Protein AF-0000000079761193 (afdb_homodimer)

Nearest PDB structures (foldseek):
  8r7y-assembly2_D  TM=7.673E-01  e=3.075E-26  Bacillus subtilis subsp. subtilis str. 168
  2w48-assembly1_B  TM=7.669E-01  e=7.135E-25  Klebsiella pneumoniae
  2w48-assembly1_A  TM=7.591E-01  e=4.816E-25  Klebsiella pneumoniae
  4r9n-assembly1_A  TM=9.400E-01  e=7.122E-22  Listeria monocytogenes EGD-e
  2gnp-assembly1_A  TM=9.348E-01  e=5.683E-20  Streptococcus pneumoniae TIGR4

Sequence (624 aa):
MKEDIYIKIAYWYHILGMTQDEIAKRLSFTRQKVNQIINSLADLGIVNISIQGYERDNIELECTLENKFGLRQAIVASDYGERDTVIYKVANVAAQYLNDKIQQGDIIGVSWGRTLAEVVNQMVYHKRNECRVVQLMGAQNIEQKVEKSDEIARNLANKLDCPSYMLYAPVVVEHENTKQMLMKERSIQVSFELMTKCNIAVLGVGELTEKSTMCTRGHITKEDIKILRKEGFVGDIAMNPIRKDGSWDNCPLTDRLLNASVENLRGIGNVILVACGDEKVEAIQAALRTKSIDTLITDETTARNVIFASASMKEDIYIKIAYWYHILGMTQDEIAKRLSFTRQKVNQIINSLADLGIVNISIQGYERDNIELECTLENKFGLRQAIVASDYGERDTVIYKVANVAAQYLNDKIQQGDIIGVSWGRTLAEVVNQMVYHKRNECRVVQLMGAQNIEQKVEKSDEIARNLANKLDCPSYMLYAPVVVEHENTKQMLMKERSIQVSFELMTKCNIAVLGVGELTEKSTMCTRGHITKEDIKILRKEGFVGDIAMNPIRKDGSWDNCPLTDRLLNASVENLRGIGNVILVACGDEKVEAIQAALRTKSIDTLITDETTARNVIFASAS

Secondary structure (DSSP, 8-state):
-HHHHHHHHHIIIIIS---HHHHHHHHT--HHHHHHHHHHHTTTTS-----TT--HHHHHHHHHHHHHHT-SEEEEE--TT-GGGHHHHHHHHHHHHHHHH--TT-EEEE---HHHHHHHHHPPP---TT-EEEE-B-B---SSS---HHHHHHHHHHHHT--EE---SBSB-S-HHHHHHHTTSHHHHHHHHHHHT-SEEEE-EEE-STTSHHHHTTSS-HHHHHHHHHTTEEEEETTEEEETTS--TT-TTGGGB-B--HHHHHTSSEEEEE---GGGHHHHHHHHHTT--SEEEEEHHHHHHHHHS---/-HHHHHHHHHIIIIIS---HHHHHHHHT--HHHHHHHHHHHTTTTS-----TT--HHHHHHHHHHHHHHT-SEEEEE--TT-GGGHHHHHHHHHHHHHHHH--TT-EEEE---HHHHHHHHHPPP---TT-EEEE-B-B---SSS---HHHHHHHHHHHHT--EE---SBSB-S-HHHHHHHTTSHHHHHHHHHHHT-SEEEE-EEE-STTSHHHHTTSS-HHHHHHHHHTTEEEEETTEEEETTS--TT-TTGGGB-B--HHHHHTSSEEEEE---GGGHHHHHHHHHTT--SEEEEEHHHHHHHHHS---

InterPro domains:
  IPR007324 Sugar-binding domain, putative [PF04198] (58-307)
  IPR036388 Winged helix-like DNA-binding domain superfamily [G3DSA:1.10.10.10] (1-49)
  IPR037171 NagB/RpiA transferase-like [SSF100950] (58-306)
  IPR051054 Bacterial SorC Transcriptional Regulators [PTHR34294] (2-307)

Foldseek 3Di:
DVLVLLLVLCCCCVPVVDDLVRSCVVVVHDSVVSVVSNVCCVVVVSDDPDDVVCPVLQVVLFVLLCVVLVAQTEGAFACVPPPVCFLLRLLLVLLVVCLVPDAAQAEEEEADDDSLLSNLVNHAAAARANYEYAYFAAWDDFPDPDDISVNSSVSNCRSHVYYYQYQHDHQFDPDLVVLVVLCVDPSNVVSLVSLLVGQEYEKEKWFLACPTCCNVRPVDHNVLSVVCVVVAFTMDISNQTFHLQLDRPPRPRVSGGGGHDLVSLQSHNAYEYRDEDPSCLSRVNSNSNVVSHRYYGYHSVSSVCNSPVPSD/DVLVLLLVLCCCCPPVVDDLVVSCVVVVHDSVVSVVSNVCCVVVVSDDPDDVVPPVLQVVLFVLLCVVLVAQTEGAFACVPPPVCFLLRLLLVLLVVCLVPDAAQAEEEEADDDSLLSNLVNHAAAARANYEYAYFAAWDDFPDPDDISVNSSVSNCRSHVYYYQYQHDHQFDPDLVVLVVLCVDPSNVVSLVSLLVGQEYEKEKWFLACPTCCNVRPVDHNVLSVVLVVVAFTMDISNQTFHLQLDRPPRPRVSGGGGHDLVSLQSHNAYEYRDEDPSCLSRVNSNSNVVSHRYYGYHSVSSVCNSPVPSD

Organism: Clostridium scindens (strain ATCC 35704 / DSM 5676 / VPI 13733 / 19) (NCBI:txid411468)

Structure (mmCIF, N/CA/C/O backbone):
data_AF-0000000079761193-model_v1
#
loop_
_entity.id
_entity.type
_entity.pdbx_description
1 polymer 'Deoxyribonucleoside regulator'
#
loop_
_atom_site.group_PDB
_atom_site.id
_atom_site.type_symbol
_atom_site.label_atom_id
_atom_site.label_alt_id
_atom_site.label_comp_id
_atom_site.label_asym_id
_atom_site.label_entity_id
_atom_site.label_seq_id
_atom_site.pdbx_PDB_ins_code
_atom_site.Cartn_x
_atom_site.Cartn_y
_atom_site.Cartn_z
_atom_site.occupancy
_atom_site.B_iso_or_equiv
_atom_site.auth_seq_id
_atom_site.auth_comp_id
_atom_site.auth_asym_id
_atom_site.auth_atom_id
_atom_site.pdbx_PDB_model_num
ATOM 1 N N . MET A 1 1 ? -13.969 -49.344 -50.031 1 49.94 1 MET A N 1
ATOM 2 C CA . MET A 1 1 ? -15.242 -49.719 -49.438 1 49.94 1 MET A CA 1
ATOM 3 C C . MET A 1 1 ? -15.242 -49.469 -47.938 1 49.94 1 MET A C 1
ATOM 5 O O . MET A 1 1 ? -16.203 -48.906 -47.406 1 49.94 1 MET A O 1
ATOM 9 N N . LYS A 1 2 ? -14.297 -50.031 -47.281 1 62.59 2 LYS A N 1
ATOM 10 C CA . LYS A 1 2 ? -14.156 -49.875 -45.812 1 62.59 2 LYS A CA 1
ATOM 11 C C . LYS A 1 2 ? -13.953 -48.406 -45.438 1 62.59 2 LYS A C 1
ATOM 13 O O . LYS A 1 2 ? -14.547 -47.938 -44.469 1 62.59 2 LYS A O 1
ATOM 18 N N . GLU A 1 3 ? -13.32 -47.688 -46.25 1 63.84 3 GLU A N 1
ATOM 19 C CA . GLU A 1 3 ? -13 -46.281 -46 1 63.84 3 GLU A CA 1
ATOM 20 C C . GLU A 1 3 ? -14.242 -45.406 -46.125 1 63.84 3 GLU A C 1
ATOM 22 O O . GLU A 1 3 ? -14.398 -44.438 -45.375 1 63.84 3 GLU A O 1
ATOM 27 N N . ASP A 1 4 ? -15.125 -45.938 -46.938 1 74.12 4 ASP A N 1
ATOM 28 C CA . ASP A 1 4 ? -16.344 -45.156 -47.188 1 74.12 4 ASP A CA 1
ATOM 29 C C . ASP A 1 4 ? -17.25 -45.188 -45.938 1 74.12 4 ASP A C 1
ATOM 31 O O . ASP A 1 4 ? -17.859 -44.156 -45.594 1 74.12 4 ASP A O 1
ATOM 35 N N . ILE A 1 5 ? -17.297 -46.344 -45.25 1 81.81 5 ILE A N 1
ATOM 36 C CA . ILE A 1 5 ? -18.172 -46.438 -44.094 1 81.81 5 ILE A CA 1
ATOM 37 C C . ILE A 1 5 ? -17.594 -45.625 -42.938 1 81.81 5 ILE A C 1
ATOM 39 O O . ILE A 1 5 ? -18.344 -45 -42.156 1 81.81 5 ILE A O 1
ATOM 43 N N . TYR A 1 6 ? -16.234 -45.5 -42.906 1 84.5 6 TYR A N 1
ATOM 44 C CA . TYR A 1 6 ? -15.609 -44.719 -41.875 1 84.5 6 TYR A CA 1
ATOM 45 C C . TYR A 1 6 ? -15.898 -43.219 -42.062 1 84.5 6 TYR A C 1
ATOM 47 O O . TYR A 1 6 ? -16.141 -42.5 -41.094 1 84.5 6 TYR A O 1
ATOM 55 N N . ILE A 1 7 ? -15.938 -42.844 -43.25 1 79.81 7 ILE A N 1
ATOM 56 C CA . ILE A 1 7 ? -16.266 -41.469 -43.594 1 79.81 7 ILE A CA 1
ATOM 57 C C . ILE A 1 7 ? -17.719 -41.188 -43.219 1 79.81 7 ILE A C 1
ATOM 59 O O . ILE A 1 7 ? -18.031 -40.125 -42.656 1 79.81 7 ILE A O 1
ATOM 63 N N . LYS A 1 8 ? -18.562 -42.031 -43.438 1 81.25 8 LYS A N 1
ATOM 64 C CA . LYS A 1 8 ? -19.969 -41.875 -43.094 1 81.25 8 LYS A CA 1
ATOM 65 C C . LYS A 1 8 ? -20.156 -41.844 -41.562 1 81.25 8 LYS A C 1
ATOM 67 O O . LYS A 1 8 ? -20.906 -41 -41.062 1 81.25 8 LYS A O 1
ATOM 72 N N . ILE A 1 9 ? -19.453 -42.688 -40.906 1 84.62 9 ILE A N 1
ATOM 73 C CA . ILE A 1 9 ? -19.531 -42.688 -39.438 1 84.62 9 ILE A CA 1
ATOM 74 C C . ILE A 1 9 ? -19 -41.344 -38.906 1 84.62 9 ILE A C 1
ATOM 76 O O . ILE A 1 9 ? -19.609 -40.75 -38 1 84.62 9 ILE A O 1
ATOM 80 N N . ALA A 1 10 ? -17.969 -40.844 -39.469 1 81.31 10 ALA A N 1
ATOM 81 C CA . ALA A 1 10 ? -17.422 -39.562 -39.062 1 81.31 10 ALA A CA 1
ATOM 82 C C . ALA A 1 10 ? -18.438 -38.438 -39.281 1 81.31 10 ALA A C 1
ATOM 84 O O . ALA A 1 10 ? -18.609 -37.594 -38.406 1 81.31 10 ALA A O 1
ATOM 85 N N . TYR A 1 11 ? -19.078 -38.438 -40.344 1 78.94 11 TYR A N 1
ATOM 86 C CA . TYR A 1 11 ? -20.094 -37.469 -40.656 1 78.94 11 TYR A CA 1
ATOM 87 C C . TYR A 1 11 ? -21.281 -37.531 -39.688 1 78.94 11 TYR A C 1
ATOM 89 O O . TYR A 1 11 ? -21.703 -36.531 -39.156 1 78.94 11 TYR A O 1
ATOM 97 N N . TRP A 1 12 ? -21.781 -38.719 -39.344 1 81 12 TRP A N 1
ATOM 98 C CA . TRP A 1 12 ? -22.906 -38.875 -38.469 1 81 12 TRP A CA 1
ATOM 99 C C . TRP A 1 12 ? -22.562 -38.438 -37.031 1 81 12 TRP A C 1
ATOM 101 O O . TRP A 1 12 ? -23.344 -37.75 -36.375 1 81 12 TRP A O 1
ATOM 111 N N . TYR A 1 13 ? -21.344 -38.812 -36.656 1 83.81 13 TYR A N 1
ATOM 112 C CA . TYR A 1 13 ? -20.922 -38.531 -35.281 1 83.81 13 TYR A CA 1
ATOM 113 C C . TYR A 1 13 ? -20.547 -37.062 -35.125 1 83.81 13 TYR A C 1
ATOM 115 O O . TYR A 1 13 ? -21.047 -36.375 -34.219 1 83.81 13 TYR A O 1
ATOM 123 N N . HIS A 1 14 ? -19.703 -36.625 -36.062 1 78.12 14 HIS A N 1
ATOM 124 C CA . HIS A 1 14 ? -19.078 -35.312 -35.812 1 78.12 14 HIS A CA 1
ATOM 125 C C . HIS A 1 14 ? -19.906 -34.188 -36.438 1 78.12 14 HIS A C 1
ATOM 127 O O . HIS A 1 14 ? -19.875 -33.062 -35.938 1 78.12 14 HIS A O 1
ATOM 133 N N . ILE A 1 15 ? -20.672 -34.469 -37.375 1 71.38 15 ILE A N 1
ATOM 134 C CA . ILE A 1 15 ? -21.406 -33.406 -38.062 1 71.38 15 ILE A CA 1
ATOM 135 C C . ILE A 1 15 ? -22.891 -33.5 -37.656 1 71.38 15 ILE A C 1
ATOM 137 O O . ILE A 1 15 ? -23.484 -32.5 -37.312 1 71.38 15 ILE A O 1
ATOM 141 N N . LEU A 1 16 ? -23.422 -34.656 -37.531 1 71.94 16 LEU A N 1
ATOM 142 C CA . LEU A 1 16 ? -24.859 -34.781 -37.281 1 71.94 16 LEU A CA 1
ATOM 143 C C . LEU A 1 16 ? -25.125 -34.969 -35.781 1 71.94 16 LEU A C 1
ATOM 145 O O . LEU A 1 16 ? -26.281 -34.875 -35.344 1 71.94 16 LEU A O 1
ATOM 149 N N . GLY A 1 17 ? -24.016 -35.25 -35.031 1 80.81 17 GLY A N 1
ATOM 150 C CA . GLY A 1 17 ? -24.156 -35.344 -33.594 1 80.81 17 GLY A CA 1
ATOM 151 C C . GLY A 1 17 ? -24.844 -36.625 -33.156 1 80.81 17 GLY A C 1
ATOM 152 O O . GLY A 1 17 ? -25.422 -36.656 -32.062 1 80.81 17 GLY A O 1
ATOM 153 N N . MET A 1 18 ? -24.859 -37.656 -33.938 1 78.44 18 MET A N 1
ATOM 154 C CA . MET A 1 18 ? -25.469 -38.938 -33.562 1 78.44 18 MET A CA 1
ATOM 155 C C . MET A 1 18 ? -24.688 -39.625 -32.438 1 78.44 18 MET A C 1
ATOM 157 O O . MET A 1 18 ? -23.469 -39.531 -32.375 1 78.44 18 MET A O 1
ATOM 161 N N . THR A 1 19 ? -25.422 -40.25 -31.656 1 85.69 19 THR A N 1
ATOM 162 C CA . THR A 1 19 ? -24.766 -41.031 -30.594 1 85.69 19 THR A CA 1
ATOM 163 C C . THR A 1 19 ? -24.141 -42.312 -31.156 1 85.69 19 THR A C 1
ATOM 165 O O . THR A 1 19 ? -24.516 -42.75 -32.25 1 85.69 19 THR A O 1
ATOM 168 N N . GLN A 1 20 ? -23.172 -42.781 -30.438 1 90.62 20 GLN A N 1
ATOM 169 C CA . GLN A 1 20 ? -22.547 -44.031 -30.844 1 90.62 20 GLN A CA 1
ATOM 170 C C . GLN A 1 20 ? -23.578 -45.156 -30.953 1 90.62 20 GLN A C 1
ATOM 172 O O . GLN A 1 20 ? -23.484 -46 -31.844 1 90.62 20 GLN A O 1
ATOM 177 N N . ASP A 1 21 ? -24.609 -45.125 -30.094 1 89.44 21 ASP A N 1
ATOM 178 C CA . ASP A 1 21 ? -25.672 -46.125 -30.109 1 89.44 21 ASP A CA 1
ATOM 179 C C . ASP A 1 21 ? -26.5 -46.031 -31.375 1 89.44 21 ASP A C 1
ATOM 181 O O . ASP A 1 21 ? -26.859 -47.031 -31.984 1 89.44 21 ASP A O 1
ATOM 185 N N . GLU A 1 22 ? -26.828 -44.906 -31.781 1 88.88 22 GLU A N 1
ATOM 186 C CA . GLU A 1 22 ? -27.625 -44.656 -32.969 1 88.88 22 GLU A CA 1
ATOM 187 C C . GLU A 1 22 ? -26.875 -45.125 -34.219 1 88.88 22 GLU A C 1
ATOM 189 O O . GLU A 1 22 ? -27.469 -45.75 -35.125 1 88.88 22 GLU A O 1
ATOM 194 N N . ILE A 1 23 ? -25.641 -44.844 -34.281 1 91.56 23 ILE A N 1
ATOM 195 C CA . ILE A 1 23 ? -24.797 -45.219 -35.406 1 91.56 23 ILE A CA 1
ATOM 196 C C . ILE A 1 23 ? -24.656 -46.75 -35.438 1 91.56 23 ILE A C 1
ATOM 198 O O . ILE A 1 23 ? -24.719 -47.344 -36.5 1 91.56 23 ILE A O 1
ATOM 202 N N . ALA A 1 24 ? -24.594 -47.406 -34.312 1 91.5 24 ALA A N 1
ATOM 203 C CA . ALA A 1 24 ? -24.516 -48.844 -34.188 1 91.5 24 ALA A CA 1
ATOM 204 C C . ALA A 1 24 ? -25.766 -49.5 -34.75 1 91.5 24 ALA A C 1
ATOM 206 O O . ALA A 1 24 ? -25.688 -50.469 -35.5 1 91.5 24 ALA A O 1
ATOM 207 N N . LYS A 1 25 ? -26.844 -49.031 -34.406 1 87.25 25 LYS A N 1
ATOM 208 C CA . LYS A 1 25 ? -28.125 -49.562 -34.906 1 87.25 25 LYS A CA 1
ATOM 209 C C . LYS A 1 25 ? -28.25 -49.406 -36.406 1 87.25 25 LYS A C 1
ATOM 211 O O . LYS A 1 25 ? -28.719 -50.312 -37.094 1 87.25 25 LYS A O 1
ATOM 216 N N . ARG A 1 26 ? -27.828 -48.281 -36.938 1 83.88 26 ARG A N 1
ATOM 217 C CA . ARG A 1 26 ? -27.953 -47.969 -38.344 1 83.88 26 ARG A CA 1
ATOM 218 C C . ARG A 1 26 ? -27.109 -48.906 -39.188 1 83.88 26 ARG A C 1
ATOM 220 O O . ARG A 1 26 ? -27.5 -49.25 -40.312 1 83.88 26 ARG A O 1
ATOM 227 N N . LEU A 1 27 ? -25.984 -49.281 -38.688 1 85.12 27 LEU A N 1
ATOM 228 C CA . LEU A 1 27 ? -25.016 -50.031 -39.469 1 85.12 27 LEU A CA 1
ATOM 229 C C . LEU A 1 27 ? -25.047 -51.5 -39.062 1 85.12 27 LEU A C 1
ATOM 231 O O . LEU A 1 27 ? -24.312 -52.312 -39.625 1 85.12 27 LEU A O 1
ATOM 235 N N . SER A 1 28 ? -25.906 -51.938 -37.969 1 87.25 28 SER A N 1
ATOM 236 C CA . SER A 1 28 ? -25.922 -53.25 -37.375 1 87.25 28 SER A CA 1
ATOM 237 C C . SER A 1 28 ? -24.531 -53.656 -36.875 1 87.25 2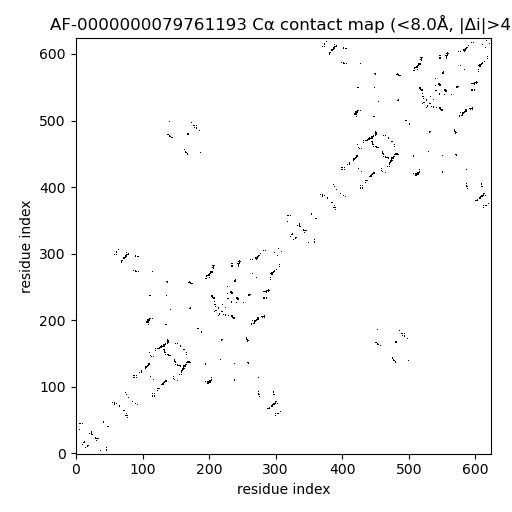8 SER A C 1
ATOM 239 O O . SER A 1 28 ? -24.062 -54.781 -37.156 1 87.25 28 SER A O 1
ATOM 241 N N . PHE A 1 29 ? -23.828 -52.625 -36.312 1 86 29 PHE A N 1
ATOM 242 C CA . PHE A 1 29 ? -22.594 -52.844 -35.562 1 86 29 PHE A CA 1
ATOM 243 C C . PHE A 1 29 ? -22.844 -52.875 -34.062 1 86 29 PHE A C 1
ATOM 245 O O . PHE A 1 29 ? -23.906 -52.5 -33.594 1 86 29 PHE A O 1
ATOM 252 N N . THR A 1 30 ? -21.984 -53.469 -33.312 1 85.25 30 THR A N 1
ATOM 253 C CA . THR A 1 30 ? -22 -53.25 -31.859 1 85.25 30 THR A CA 1
ATOM 254 C C . THR A 1 30 ? -21.531 -51.844 -31.5 1 85.25 30 THR A C 1
ATOM 256 O O . THR A 1 30 ? -20.766 -51.219 -32.25 1 85.25 30 THR A O 1
ATOM 259 N N . ARG A 1 31 ? -22.031 -51.375 -30.406 1 87.69 31 ARG A N 1
ATOM 260 C CA . ARG A 1 31 ? -21.578 -50.094 -29.891 1 87.69 31 ARG A CA 1
ATOM 261 C C . ARG A 1 31 ? -20.062 -50.062 -29.734 1 87.69 31 ARG A C 1
ATOM 263 O O . ARG A 1 31 ? -19.422 -49.031 -30.016 1 87.69 31 ARG A O 1
ATOM 270 N N . GLN A 1 32 ? -19.531 -51.125 -29.438 1 86.5 32 GLN A N 1
ATOM 271 C CA . GLN A 1 32 ? -18.078 -51.25 -29.25 1 86.5 32 GLN A CA 1
ATOM 272 C C . GLN A 1 32 ? -17.328 -51.031 -30.562 1 86.5 32 GLN A C 1
ATOM 274 O O . GLN A 1 32 ? -16.312 -50.344 -30.594 1 86.5 32 GLN A O 1
ATOM 279 N N . LYS A 1 33 ? -17.781 -51.625 -31.516 1 86.56 33 LYS A N 1
ATOM 280 C CA . LYS A 1 33 ? -17.156 -51.5 -32.844 1 86.56 33 LYS A CA 1
ATOM 281 C C . LYS A 1 33 ? -17.219 -50.062 -33.344 1 86.56 33 LYS A C 1
ATOM 283 O O . LYS A 1 33 ? -16.25 -49.531 -33.875 1 86.56 33 LYS A O 1
ATOM 288 N N . VAL A 1 34 ? -18.359 -49.438 -33.125 1 89.19 34 VAL A N 1
ATOM 289 C CA . VAL A 1 34 ? -18.531 -48.031 -33.562 1 89.19 34 VAL A CA 1
ATOM 290 C C . VAL A 1 34 ? -17.562 -47.156 -32.781 1 89.19 34 VAL A C 1
ATOM 292 O O . VAL A 1 34 ? -16.922 -46.25 -33.344 1 89.19 34 VAL A O 1
ATOM 295 N N . ASN A 1 35 ? -17.438 -47.406 -31.531 1 86.25 35 ASN A N 1
ATOM 296 C CA . ASN A 1 35 ? -16.5 -46.688 -30.688 1 86.25 35 ASN A CA 1
ATOM 297 C C . ASN A 1 35 ? -15.07 -46.844 -31.172 1 86.25 35 ASN A C 1
ATOM 299 O O . ASN A 1 35 ? -14.312 -45.875 -31.234 1 86.25 35 ASN A O 1
ATOM 303 N N . GLN A 1 36 ? -14.766 -48 -31.562 1 84.5 36 GLN A N 1
ATOM 304 C CA . GLN A 1 36 ? -13.422 -48.281 -32.062 1 84.5 36 GLN A CA 1
ATOM 305 C C . GLN A 1 36 ? -13.156 -47.531 -33.375 1 84.5 36 GLN A C 1
ATOM 307 O O . GLN A 1 36 ? -12.07 -47 -33.562 1 84.5 36 GLN A O 1
ATOM 312 N N . ILE A 1 37 ? -14.102 -47.562 -34.188 1 85.31 37 ILE A N 1
ATOM 313 C CA . ILE A 1 37 ? -13.961 -46.875 -35.5 1 85.31 37 ILE A CA 1
ATOM 314 C C . ILE A 1 37 ? -13.836 -45.375 -35.281 1 85.31 37 ILE A C 1
ATOM 316 O O . ILE A 1 37 ? -12.938 -44.75 -35.812 1 85.31 37 ILE A O 1
ATOM 320 N N . ILE A 1 38 ? -14.695 -44.812 -34.406 1 86.19 38 ILE A N 1
ATOM 321 C CA . ILE A 1 38 ? -14.664 -43.375 -34.156 1 86.19 38 ILE A CA 1
ATOM 322 C C . ILE A 1 38 ? -13.305 -42.969 -33.594 1 86.19 38 ILE A C 1
ATOM 324 O O . ILE A 1 38 ? -12.719 -41.969 -34.031 1 86.19 38 ILE A O 1
ATOM 328 N N . ASN A 1 39 ? -12.773 -43.781 -32.812 1 80.44 39 ASN A N 1
ATOM 329 C CA . ASN A 1 39 ? -11.484 -43.469 -32.188 1 80.44 39 ASN A CA 1
ATOM 330 C C . ASN A 1 39 ? -10.344 -43.594 -33.188 1 80.44 39 ASN A C 1
ATOM 332 O O . ASN A 1 39 ? -9.312 -42.938 -33.062 1 80.44 39 ASN A O 1
ATOM 336 N N . SER A 1 40 ? -10.641 -44.375 -34.219 1 80.69 40 SER A N 1
ATOM 337 C CA . SER A 1 40 ? -9.602 -44.625 -35.219 1 80.69 40 SER A CA 1
ATOM 338 C C . SER A 1 40 ? -9.656 -43.594 -36.312 1 80.69 40 SER A C 1
ATOM 340 O O . SER A 1 40 ? -8.734 -43.5 -37.125 1 80.69 40 SER A O 1
ATOM 342 N N . LEU A 1 41 ? -10.68 -42.938 -36.375 1 80.62 41 LEU A N 1
ATOM 343 C CA . LEU A 1 41 ? -10.922 -42.031 -37.531 1 80.62 41 LEU A CA 1
ATOM 344 C C . LEU A 1 41 ? -9.812 -41 -37.656 1 80.62 41 LEU A C 1
ATOM 346 O O . LEU A 1 41 ? -9.375 -40.688 -38.75 1 80.62 41 LEU A O 1
ATOM 350 N N . ALA A 1 42 ? -9.359 -40.469 -36.562 1 73.94 42 ALA A N 1
ATOM 351 C CA . ALA A 1 42 ? -8.281 -39.5 -36.562 1 73.94 42 ALA A CA 1
ATOM 352 C C . ALA A 1 42 ? -6.973 -40.094 -37.031 1 73.94 42 ALA A C 1
ATOM 354 O O . ALA A 1 42 ? -6.258 -39.531 -37.844 1 73.94 42 ALA A O 1
ATOM 355 N N . ASP A 1 43 ? -6.715 -41.25 -36.656 1 75.12 43 ASP A N 1
ATOM 356 C CA . ASP A 1 43 ? -5.492 -41.969 -37.031 1 75.12 43 ASP A CA 1
ATOM 357 C C . ASP A 1 43 ? -5.461 -42.25 -38.531 1 75.12 43 ASP A C 1
ATOM 359 O O . ASP A 1 43 ? -4.395 -42.25 -39.125 1 75.12 43 ASP A O 1
ATOM 363 N N . LEU A 1 44 ? -6.617 -42.438 -39.062 1 76.88 44 LEU A N 1
ATOM 364 C CA . LEU A 1 44 ? -6.734 -42.781 -40.469 1 76.88 44 LEU A CA 1
ATOM 365 C C . LEU A 1 44 ? -6.816 -41.562 -41.344 1 76.88 44 LEU A C 1
ATOM 367 O O . LEU A 1 44 ? -6.887 -41.656 -42.562 1 76.88 44 LEU A O 1
ATOM 371 N N . GLY A 1 45 ? -6.855 -40.344 -40.594 1 72.62 45 GLY A N 1
ATOM 372 C CA . GLY A 1 45 ? -6.891 -39.062 -41.281 1 72.62 45 GLY A CA 1
ATOM 373 C C . GLY A 1 45 ? -8.258 -38.75 -41.844 1 72.62 45 GLY A C 1
ATOM 374 O O . GLY A 1 45 ? -8.383 -37.875 -42.719 1 72.62 45 GLY A O 1
ATOM 375 N N . ILE A 1 46 ? -9.211 -39.531 -41.594 1 75.06 46 ILE A N 1
ATOM 376 C CA . ILE A 1 46 ? -10.562 -39.312 -42.094 1 75.06 46 ILE A CA 1
ATOM 377 C C . ILE A 1 46 ? -11.195 -38.125 -41.438 1 75.06 46 ILE A C 1
ATOM 379 O O . ILE A 1 46 ? -11.914 -37.344 -42.062 1 75.06 46 ILE A O 1
ATOM 383 N N . VAL A 1 47 ? -11.078 -38 -40.156 1 64.88 47 VAL A N 1
ATOM 384 C CA . VAL A 1 47 ? -11.57 -36.844 -39.438 1 64.88 47 VAL A CA 1
ATOM 385 C C . VAL A 1 47 ? -10.391 -36 -38.969 1 64.88 47 VAL A C 1
ATOM 387 O O . VAL A 1 47 ? -9.438 -36.5 -38.375 1 64.88 47 VAL A O 1
ATOM 390 N N . ASN A 1 48 ? -10.312 -34.938 -39.625 1 56.25 48 ASN A N 1
ATOM 391 C CA . ASN A 1 48 ? -9.461 -33.875 -39.094 1 56.25 48 ASN A CA 1
ATOM 392 C C . ASN A 1 48 ? -10.258 -32.875 -38.25 1 56.25 48 ASN A C 1
ATOM 394 O O . ASN A 1 48 ? -11.141 -32.188 -38.781 1 56.25 48 ASN A O 1
ATOM 398 N N . ILE A 1 49 ? -10.391 -33.219 -37.125 1 48.22 49 ILE A N 1
ATOM 399 C CA . ILE A 1 49 ? -11.109 -32.312 -36.281 1 48.22 49 ILE A CA 1
ATOM 400 C C . ILE A 1 49 ? -10.367 -30.969 -36.219 1 48.22 49 ILE A C 1
ATOM 402 O O . ILE A 1 49 ? -9.203 -30.906 -35.812 1 48.22 49 ILE A O 1
ATOM 406 N N . SER A 1 50 ? -10.75 -30.047 -37 1 46.19 50 SER A N 1
ATOM 407 C CA . SER A 1 50 ? -10.242 -28.688 -36.906 1 46.19 50 SER A CA 1
ATOM 408 C C . SER A 1 50 ? -11.086 -27.859 -35.938 1 46.19 50 SER A C 1
ATOM 410 O O . SER A 1 50 ? -12.312 -27.844 -36.031 1 46.19 50 SER A O 1
ATOM 412 N N . ILE A 1 51 ? -10.891 -27.938 -34.812 1 43.03 51 ILE A N 1
ATOM 413 C CA . ILE A 1 51 ? -11.578 -27.016 -33.906 1 43.03 51 ILE A CA 1
ATOM 414 C C . ILE A 1 51 ? -11.25 -25.578 -34.281 1 43.03 51 ILE A C 1
ATOM 416 O O . ILE A 1 51 ? -10.078 -25.172 -34.281 1 43.03 51 ILE A O 1
ATOM 420 N N . GLN A 1 52 ? -12.141 -24.859 -34.719 1 42.84 52 GLN A N 1
ATOM 421 C CA . GLN A 1 52 ? -11.945 -23.453 -35.062 1 42.84 52 GLN A CA 1
ATOM 422 C C . GLN A 1 52 ? -11.531 -22.656 -33.812 1 42.84 52 GLN A C 1
ATOM 424 O O . GLN A 1 52 ? -12.141 -22.781 -32.75 1 42.84 52 GLN A O 1
ATOM 429 N N . GLY A 1 53 ? -10.547 -21.828 -33.969 1 49.12 53 GLY A N 1
ATOM 430 C CA . GLY A 1 53 ? -9.938 -21.109 -32.844 1 49.12 53 GLY A CA 1
ATOM 431 C C . GLY A 1 53 ? -8.984 -21.969 -32.031 1 49.12 53 GLY A C 1
ATOM 432 O O . GLY A 1 53 ? -8.375 -21.469 -31.094 1 49.12 53 GLY A O 1
ATOM 433 N N . TYR A 1 54 ? -9.352 -23.297 -32.312 1 47.41 54 TYR A N 1
ATOM 434 C CA . TYR A 1 54 ? -8.461 -24.297 -31.719 1 47.41 54 TYR A CA 1
ATOM 435 C C . TYR A 1 54 ? -7.074 -24.219 -32.344 1 47.41 54 TYR A C 1
ATOM 437 O O . TYR A 1 54 ? -6.883 -24.625 -33.5 1 47.41 54 TYR A O 1
ATOM 445 N N . GLU A 1 55 ? -6.426 -23.328 -32.031 1 53.34 55 GLU A N 1
ATOM 446 C CA . GLU A 1 55 ? -5.047 -23.594 -32.438 1 53.34 55 GLU A CA 1
ATOM 447 C C . GLU A 1 55 ? -4.562 -24.938 -31.875 1 53.34 55 GLU A C 1
ATOM 449 O O . GLU A 1 55 ? -4.203 -25.031 -30.703 1 53.34 55 GLU A O 1
ATOM 454 N N . ARG A 1 56 ? -4.938 -26.062 -32.656 1 52.53 56 ARG A N 1
ATOM 455 C CA . ARG A 1 56 ? -4.672 -27.469 -32.344 1 52.53 56 ARG A CA 1
ATOM 456 C C . ARG A 1 56 ? -3.391 -27.625 -31.531 1 52.53 56 ARG A C 1
ATOM 458 O O . ARG A 1 56 ? -3.357 -28.375 -30.547 1 52.53 56 ARG A O 1
ATOM 465 N N . ASP A 1 57 ? -2.457 -26.891 -31.938 1 61.69 57 ASP A N 1
ATOM 466 C CA . ASP A 1 57 ? -1.14 -27.094 -31.344 1 61.69 57 ASP A CA 1
ATOM 467 C C . ASP A 1 57 ? -1.134 -26.656 -29.875 1 61.69 57 ASP A C 1
ATOM 469 O O . ASP A 1 57 ? -0.551 -27.344 -29.016 1 61.69 57 ASP A O 1
ATOM 473 N N . ASN A 1 58 ? -2.064 -25.875 -29.594 1 82.44 58 ASN A N 1
ATOM 474 C CA . ASN A 1 58 ? -2.055 -25.422 -28.203 1 82.44 58 ASN A CA 1
ATOM 475 C C . ASN A 1 58 ? -2.826 -26.375 -27.297 1 82.44 58 ASN A C 1
ATOM 477 O O . ASN A 1 58 ? -2.445 -26.578 -26.141 1 82.44 58 ASN A O 1
ATOM 481 N N . ILE A 1 59 ? -3.721 -27.109 -27.859 1 82.38 59 ILE A N 1
ATOM 482 C CA . ILE A 1 59 ? -4.52 -28.031 -27.062 1 82.38 59 ILE A CA 1
ATOM 483 C C . ILE A 1 59 ? -3.68 -29.25 -26.672 1 82.38 59 ILE A C 1
ATOM 485 O O . ILE A 1 59 ? -3.752 -29.734 -25.547 1 82.38 59 ILE A O 1
ATOM 489 N N . GLU A 1 60 ? -2.932 -29.75 -27.594 1 84.31 60 GLU A N 1
ATOM 490 C CA . GLU A 1 60 ? -2.051 -30.875 -27.312 1 84.31 60 GLU A CA 1
ATOM 491 C C . GLU A 1 60 ? -1.042 -30.516 -26.219 1 84.31 60 GLU A C 1
ATOM 493 O O . GLU A 1 60 ? -0.78 -31.328 -25.328 1 84.31 60 GLU A O 1
ATOM 498 N N . LEU A 1 61 ? -0.505 -29.359 -26.344 1 90.94 61 LEU A N 1
ATOM 499 C CA . LEU A 1 61 ? 0.433 -28.891 -25.328 1 90.94 61 LEU A CA 1
ATOM 500 C C . LEU A 1 61 ? -0.243 -28.797 -23.969 1 90.94 61 LEU A C 1
ATOM 502 O O . LEU A 1 61 ? 0.332 -29.219 -22.953 1 90.94 61 LEU A O 1
ATOM 506 N N . GLU A 1 62 ? -1.458 -28.297 -23.969 1 92.69 62 GLU A N 1
ATOM 507 C CA . GLU A 1 62 ? -2.211 -28.156 -22.734 1 92.69 62 GLU A CA 1
ATOM 508 C C . GLU A 1 62 ? -2.467 -29.5 -22.078 1 92.69 62 GLU A C 1
ATOM 510 O O . GLU A 1 62 ? -2.219 -29.688 -20.891 1 92.69 62 GLU A O 1
ATOM 515 N N . CYS A 1 63 ? -2.867 -30.453 -22.891 1 89.81 63 CYS A N 1
ATOM 516 C CA . CYS A 1 63 ? -3.143 -31.797 -22.391 1 89.81 63 CYS A CA 1
ATOM 517 C C . CYS A 1 63 ? -1.873 -32.438 -21.859 1 89.81 63 CYS A C 1
ATOM 519 O O . CYS A 1 63 ? -1.892 -33.094 -20.797 1 89.81 63 CYS A O 1
ATOM 521 N N . THR A 1 64 ? -0.808 -32.281 -22.562 1 91.88 64 THR A N 1
ATOM 522 C CA . THR A 1 64 ? 0.467 -32.844 -22.141 1 91.88 64 THR A CA 1
ATOM 523 C C . THR A 1 64 ? 0.924 -32.25 -20.812 1 91.88 64 THR A C 1
ATOM 525 O O . THR A 1 64 ? 1.356 -32.969 -19.922 1 91.88 64 THR A O 1
ATOM 528 N N . LEU A 1 65 ? 0.776 -30.953 -20.672 1 95.5 65 LEU A N 1
ATOM 529 C CA . LEU A 1 65 ? 1.133 -30.281 -19.422 1 95.5 65 LEU A CA 1
ATOM 530 C C . LEU A 1 65 ? 0.276 -30.781 -18.266 1 95.5 65 LEU A C 1
ATOM 532 O O . LEU A 1 65 ? 0.791 -31.047 -17.188 1 95.5 65 LEU A O 1
ATOM 536 N N . GLU A 1 66 ? -1.014 -30.891 -18.5 1 93.94 66 GLU A N 1
ATOM 537 C CA . GLU A 1 66 ? -1.948 -31.344 -17.469 1 93.94 66 GLU A CA 1
ATOM 538 C C . GLU A 1 66 ? -1.613 -32.75 -17 1 93.94 66 GLU A C 1
ATOM 540 O O . GLU A 1 66 ? -1.547 -33 -15.797 1 93.94 66 GLU A O 1
ATOM 545 N N . ASN A 1 67 ? -1.308 -33.625 -17.922 1 92.25 67 ASN A N 1
ATOM 546 C CA . ASN A 1 67 ? -1.019 -35 -17.594 1 92.25 67 ASN A CA 1
ATOM 547 C C . ASN A 1 67 ? 0.348 -35.156 -16.922 1 92.25 67 ASN A C 1
ATOM 549 O O . ASN A 1 67 ? 0.484 -35.844 -15.922 1 92.25 67 ASN A O 1
ATOM 553 N N . LYS A 1 68 ? 1.29 -34.5 -17.438 1 94.44 68 LYS A N 1
ATOM 554 C CA . LYS A 1 68 ? 2.668 -34.625 -16.984 1 94.44 68 LYS A CA 1
ATOM 555 C C . LYS A 1 68 ? 2.832 -34.062 -15.562 1 94.44 68 LYS A C 1
ATOM 557 O O . LYS A 1 68 ? 3.578 -34.625 -14.758 1 94.44 68 LYS A O 1
ATOM 562 N N . PHE A 1 69 ? 2.145 -33 -15.289 1 96.69 69 PHE A N 1
ATOM 563 C CA . PHE A 1 69 ? 2.412 -32.344 -14.031 1 96.69 69 PHE A CA 1
ATOM 564 C C . PHE A 1 69 ? 1.208 -32.406 -13.102 1 96.69 69 PHE A C 1
ATOM 566 O O . PHE A 1 69 ? 1.235 -31.875 -11.992 1 96.69 69 PHE A O 1
ATOM 573 N N . GLY A 1 70 ? 0.133 -33.062 -13.477 1 95.12 70 GLY A N 1
ATOM 574 C CA . GLY A 1 70 ? -1.043 -33.25 -12.641 1 95.12 70 GLY A CA 1
ATOM 575 C C . GLY A 1 70 ? -1.828 -31.969 -12.43 1 95.12 70 GLY A C 1
ATOM 576 O O . GLY A 1 70 ? -2.348 -31.719 -11.344 1 95.12 70 GLY A O 1
ATOM 577 N N . LEU A 1 71 ? -1.898 -31.109 -13.469 1 96.62 71 LEU A N 1
ATOM 578 C CA . LEU A 1 71 ? -2.637 -29.844 -13.406 1 96.62 71 LEU A CA 1
ATOM 579 C C . LEU A 1 71 ? -4.121 -30.078 -13.68 1 96.62 71 LEU A C 1
ATOM 581 O O . LEU A 1 71 ? -4.484 -30.938 -14.484 1 96.62 71 LEU A O 1
ATOM 585 N N . ARG A 1 72 ? -4.914 -29.328 -13.008 1 96.31 72 ARG A N 1
ATOM 586 C CA . ARG A 1 72 ? -6.332 -29.312 -13.359 1 96.31 72 ARG A CA 1
ATOM 587 C C . ARG A 1 72 ? -6.547 -28.688 -14.734 1 96.31 72 ARG A C 1
ATOM 589 O O . ARG A 1 72 ? -7.406 -29.141 -15.5 1 96.31 72 ARG A O 1
ATOM 596 N N . GLN A 1 73 ? -5.738 -27.594 -14.992 1 94.81 73 GLN A N 1
ATOM 597 C CA . GLN A 1 73 ? -5.891 -26.906 -16.266 1 94.81 73 GLN A CA 1
ATOM 598 C C . GLN A 1 73 ? -4.574 -26.281 -16.719 1 94.81 73 GLN A C 1
ATOM 600 O O . GLN A 1 73 ? -3.809 -25.781 -15.891 1 94.81 73 GLN A O 1
ATOM 605 N N . ALA A 1 74 ? -4.309 -26.406 -17.969 1 96.81 74 ALA A N 1
ATOM 606 C CA . ALA A 1 74 ? -3.252 -25.641 -18.625 1 96.81 74 ALA A CA 1
ATOM 607 C C . ALA A 1 74 ? -3.803 -24.828 -19.797 1 96.81 74 ALA A C 1
ATOM 609 O O . ALA A 1 74 ? -4.645 -25.312 -20.547 1 96.81 74 ALA A O 1
ATOM 610 N N . ILE A 1 75 ? -3.441 -23.609 -19.844 1 94.62 75 ILE A N 1
ATOM 611 C CA . ILE A 1 75 ? -3.844 -22.75 -20.953 1 94.62 75 ILE A CA 1
ATOM 612 C C . ILE A 1 75 ? -2.604 -22.188 -21.641 1 94.62 75 ILE A C 1
ATOM 614 O O . ILE A 1 75 ? -1.746 -21.578 -21 1 94.62 75 ILE A O 1
ATOM 618 N N . VAL A 1 76 ? -2.529 -22.422 -22.938 1 93.88 76 VAL A N 1
ATOM 619 C CA . VAL A 1 76 ? -1.361 -22.016 -23.703 1 93.88 76 VAL A CA 1
ATOM 620 C C . VAL A 1 76 ? -1.755 -20.922 -24.703 1 93.88 76 VAL A C 1
ATOM 622 O O . VAL A 1 76 ? -2.613 -21.141 -25.562 1 93.88 76 VAL A O 1
ATOM 625 N N . ALA A 1 77 ? -1.133 -19.75 -24.453 1 91.44 77 ALA A N 1
ATOM 626 C CA . ALA A 1 77 ? -1.35 -18.641 -25.391 1 91.44 77 ALA A CA 1
ATOM 627 C C . ALA A 1 77 ? -0.523 -18.844 -26.672 1 91.44 77 ALA A C 1
ATOM 629 O O . ALA A 1 77 ? 0.633 -19.266 -26.609 1 91.44 77 ALA A O 1
ATOM 630 N N . SER A 1 78 ? -1.138 -18.469 -27.781 1 85.56 78 SER A N 1
ATOM 631 C CA . SER A 1 78 ? -0.409 -18.516 -29.031 1 85.56 78 SER A CA 1
ATOM 632 C C . SER A 1 78 ? 0.578 -17.359 -29.156 1 85.56 78 SER A C 1
ATOM 634 O O . SER A 1 78 ? 0.258 -16.234 -28.797 1 85.56 78 SER A O 1
ATOM 636 N N . ASP A 1 79 ? 1.828 -17.562 -29.344 1 75.38 79 ASP A N 1
ATOM 637 C CA . ASP A 1 79 ? 2.814 -16.5 -29.453 1 75.38 79 ASP A CA 1
ATOM 638 C C . ASP A 1 79 ? 3.17 -16.203 -30.906 1 75.38 79 ASP A C 1
ATOM 640 O O . ASP A 1 79 ? 3.758 -15.172 -31.219 1 75.38 79 ASP A O 1
ATOM 644 N N . TYR A 1 80 ? 2.715 -16.781 -31.906 1 68.75 80 TYR A N 1
ATOM 645 C CA . TYR A 1 80 ? 2.961 -16.625 -33.344 1 68.75 80 TYR A CA 1
ATOM 646 C C . TYR A 1 80 ? 4.395 -16.188 -33.594 1 68.75 80 TYR A C 1
ATOM 648 O O . TYR A 1 80 ? 4.645 -15.328 -34.438 1 68.75 80 TYR A O 1
ATOM 656 N N . GLY A 1 81 ? 5.355 -16.547 -32.781 1 68.12 81 GLY A N 1
ATOM 657 C CA . GLY A 1 81 ? 6.773 -16.266 -32.938 1 68.12 81 GLY A CA 1
ATOM 658 C C . GLY A 1 81 ? 7.18 -14.898 -32.438 1 68.12 81 GLY A C 1
ATOM 659 O O . GLY A 1 81 ? 8.336 -14.5 -32.594 1 68.12 81 GLY A O 1
ATOM 660 N N . GLU A 1 82 ? 6.348 -14.109 -32.031 1 72.88 82 GLU A N 1
ATOM 661 C CA . GLU A 1 82 ? 6.691 -12.773 -31.547 1 72.88 82 GLU A CA 1
ATOM 662 C C . GLU A 1 82 ? 6.996 -12.789 -30.062 1 72.88 82 GLU A C 1
ATOM 664 O O . GLU A 1 82 ? 6.094 -12.594 -29.234 1 72.88 82 GLU A O 1
ATOM 669 N N . ARG A 1 83 ? 8.227 -12.844 -29.781 1 75.19 83 ARG A N 1
ATOM 670 C CA . ARG A 1 83 ? 8.672 -13.023 -28.406 1 75.19 83 ARG A CA 1
ATOM 671 C C . ARG A 1 83 ? 8.562 -11.719 -27.609 1 75.19 83 ARG A C 1
ATOM 673 O O . ARG A 1 83 ? 8.344 -11.734 -26.406 1 75.19 83 ARG A O 1
ATOM 680 N N . ASP A 1 84 ? 8.547 -10.617 -28.312 1 78.44 84 ASP A N 1
ATOM 681 C CA . ASP A 1 84 ? 8.586 -9.312 -27.656 1 78.44 84 ASP A CA 1
ATOM 682 C C . ASP A 1 84 ? 7.238 -8.992 -27 1 78.44 84 ASP A C 1
ATOM 684 O O . ASP A 1 84 ? 7.164 -8.172 -26.078 1 78.44 84 ASP A O 1
ATOM 688 N N . THR A 1 85 ? 6.238 -9.742 -27.422 1 87.56 85 THR A N 1
ATOM 689 C CA . THR A 1 85 ? 4.906 -9.422 -26.922 1 87.56 85 THR A CA 1
ATOM 690 C C . THR A 1 85 ? 4.344 -10.586 -26.109 1 87.56 85 THR A C 1
ATOM 692 O O . THR A 1 85 ? 3.139 -10.648 -25.844 1 87.56 85 THR A O 1
ATOM 695 N N . VAL A 1 86 ? 5.219 -11.5 -25.719 1 91.25 86 VAL A N 1
ATOM 696 C CA . VAL A 1 86 ? 4.762 -12.75 -25.109 1 91.25 86 VAL A CA 1
ATOM 697 C C . VAL A 1 86 ? 4.078 -12.469 -23.781 1 91.25 86 VAL A C 1
ATOM 699 O O . VAL A 1 86 ? 3.018 -13.023 -23.484 1 91.25 86 VAL A O 1
ATOM 702 N N . ILE A 1 87 ? 4.645 -11.57 -22.984 1 93.88 87 ILE A N 1
ATOM 703 C CA . ILE A 1 87 ? 4.07 -11.242 -21.688 1 93.88 87 ILE A CA 1
ATOM 704 C C . ILE A 1 87 ? 2.672 -10.664 -21.875 1 93.88 87 ILE A C 1
ATOM 706 O O . ILE A 1 87 ? 1.736 -11.023 -21.156 1 93.88 87 ILE A O 1
ATOM 710 N N . TYR A 1 88 ? 2.514 -9.805 -22.875 1 93.88 88 TYR A N 1
ATOM 711 C CA . TYR A 1 88 ? 1.224 -9.18 -23.141 1 93.88 88 TYR A CA 1
ATOM 712 C C . TYR A 1 88 ? 0.182 -10.227 -23.516 1 93.88 88 TYR A C 1
ATOM 714 O O . TYR A 1 88 ? -0.958 -10.172 -23.047 1 93.88 88 TYR A O 1
ATOM 722 N N . LYS A 1 89 ? 0.574 -11.172 -24.344 1 91.75 89 LYS A N 1
ATOM 723 C CA . LYS A 1 89 ? -0.345 -12.195 -24.828 1 91.75 89 LYS A CA 1
ATOM 724 C C . LYS A 1 89 ? -0.741 -13.148 -23.703 1 91.75 89 LYS A C 1
ATOM 726 O O . LYS A 1 89 ? -1.919 -13.477 -23.547 1 91.75 89 LYS A O 1
ATOM 731 N N . VAL A 1 90 ? 0.208 -13.602 -22.969 1 95.69 90 VAL A N 1
ATOM 732 C CA . VAL A 1 90 ? -0.059 -14.492 -21.844 1 95.69 90 VAL A CA 1
ATOM 733 C C . VAL A 1 90 ? -0.929 -13.781 -20.812 1 95.69 90 VAL A C 1
ATOM 735 O O . VAL A 1 90 ? -1.875 -14.359 -20.266 1 95.69 90 VAL A O 1
ATOM 738 N N . ALA A 1 91 ? -0.61 -12.531 -20.547 1 96.81 91 ALA A N 1
ATOM 739 C CA . ALA A 1 91 ? -1.387 -11.734 -19.609 1 96.81 91 ALA A CA 1
ATOM 740 C C . ALA A 1 91 ? -2.83 -11.578 -20.078 1 96.81 91 ALA A C 1
ATOM 742 O O . ALA A 1 91 ? -3.758 -11.586 -19.266 1 96.81 91 ALA A O 1
ATOM 743 N N . ASN A 1 92 ? -2.996 -11.406 -21.344 1 93.5 92 ASN A N 1
ATOM 744 C CA . ASN A 1 92 ? -4.34 -11.266 -21.906 1 93.5 92 ASN A CA 1
ATOM 745 C C . ASN A 1 92 ? -5.18 -12.516 -21.656 1 93.5 92 ASN A C 1
ATOM 747 O O . ASN A 1 92 ? -6.332 -12.422 -21.234 1 93.5 92 ASN A O 1
ATOM 751 N N . VAL A 1 93 ? -4.578 -13.664 -21.906 1 92.69 93 VAL A N 1
ATOM 752 C CA . VAL A 1 93 ? -5.262 -14.938 -21.688 1 92.69 93 VAL A CA 1
ATOM 753 C C . VAL A 1 93 ? -5.578 -15.102 -20.203 1 92.69 93 VAL A C 1
ATOM 755 O O . VAL A 1 93 ? -6.684 -15.508 -19.844 1 92.69 93 VAL A O 1
ATOM 758 N N . ALA A 1 94 ? -4.648 -14.75 -19.375 1 97.44 94 ALA A N 1
ATOM 759 C CA . ALA A 1 94 ? -4.836 -14.852 -17.922 1 97.44 94 ALA A CA 1
ATOM 760 C C . ALA A 1 94 ? -5.941 -13.906 -17.453 1 97.44 94 ALA A C 1
ATOM 762 O O . ALA A 1 94 ? -6.766 -14.289 -16.609 1 97.44 94 ALA A O 1
ATOM 763 N N . ALA A 1 95 ? -5.934 -12.672 -17.953 1 96.94 95 ALA A N 1
ATOM 764 C CA . ALA A 1 95 ? -6.957 -11.703 -17.594 1 96.94 95 ALA A CA 1
ATOM 765 C C . ALA A 1 95 ? -8.352 -12.211 -17.938 1 96.94 95 ALA A C 1
ATOM 767 O O . ALA A 1 95 ? -9.281 -12.102 -17.141 1 96.94 95 ALA A O 1
ATOM 768 N N . GLN A 1 96 ? -8.492 -12.805 -19.109 1 92.25 96 GLN A N 1
ATOM 769 C CA . GLN A 1 96 ? -9.766 -13.359 -19.547 1 92.25 96 GLN A CA 1
ATOM 770 C C . GLN A 1 96 ? -10.188 -14.531 -18.656 1 92.25 96 GLN A C 1
ATOM 772 O O . GLN A 1 96 ? -11.344 -14.625 -18.266 1 92.25 96 GLN A O 1
ATOM 777 N N . TYR A 1 97 ? -9.234 -15.344 -18.391 1 93.69 97 TYR A N 1
ATOM 778 C CA . TYR A 1 97 ? -9.492 -16.484 -17.5 1 93.69 97 TYR A CA 1
ATOM 779 C C . TYR A 1 97 ? -10.008 -16.016 -16.141 1 93.69 97 TYR A C 1
ATOM 781 O O . TYR A 1 97 ? -11 -16.547 -15.633 1 93.69 97 TYR A O 1
ATOM 789 N N . LEU A 1 98 ? -9.336 -15.031 -15.547 1 97.12 98 LEU A N 1
ATOM 790 C CA . LEU A 1 98 ? -9.711 -14.516 -14.234 1 97.12 98 LEU A CA 1
ATOM 791 C C . LEU A 1 98 ? -11.078 -13.852 -14.281 1 97.12 98 LEU A C 1
ATOM 793 O O . LEU A 1 98 ? -11.875 -13.992 -13.352 1 97.12 98 LEU A O 1
ATOM 797 N N . ASN A 1 99 ? -11.336 -13.102 -15.383 1 92.88 99 ASN A N 1
ATOM 798 C CA . ASN A 1 99 ? -12.648 -12.484 -15.555 1 92.88 99 ASN A CA 1
ATOM 799 C C . ASN A 1 99 ? -13.766 -13.516 -15.5 1 92.88 99 ASN A C 1
ATOM 801 O O . ASN A 1 99 ? -14.844 -13.242 -14.953 1 92.88 99 ASN A O 1
ATOM 805 N N . ASP A 1 100 ? -13.469 -14.633 -16.016 1 91.81 100 ASP A N 1
ATOM 806 C CA . ASP A 1 100 ? -14.469 -15.695 -16.078 1 91.81 100 ASP A CA 1
ATOM 807 C C . ASP A 1 100 ? -14.539 -16.469 -14.766 1 91.81 100 ASP A C 1
ATOM 809 O O . ASP A 1 100 ? -15.617 -16.891 -14.352 1 91.81 100 ASP A O 1
ATOM 813 N N . LYS A 1 101 ? -13.43 -16.656 -14.133 1 94.75 101 LYS A N 1
ATOM 814 C CA . LYS A 1 101 ? -13.312 -17.594 -13.008 1 94.75 101 LYS A CA 1
ATOM 815 C C . LYS A 1 101 ? -13.711 -16.922 -11.695 1 94.75 101 LYS A C 1
ATOM 817 O O . LYS A 1 101 ? -14.234 -17.578 -10.789 1 94.75 101 LYS A O 1
ATOM 822 N N . ILE A 1 102 ? -13.406 -15.609 -11.477 1 97.19 102 ILE A N 1
ATOM 823 C CA . ILE A 1 102 ? -13.664 -14.922 -10.211 1 97.19 102 ILE A CA 1
ATOM 824 C C . ILE A 1 102 ? -15.156 -14.641 -10.07 1 97.19 102 ILE A C 1
ATOM 826 O O . ILE A 1 102 ? -15.773 -14.062 -10.969 1 97.19 102 ILE A O 1
ATOM 830 N N . GLN A 1 103 ? -15.711 -15.047 -8.977 1 95.5 103 GLN A N 1
ATOM 831 C CA . GLN A 1 103 ? -17.109 -14.852 -8.648 1 95.5 103 GLN A CA 1
ATOM 832 C C . GLN A 1 103 ? -17.281 -14.039 -7.367 1 95.5 103 GLN A C 1
ATOM 834 O O . GLN A 1 103 ? -16.328 -13.875 -6.605 1 95.5 103 GLN A O 1
ATOM 839 N N . GLN A 1 104 ? -18.516 -13.625 -7.152 1 96.12 104 GLN A N 1
ATOM 840 C CA . GLN A 1 104 ? -18.828 -12.922 -5.91 1 96.12 104 GLN A CA 1
ATOM 841 C C . GLN A 1 104 ? -18.469 -13.766 -4.695 1 96.12 104 GLN A C 1
ATOM 843 O O . GLN A 1 104 ? -18.734 -14.977 -4.68 1 96.12 104 GLN A O 1
ATOM 848 N N . GLY A 1 105 ? -17.828 -13.172 -3.809 1 96.81 105 GLY A N 1
ATOM 849 C CA . GLY A 1 105 ? -17.531 -13.852 -2.553 1 96.81 105 GLY A CA 1
ATOM 850 C C . GLY A 1 105 ? -16.172 -14.508 -2.529 1 96.81 105 GLY A C 1
ATOM 851 O O . GLY A 1 105 ? -15.695 -14.922 -1.47 1 96.81 105 GLY A O 1
ATOM 852 N N . ASP A 1 106 ? -15.516 -14.57 -3.678 1 98 106 ASP A N 1
ATOM 853 C CA . ASP A 1 106 ? -14.188 -15.172 -3.725 1 98 106 ASP A CA 1
ATOM 854 C C . ASP A 1 106 ? -13.18 -14.352 -2.924 1 98 106 ASP A C 1
ATOM 856 O O . ASP A 1 106 ? -13.281 -13.125 -2.863 1 98 106 ASP A O 1
ATOM 860 N N . ILE A 1 107 ? -12.273 -15.016 -2.285 1 98.5 107 ILE A N 1
ATOM 861 C CA . ILE A 1 107 ? -11.102 -14.406 -1.674 1 98.5 107 ILE A CA 1
ATOM 862 C C . ILE A 1 107 ? -9.859 -14.727 -2.506 1 98.5 107 ILE A C 1
ATOM 864 O O . ILE A 1 107 ? -9.43 -15.875 -2.574 1 98.5 107 ILE A O 1
ATOM 868 N N . ILE A 1 108 ? -9.281 -13.688 -3.125 1 98.69 108 ILE A N 1
ATOM 869 C CA . ILE A 1 108 ? -8.266 -13.875 -4.148 1 98.69 108 ILE A CA 1
ATOM 870 C C . ILE A 1 108 ? -6.906 -13.422 -3.615 1 98.69 108 ILE A C 1
ATOM 872 O O . ILE A 1 108 ? -6.723 -12.25 -3.277 1 98.69 108 ILE A O 1
ATOM 876 N N . GLY A 1 109 ? -5.969 -14.391 -3.488 1 98.69 109 GLY A N 1
ATOM 877 C CA . GLY A 1 109 ? -4.586 -14.047 -3.195 1 98.69 109 GLY A CA 1
ATOM 878 C C . GLY A 1 109 ? -3.787 -13.688 -4.434 1 98.69 109 GLY A C 1
ATOM 879 O O . GLY A 1 109 ? -3.961 -14.289 -5.492 1 98.69 109 GLY A O 1
ATOM 880 N N . VAL A 1 110 ? -2.893 -12.695 -4.277 1 98.56 110 VAL A N 1
ATOM 881 C CA . VAL A 1 110 ? -2.086 -12.305 -5.43 1 98.56 110 VAL A CA 1
ATOM 882 C C . VAL A 1 110 ? -0.645 -12.055 -4.992 1 98.56 110 VAL A C 1
ATOM 884 O O . VAL A 1 110 ? -0.404 -11.492 -3.92 1 98.56 110 VAL A O 1
ATOM 887 N N . SER A 1 111 ? 0.277 -12.555 -5.812 1 97.19 111 SER A N 1
ATOM 888 C CA . SER A 1 111 ? 1.693 -12.305 -5.566 1 97.19 111 SER A CA 1
ATOM 889 C C . SER A 1 111 ? 2.197 -11.125 -6.387 1 97.19 111 SER A C 1
ATOM 891 O O . SER A 1 111 ? 1.544 -10.078 -6.441 1 97.19 111 SER A O 1
ATOM 893 N N . TRP A 1 112 ? 3.371 -11.305 -6.961 1 93.12 112 TRP A N 1
ATOM 894 C CA . TRP A 1 112 ? 4.004 -10.148 -7.586 1 93.12 112 TRP A CA 1
ATOM 895 C C . TRP A 1 112 ? 4.656 -10.531 -8.906 1 93.12 112 TRP A C 1
ATOM 897 O O . TRP A 1 112 ? 4.672 -11.711 -9.281 1 93.12 112 TRP A O 1
ATOM 907 N N . GLY A 1 113 ? 5.07 -9.453 -9.609 1 92.25 113 GLY A N 1
ATOM 908 C CA . GLY A 1 113 ? 5.824 -9.648 -10.844 1 92.25 113 GLY A CA 1
ATOM 909 C C . GLY A 1 113 ? 5.277 -8.852 -12.008 1 92.25 113 GLY A C 1
ATOM 910 O O . GLY A 1 113 ? 4.117 -8.43 -11.992 1 92.25 113 GLY A O 1
ATOM 911 N N . ARG A 1 114 ? 6.113 -8.766 -13.023 1 90.75 114 ARG A N 1
ATOM 912 C CA . ARG A 1 114 ? 5.781 -7.992 -14.219 1 90.75 114 ARG A CA 1
ATOM 913 C C . ARG A 1 114 ? 4.594 -8.602 -14.953 1 90.75 114 ARG A C 1
ATOM 915 O O . ARG A 1 114 ? 3.699 -7.879 -15.398 1 90.75 114 ARG A O 1
ATOM 922 N N . THR A 1 115 ? 4.633 -9.852 -15.039 1 94.75 115 THR A N 1
ATOM 923 C CA . THR A 1 115 ? 3.559 -10.531 -15.75 1 94.75 115 THR A CA 1
ATOM 924 C C . THR A 1 115 ? 2.221 -10.305 -15.055 1 94.75 115 THR A C 1
ATOM 926 O O . THR A 1 115 ? 1.218 -10.016 -15.711 1 94.75 115 THR A O 1
ATOM 929 N N . LEU A 1 116 ? 2.18 -10.406 -13.758 1 97.06 116 LEU A N 1
ATOM 930 C CA . LEU A 1 116 ? 0.939 -10.234 -13.016 1 97.06 116 LEU A CA 1
ATOM 931 C C . LEU A 1 116 ? 0.446 -8.797 -13.109 1 97.06 116 LEU A C 1
ATOM 933 O O . LEU A 1 116 ? -0.762 -8.547 -13.172 1 97.06 116 LEU A O 1
ATOM 937 N N . ALA A 1 117 ? 1.399 -7.891 -13.031 1 95.69 117 ALA A N 1
ATOM 938 C CA . ALA A 1 117 ? 1.015 -6.492 -13.227 1 95.69 117 ALA A CA 1
ATOM 939 C C . ALA A 1 117 ? 0.282 -6.301 -14.547 1 95.69 117 ALA A C 1
ATOM 941 O O . ALA A 1 117 ? -0.748 -5.625 -14.602 1 95.69 117 ALA A O 1
ATOM 942 N N . GLU A 1 118 ? 0.819 -6.895 -15.578 1 96.19 118 GLU A N 1
ATOM 943 C CA . GLU A 1 118 ? 0.21 -6.801 -16.906 1 96.19 118 GLU A CA 1
ATOM 944 C C . GLU A 1 118 ? -1.154 -7.484 -16.938 1 96.19 118 GLU A C 1
ATOM 946 O O . GLU A 1 118 ? -2.082 -7.004 -17.578 1 96.19 118 GLU A O 1
ATOM 951 N N . VAL A 1 119 ? -1.319 -8.617 -16.234 1 97.5 119 VAL A N 1
ATOM 952 C CA . VAL A 1 119 ? -2.596 -9.312 -16.156 1 97.5 119 VAL A CA 1
ATOM 953 C C . VAL A 1 119 ? -3.662 -8.375 -15.586 1 97.5 119 VAL A C 1
ATOM 955 O O . VAL A 1 119 ? -4.723 -8.195 -16.188 1 97.5 119 VAL A O 1
ATOM 958 N N . VAL A 1 120 ? -3.365 -7.785 -14.453 1 97.94 120 VAL A N 1
ATOM 959 C CA . VAL A 1 120 ? -4.324 -6.922 -13.766 1 97.94 120 VAL A CA 1
ATOM 960 C C . VAL A 1 120 ? -4.668 -5.727 -14.648 1 97.94 120 VAL A C 1
ATOM 962 O O . VAL A 1 120 ? -5.828 -5.324 -14.734 1 97.94 120 VAL A O 1
ATOM 965 N N . ASN A 1 121 ? -3.686 -5.223 -15.305 1 96.31 121 ASN A N 1
ATOM 966 C CA . ASN A 1 121 ? -3.893 -4.09 -16.203 1 96.31 121 ASN A CA 1
ATOM 967 C C . ASN A 1 121 ? -4.887 -4.43 -17.312 1 96.31 121 ASN A C 1
ATOM 969 O O . ASN A 1 121 ? -5.629 -3.561 -17.766 1 96.31 121 ASN A O 1
ATOM 973 N N . GLN A 1 122 ? -4.895 -5.617 -17.734 1 95.44 122 GLN A N 1
ATOM 974 C CA . GLN A 1 122 ? -5.703 -6.02 -18.891 1 95.44 122 GLN A CA 1
ATOM 975 C C . GLN A 1 122 ? -7.074 -6.52 -18.438 1 95.44 122 GLN A C 1
ATOM 977 O O . GLN A 1 122 ? -7.941 -6.789 -19.266 1 95.44 122 GLN A O 1
ATOM 982 N N . MET A 1 123 ? -7.246 -6.664 -17.172 1 96.12 123 MET A N 1
ATOM 983 C CA . MET A 1 123 ? -8.562 -7.074 -16.688 1 96.12 123 MET A CA 1
ATOM 984 C C . MET A 1 123 ? -9.586 -5.965 -16.891 1 96.12 123 MET A C 1
ATOM 986 O O . MET A 1 123 ? -9.242 -4.785 -16.875 1 96.12 123 MET A O 1
ATOM 990 N N . VAL A 1 124 ? -10.805 -6.352 -17.078 1 92.94 124 VAL A N 1
ATOM 991 C CA . VAL A 1 124 ? -11.898 -5.387 -17.188 1 92.94 124 VAL A CA 1
ATOM 992 C C . VAL A 1 124 ? -12.562 -5.195 -15.828 1 92.94 124 VAL A C 1
ATOM 994 O O . VAL A 1 124 ? -12.422 -6.039 -14.938 1 92.94 124 VAL A O 1
ATOM 997 N N . TYR A 1 125 ? -13.211 -4.113 -15.664 1 93.88 125 TYR A N 1
ATOM 998 C CA . TYR A 1 125 ? -13.891 -3.789 -14.414 1 93.88 125 TYR A CA 1
ATOM 999 C C . TYR A 1 125 ? -15.094 -4.695 -14.195 1 93.88 125 TYR A C 1
ATOM 1001 O O . TYR A 1 125 ? -15.898 -4.898 -15.102 1 93.88 125 TYR A O 1
ATOM 1009 N N . HIS A 1 126 ? -15.156 -5.289 -13.062 1 90.94 126 HIS A N 1
ATOM 1010 C CA . HIS A 1 126 ? -16.312 -6.051 -12.609 1 90.94 126 HIS A CA 1
ATOM 1011 C C . HIS A 1 126 ? -16.719 -5.633 -11.195 1 90.94 126 HIS A C 1
ATOM 1013 O O . HIS A 1 126 ? -15.875 -5.492 -10.32 1 90.94 126 HIS A O 1
ATOM 1019 N N . LYS A 1 127 ? -18.016 -5.449 -11.047 1 93.25 127 LYS A N 1
ATOM 1020 C CA . LYS A 1 127 ? -18.516 -5.164 -9.711 1 93.25 127 LYS A CA 1
ATOM 1021 C C . LYS A 1 127 ? -18.672 -6.449 -8.898 1 93.25 127 LYS A C 1
ATOM 1023 O O . LYS A 1 127 ? -19.703 -7.121 -8.977 1 93.25 127 LYS A O 1
ATOM 1028 N N . ARG A 1 128 ? -17.641 -6.793 -8.156 1 93.56 128 ARG A N 1
ATOM 1029 C CA . ARG A 1 128 ? -17.625 -7.941 -7.262 1 93.56 128 ARG A CA 1
ATOM 1030 C C . ARG A 1 128 ? -17.328 -7.516 -5.828 1 93.56 128 ARG A C 1
ATOM 1032 O O . ARG A 1 128 ? -16.328 -7.941 -5.238 1 93.56 128 ARG A O 1
ATOM 1039 N N . ASN A 1 129 ? -18.234 -6.812 -5.289 1 92.75 129 ASN A N 1
ATOM 1040 C CA . ASN A 1 129 ? -18 -6.094 -4.043 1 92.75 129 ASN A CA 1
ATOM 1041 C C . ASN A 1 129 ? -17.891 -7.047 -2.857 1 92.75 129 ASN A C 1
ATOM 1043 O O . ASN A 1 129 ? -17.422 -6.664 -1.788 1 92.75 129 ASN A O 1
ATOM 1047 N N . GLU A 1 130 ? -18.297 -8.32 -3.082 1 94.88 130 GLU A N 1
ATOM 1048 C CA . GLU A 1 130 ? -18.234 -9.281 -1.985 1 94.88 130 GLU A CA 1
ATOM 1049 C C . GLU A 1 130 ? -16.891 -10.016 -1.979 1 94.88 130 GLU A C 1
ATOM 1051 O O . GLU A 1 130 ? -16.609 -10.797 -1.065 1 94.88 130 GLU A O 1
ATOM 1056 N N . CYS A 1 131 ? -16.094 -9.789 -3.025 1 96.44 131 CYS A N 1
ATOM 1057 C CA . CYS A 1 131 ? -14.766 -10.383 -3.09 1 96.44 131 CYS A CA 1
ATOM 1058 C C . CYS A 1 131 ? -13.797 -9.672 -2.15 1 96.44 131 CYS A C 1
ATOM 1060 O O . CYS A 1 131 ? -14.117 -8.602 -1.622 1 96.44 131 CYS A O 1
ATOM 1062 N N . ARG A 1 132 ? -12.711 -10.32 -1.892 1 96.31 132 ARG A N 1
ATOM 1063 C CA . ARG A 1 132 ? -11.555 -9.758 -1.2 1 96.31 132 ARG A CA 1
ATOM 1064 C C . ARG A 1 132 ? -10.266 -10.102 -1.926 1 96.31 132 ARG A C 1
ATOM 1066 O O . ARG A 1 132 ? -10.078 -11.227 -2.383 1 96.31 132 ARG A O 1
ATOM 1073 N N . VAL A 1 133 ? -9.484 -9.109 -2.064 1 97.56 133 VAL A N 1
ATOM 1074 C CA . VAL A 1 133 ? -8.148 -9.359 -2.604 1 97.56 133 VAL A CA 1
ATOM 1075 C C . VAL A 1 133 ? -7.125 -9.336 -1.474 1 97.56 133 VAL A C 1
ATOM 1077 O O . VAL A 1 133 ? -7.094 -8.406 -0.667 1 97.56 133 VAL A O 1
ATOM 1080 N N . VAL A 1 134 ? -6.293 -10.375 -1.423 1 98.06 134 VAL A N 1
ATOM 1081 C CA . VAL A 1 134 ? -5.32 -10.531 -0.348 1 98.06 134 VAL A CA 1
ATOM 1082 C C . VAL A 1 134 ? -3.908 -10.523 -0.925 1 98.06 134 VAL A C 1
ATOM 1084 O O . VAL A 1 134 ? -3.602 -11.289 -1.846 1 98.06 134 VAL A O 1
ATOM 1087 N N . GLN A 1 135 ? -3.076 -9.602 -0.409 1 98.12 135 GLN A N 1
ATOM 1088 C CA . GLN A 1 135 ? -1.657 -9.609 -0.749 1 98.12 135 GLN A CA 1
ATOM 1089 C C . GLN A 1 135 ? -0.942 -10.797 -0.11 1 98.12 135 GLN A C 1
ATOM 1091 O O . GLN A 1 135 ? -0.958 -10.953 1.112 1 98.12 135 GLN A O 1
ATOM 1096 N N . LEU A 1 136 ? -0.24 -11.609 -0.879 1 98.31 136 LEU A N 1
ATOM 1097 C CA . LEU A 1 136 ? 0.253 -12.883 -0.374 1 98.31 136 LEU A CA 1
ATOM 1098 C C . LEU A 1 136 ? 1.686 -12.75 0.13 1 98.31 136 LEU A C 1
ATOM 1100 O O . LEU A 1 136 ? 2.285 -13.734 0.575 1 98.31 136 LEU A O 1
ATOM 1104 N N . MET A 1 137 ? 2.246 -11.602 0.042 1 96.88 137 MET A N 1
ATOM 1105 C CA . MET A 1 137 ? 3.6 -11.352 0.525 1 96.88 137 MET A CA 1
ATOM 1106 C C . MET A 1 137 ? 3.771 -9.891 0.923 1 96.88 137 MET A C 1
ATOM 1108 O O . MET A 1 137 ? 3 -9.031 0.493 1 96.88 137 MET A O 1
ATOM 1112 N N . GLY A 1 138 ? 4.754 -9.656 1.753 1 96 138 GLY A N 1
ATOM 1113 C CA . GLY A 1 138 ? 5.094 -8.281 2.082 1 96 138 GLY A CA 1
ATOM 1114 C C . GLY A 1 138 ? 5.59 -7.488 0.887 1 96 138 GLY A C 1
ATOM 1115 O O . GLY A 1 138 ? 5.473 -7.938 -0.255 1 96 138 GLY A O 1
ATOM 1116 N N . ALA A 1 139 ? 6.062 -6.289 1.19 1 92.75 139 ALA A N 1
ATOM 1117 C CA . ALA A 1 139 ? 6.488 -5.406 0.106 1 92.75 139 ALA A CA 1
ATOM 1118 C C . ALA A 1 139 ? 7.797 -4.707 0.453 1 92.75 139 ALA A C 1
ATOM 1120 O O . ALA A 1 139 ? 8.305 -4.844 1.568 1 92.75 139 ALA A O 1
ATOM 1121 N N . GLN A 1 140 ? 8.398 -4.184 -0.542 1 90.19 140 GLN A N 1
ATOM 1122 C CA . GLN A 1 140 ? 9.609 -3.387 -0.415 1 90.19 140 GLN A CA 1
ATOM 1123 C C . GLN A 1 140 ? 9.602 -2.213 -1.391 1 90.19 140 GLN A C 1
ATOM 1125 O O . GLN A 1 140 ? 9.109 -2.334 -2.514 1 90.19 140 GLN A O 1
ATOM 1130 N N . ASN A 1 141 ? 10.172 -1.113 -0.867 1 90.75 141 ASN A N 1
ATOM 1131 C CA . ASN A 1 141 ? 10.305 0.043 -1.746 1 90.75 141 ASN A CA 1
ATOM 1132 C C . ASN A 1 141 ? 11.336 -0.203 -2.844 1 90.75 141 ASN A C 1
ATOM 1134 O O . ASN A 1 141 ? 12.367 -0.831 -2.604 1 90.75 141 ASN A O 1
ATOM 1138 N N . ILE A 1 142 ? 10.93 0.25 -3.992 1 82.31 142 ILE A N 1
ATOM 1139 C CA . ILE A 1 142 ? 11.844 0.194 -5.125 1 82.31 142 ILE A CA 1
ATOM 1140 C C . ILE A 1 142 ? 11.828 1.526 -5.871 1 82.31 142 ILE A C 1
ATOM 1142 O O . ILE A 1 142 ? 10.781 2.166 -5.988 1 82.31 142 ILE A O 1
ATOM 1146 N N . GLU A 1 143 ? 12.914 1.941 -6.367 1 74.06 143 GLU A N 1
ATOM 1147 C CA . GLU A 1 143 ? 13.016 3.232 -7.043 1 74.06 143 GLU A CA 1
ATOM 1148 C C . GLU A 1 143 ? 12.469 3.156 -8.461 1 74.06 143 GLU A C 1
ATOM 1150 O O . GLU A 1 143 ? 11.93 4.141 -8.984 1 74.06 143 GLU A O 1
ATOM 1155 N N . GLN A 1 144 ? 12.586 1.984 -9.016 1 74.81 144 GLN A N 1
ATOM 1156 C CA . GLN A 1 144 ? 12.133 1.826 -10.391 1 74.81 144 GLN A CA 1
ATOM 1157 C C . GLN A 1 144 ? 10.617 1.92 -10.492 1 74.81 144 GLN A C 1
ATOM 1159 O O . GLN A 1 144 ? 9.906 1.593 -9.539 1 74.81 144 GLN A O 1
ATOM 1164 N N . LYS A 1 145 ? 10.227 2.395 -11.617 1 74 145 LYS A N 1
ATOM 1165 C CA . LYS A 1 145 ? 8.797 2.529 -11.875 1 74 145 LYS A CA 1
ATOM 1166 C C . LYS A 1 145 ? 8.172 1.184 -12.242 1 74 145 LYS A C 1
ATOM 1168 O O . LYS A 1 145 ? 7.777 0.969 -13.383 1 74 145 LYS A O 1
ATOM 1173 N N . VAL A 1 146 ? 8.242 0.289 -11.297 1 73.94 146 VAL A N 1
ATOM 1174 C CA . VAL A 1 146 ? 7.609 -1.016 -11.461 1 73.94 146 VAL A CA 1
ATOM 1175 C C . VAL A 1 146 ? 6.586 -1.236 -10.344 1 73.94 146 VAL A C 1
ATOM 1177 O O . VAL A 1 146 ? 6.754 -0.73 -9.234 1 73.94 146 VAL A O 1
ATOM 1180 N N . GLU A 1 147 ? 5.598 -1.971 -10.789 1 80.69 147 GLU A N 1
ATOM 1181 C CA . GLU A 1 147 ? 4.551 -2.191 -9.797 1 80.69 147 GLU A CA 1
ATOM 1182 C C . GLU A 1 147 ? 5.02 -3.139 -8.695 1 80.69 147 GLU A C 1
ATOM 1184 O O . GLU A 1 147 ? 5.527 -4.227 -8.984 1 80.69 147 GLU A O 1
ATOM 1189 N N . LYS A 1 148 ? 4.77 -2.711 -7.492 1 87.94 148 LYS A N 1
ATOM 1190 C CA . LYS A 1 148 ? 5.051 -3.506 -6.301 1 87.94 148 LYS A CA 1
ATOM 1191 C C . LYS A 1 148 ? 3.887 -4.441 -5.977 1 87.94 148 LYS A C 1
ATOM 1193 O O . LYS A 1 148 ? 2.832 -4.371 -6.609 1 87.94 148 LYS A O 1
ATOM 1198 N N . SER A 1 149 ? 4.238 -5.375 -5.066 1 90.88 149 SER A N 1
ATOM 1199 C CA . SER A 1 149 ? 3.23 -6.375 -4.73 1 90.88 149 SER A CA 1
ATOM 1200 C C . SER A 1 149 ? 1.949 -5.719 -4.227 1 90.88 149 SER A C 1
ATOM 1202 O O . SER A 1 149 ? 0.848 -6.152 -4.574 1 90.88 149 SER A O 1
ATOM 1204 N N . ASP A 1 150 ? 2.066 -4.695 -3.398 1 93.31 150 ASP A N 1
ATOM 1205 C CA . ASP A 1 150 ? 0.896 -4.02 -2.848 1 93.31 150 ASP A CA 1
ATOM 1206 C C . ASP A 1 150 ? 0.127 -3.277 -3.938 1 93.31 150 ASP A C 1
ATOM 1208 O O . ASP A 1 150 ? -1.104 -3.211 -3.902 1 93.31 150 ASP A O 1
ATOM 1212 N N . GLU A 1 151 ? 0.812 -2.729 -4.922 1 93.25 151 GLU A N 1
ATOM 1213 C CA . GLU A 1 151 ? 0.163 -2.037 -6.031 1 93.25 151 GLU A CA 1
ATOM 1214 C C . GLU A 1 151 ? -0.622 -3.012 -6.906 1 93.25 151 GLU A C 1
ATOM 1216 O O . GLU A 1 151 ? -1.721 -2.695 -7.367 1 93.25 151 GLU A O 1
ATOM 1221 N N . ILE A 1 152 ? -0.022 -4.176 -7.113 1 96.44 152 ILE A N 1
ATOM 1222 C CA . ILE A 1 152 ? -0.704 -5.191 -7.91 1 96.44 152 ILE A CA 1
ATOM 1223 C C . ILE A 1 152 ? -1.982 -5.629 -7.195 1 96.44 152 ILE A C 1
ATOM 1225 O O . ILE A 1 152 ? -3.047 -5.711 -7.812 1 96.44 152 ILE A O 1
ATOM 1229 N N . ALA A 1 153 ? -1.921 -5.863 -5.926 1 96.94 153 ALA A N 1
ATOM 1230 C CA . ALA A 1 153 ? -3.086 -6.25 -5.133 1 96.94 153 ALA A CA 1
ATOM 1231 C C . ALA A 1 153 ? -4.156 -5.16 -5.164 1 96.94 153 ALA A C 1
ATOM 1233 O O . ALA A 1 153 ? -5.34 -5.453 -5.352 1 96.94 153 ALA A O 1
ATOM 1234 N N . ARG A 1 154 ? -3.764 -3.959 -4.992 1 94.5 154 ARG A N 1
ATOM 1235 C CA . ARG A 1 154 ? -4.699 -2.838 -4.984 1 94.5 154 ARG A CA 1
ATOM 1236 C C . ARG A 1 154 ? -5.375 -2.682 -6.344 1 94.5 154 ARG A C 1
ATOM 1238 O O . ARG A 1 154 ? -6.582 -2.443 -6.418 1 94.5 154 ARG A O 1
ATOM 1245 N N . ASN A 1 155 ? -4.574 -2.736 -7.398 1 96.06 155 ASN A N 1
ATOM 1246 C CA . ASN A 1 155 ? -5.125 -2.607 -8.742 1 96.06 155 ASN A CA 1
ATOM 1247 C C . ASN A 1 155 ? -6.125 -3.719 -9.047 1 96.06 155 ASN A C 1
ATOM 1249 O O . ASN A 1 155 ? -7.164 -3.473 -9.664 1 96.06 155 ASN A O 1
ATOM 1253 N N . LEU A 1 156 ? -5.801 -4.902 -8.594 1 97.75 156 LEU A N 1
ATOM 1254 C CA . LEU A 1 156 ? -6.742 -6.004 -8.766 1 97.75 156 LEU A CA 1
ATOM 1255 C C . LEU A 1 156 ? -8.039 -5.734 -8.008 1 97.75 156 LEU A C 1
ATOM 1257 O O . LEU A 1 156 ? -9.133 -5.934 -8.555 1 97.75 156 LEU A O 1
ATOM 1261 N N . ALA A 1 157 ? -7.945 -5.301 -6.816 1 96.19 157 ALA A N 1
ATOM 1262 C CA . ALA A 1 157 ? -9.117 -4.973 -6.008 1 96.19 157 ALA A CA 1
ATOM 1263 C C . ALA A 1 157 ? -9.961 -3.891 -6.684 1 96.19 157 ALA A C 1
ATOM 1265 O O . ALA A 1 157 ? -11.188 -3.969 -6.691 1 96.19 157 ALA A O 1
ATOM 1266 N N . ASN A 1 158 ? -9.266 -2.914 -7.219 1 94.25 158 ASN A N 1
ATOM 1267 C CA . ASN A 1 158 ? -9.969 -1.845 -7.926 1 94.25 158 ASN A CA 1
ATOM 1268 C C . ASN A 1 158 ? -10.727 -2.379 -9.133 1 94.25 158 ASN A C 1
ATOM 1270 O O . ASN A 1 158 ? -11.859 -1.967 -9.391 1 94.25 158 ASN A O 1
ATOM 1274 N N . LYS A 1 159 ? -10.07 -3.275 -9.898 1 96.69 159 LYS A N 1
ATOM 1275 C CA . LYS A 1 159 ? -10.711 -3.889 -11.055 1 96.69 159 LYS A CA 1
ATOM 1276 C C . LYS A 1 159 ? -11.953 -4.676 -10.641 1 96.69 159 LYS A C 1
ATOM 1278 O O . LYS A 1 159 ? -12.914 -4.766 -11.406 1 96.69 159 LYS A O 1
ATOM 1283 N N . LEU A 1 160 ? -11.992 -5.133 -9.43 1 96.56 160 LEU A N 1
ATOM 1284 C CA . LEU A 1 160 ? -13.086 -5.973 -8.953 1 96.56 160 LEU A CA 1
ATOM 1285 C C . LEU A 1 160 ? -14.039 -5.176 -8.062 1 96.56 160 LEU A C 1
ATOM 1287 O O . LEU A 1 160 ? -15.031 -5.715 -7.578 1 96.56 160 LEU A O 1
ATOM 1291 N N . ASP A 1 161 ? -13.68 -3.949 -7.848 1 94.56 161 ASP A N 1
ATOM 1292 C CA . ASP A 1 161 ? -14.477 -3.084 -6.988 1 94.56 161 ASP A CA 1
ATOM 1293 C C . ASP A 1 161 ? -14.711 -3.727 -5.625 1 94.56 161 ASP A C 1
ATOM 1295 O O . ASP A 1 161 ? -15.852 -3.842 -5.172 1 94.56 161 ASP A O 1
ATOM 1299 N N . CYS A 1 162 ? -13.68 -4.172 -5.055 1 94.81 162 CYS A N 1
ATOM 1300 C CA . CYS A 1 162 ? -13.734 -4.824 -3.75 1 94.81 162 CYS A CA 1
ATOM 1301 C C . CYS A 1 162 ? -12.57 -4.391 -2.871 1 94.81 162 CYS A C 1
ATOM 1303 O O . CYS A 1 162 ? -11.641 -3.73 -3.344 1 94.81 162 CYS A O 1
ATOM 1305 N N . PRO A 1 163 ? -12.609 -4.688 -1.557 1 93.12 163 PRO A N 1
ATOM 1306 C CA . PRO A 1 163 ? -11.516 -4.289 -0.671 1 93.12 163 PRO A CA 1
ATOM 1307 C C . PRO A 1 163 ? -10.25 -5.125 -0.878 1 93.12 163 PRO A C 1
ATOM 1309 O O . PRO A 1 163 ? -10.328 -6.262 -1.354 1 93.12 163 PRO A O 1
ATOM 1312 N N . SER A 1 164 ? -9.195 -4.492 -0.592 1 94.56 164 SER A N 1
ATOM 1313 C CA . SER A 1 164 ? -7.91 -5.188 -0.556 1 94.56 164 SER A CA 1
ATOM 1314 C C . SER A 1 164 ? -7.383 -5.301 0.871 1 94.56 164 SER A C 1
ATOM 1316 O O . SER A 1 164 ? -7.605 -4.41 1.692 1 94.56 164 SER A O 1
ATOM 1318 N N . TYR A 1 165 ? -6.746 -6.359 1.14 1 95.12 165 TYR A N 1
ATOM 1319 C CA . TYR A 1 165 ? -6.09 -6.633 2.412 1 95.12 165 TYR A CA 1
ATOM 1320 C C . TYR A 1 165 ? -4.594 -6.844 2.219 1 95.12 165 TYR A C 1
ATOM 1322 O O . TYR A 1 165 ? -4.172 -7.855 1.65 1 95.12 165 TYR A O 1
ATOM 1330 N N . MET A 1 166 ? -3.885 -5.871 2.768 1 96.12 166 MET A N 1
ATOM 1331 C CA . MET A 1 166 ? -2.441 -5.832 2.553 1 96.12 166 MET A CA 1
ATOM 1332 C C . MET A 1 166 ? -1.701 -6.504 3.705 1 96.12 166 MET A C 1
ATOM 1334 O O . MET A 1 166 ? -2.258 -6.668 4.793 1 96.12 166 MET A O 1
ATOM 1338 N N . LEU A 1 167 ? -0.536 -7.008 3.357 1 97.25 167 LEU A N 1
ATOM 1339 C CA . LEU A 1 167 ? 0.41 -7.383 4.402 1 97.25 167 LEU A CA 1
ATOM 1340 C C . LEU A 1 167 ? 1.368 -6.238 4.707 1 97.25 167 LEU A C 1
ATOM 1342 O O . LEU A 1 167 ? 2.408 -6.102 4.059 1 97.25 167 LEU A O 1
ATOM 1346 N N . TYR A 1 168 ? 1.005 -5.488 5.684 1 96.12 168 TYR A N 1
ATOM 1347 C CA . TYR A 1 168 ? 1.828 -4.336 6.035 1 96.12 168 TYR A CA 1
ATOM 1348 C C . TYR A 1 168 ? 3.078 -4.77 6.793 1 96.12 168 TYR A C 1
ATOM 1350 O O . TYR A 1 168 ? 3.174 -4.578 8.008 1 96.12 168 TYR A O 1
ATOM 1358 N N . ALA A 1 169 ? 4.027 -5.277 6.059 1 97.12 169 ALA A N 1
ATOM 1359 C CA . ALA A 1 169 ? 5.316 -5.777 6.531 1 97.12 169 ALA A CA 1
ATOM 1360 C C . ALA A 1 169 ? 6.332 -5.836 5.391 1 97.12 169 ALA A C 1
ATOM 1362 O O . ALA A 1 169 ? 5.953 -5.91 4.219 1 97.12 169 ALA A O 1
ATOM 1363 N N . PRO A 1 170 ? 7.625 -5.691 5.801 1 95.44 170 PRO A N 1
ATOM 1364 C CA . PRO A 1 170 ? 8.617 -6 4.773 1 95.44 170 PRO A CA 1
ATOM 1365 C C . PRO A 1 170 ? 8.516 -7.438 4.262 1 95.44 170 PRO A C 1
ATOM 1367 O O . PRO A 1 170 ? 8.188 -8.344 5.031 1 95.44 170 PRO A O 1
ATOM 1370 N N . VAL A 1 171 ? 8.789 -7.605 3.016 1 95.38 171 VAL A N 1
ATOM 1371 C CA . VAL A 1 171 ? 8.719 -8.953 2.471 1 95.38 171 VAL A CA 1
ATOM 1372 C C . VAL A 1 171 ? 9.867 -9.797 3.023 1 95.38 171 VAL A C 1
ATOM 1374 O O . VAL A 1 171 ? 9.719 -11 3.244 1 95.38 171 VAL A O 1
ATOM 1377 N N . VAL A 1 172 ? 11.031 -9.172 3.162 1 94.62 172 VAL A N 1
ATOM 1378 C CA . VAL A 1 172 ? 12.203 -9.82 3.746 1 94.62 172 VAL A CA 1
ATOM 1379 C C . VAL A 1 172 ? 12.719 -8.984 4.918 1 94.62 172 VAL A C 1
ATOM 1381 O O . VAL A 1 172 ? 12.805 -7.762 4.824 1 94.62 172 VAL A O 1
ATOM 1384 N N . VAL A 1 173 ? 12.961 -9.625 6.023 1 95.81 173 VAL A N 1
ATOM 1385 C CA . VAL A 1 173 ? 13.617 -8.984 7.152 1 95.81 173 VAL A CA 1
ATOM 1386 C C . VAL A 1 173 ? 15.031 -9.547 7.316 1 95.81 173 VAL A C 1
ATOM 1388 O O . VAL A 1 173 ? 15.305 -10.672 6.902 1 95.81 173 VAL A O 1
ATOM 1391 N N . GLU A 1 174 ? 15.922 -8.773 7.855 1 92.62 174 GLU A N 1
ATOM 1392 C CA . GLU A 1 174 ? 17.312 -9.195 8.07 1 92.62 174 GLU A CA 1
ATOM 1393 C C . GLU A 1 174 ? 17.422 -10.156 9.25 1 92.62 174 GLU A C 1
ATOM 1395 O O . GLU A 1 174 ? 18.234 -11.07 9.234 1 92.62 174 GLU A O 1
ATOM 1400 N N . HIS A 1 175 ? 16.531 -9.93 10.258 1 94 175 HIS A N 1
ATOM 1401 C CA . HIS A 1 175 ? 16.609 -10.711 11.492 1 94 175 HIS A CA 1
ATOM 1402 C C . HIS A 1 175 ? 15.375 -11.586 11.672 1 94 175 HIS A C 1
ATOM 1404 O O . HIS A 1 175 ? 14.25 -11.086 11.648 1 94 175 HIS A O 1
ATOM 1410 N N . GLU A 1 176 ? 15.664 -12.883 11.961 1 95.88 176 GLU A N 1
ATOM 1411 C CA . GLU A 1 176 ? 14.57 -13.82 12.18 1 95.88 176 GLU A CA 1
ATOM 1412 C C . GLU A 1 176 ? 13.695 -13.391 13.352 1 95.88 176 GLU A C 1
ATOM 1414 O O . GLU A 1 176 ? 12.484 -13.602 13.344 1 95.88 176 GLU A O 1
ATOM 1419 N N . ASN A 1 177 ? 14.297 -12.766 14.297 1 96.75 177 ASN A N 1
ATOM 1420 C CA . ASN A 1 177 ? 13.57 -12.289 15.469 1 96.75 177 ASN A CA 1
ATOM 1421 C C . ASN A 1 177 ? 12.516 -11.25 15.086 1 96.75 177 ASN A C 1
ATOM 1423 O O . ASN A 1 177 ? 11.453 -11.18 15.711 1 96.75 177 ASN A O 1
ATOM 1427 N N . THR A 1 178 ?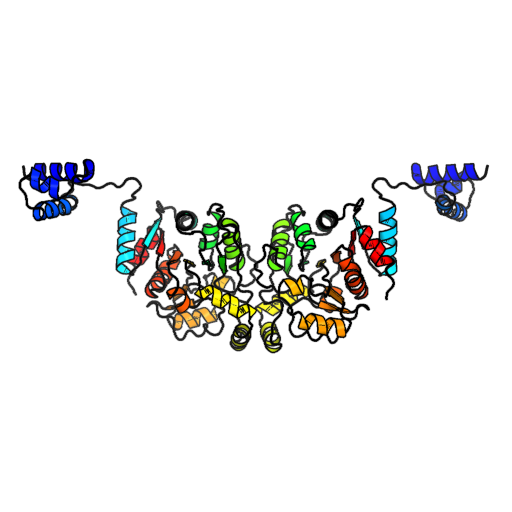 12.836 -10.477 14.094 1 97.5 178 THR A N 1
ATOM 1428 C CA . THR A 1 178 ? 11.859 -9.5 13.625 1 97.5 178 THR A CA 1
ATOM 1429 C C . THR A 1 178 ? 10.602 -10.188 13.117 1 97.5 178 THR A C 1
ATOM 1431 O O . THR A 1 178 ? 9.484 -9.805 13.469 1 97.5 178 THR A O 1
ATOM 1434 N N . LYS A 1 179 ? 10.766 -11.203 12.297 1 97.31 179 LYS A N 1
ATOM 1435 C CA . LYS A 1 179 ? 9.609 -11.953 11.812 1 97.31 179 LYS A CA 1
ATOM 1436 C C . LYS A 1 179 ? 8.828 -12.57 12.969 1 97.31 179 LYS A C 1
ATOM 1438 O O . LYS A 1 179 ? 7.598 -12.508 12.992 1 97.31 179 LYS A O 1
ATOM 1443 N N . GLN A 1 180 ? 9.539 -13.141 13.906 1 97.31 180 GLN A N 1
ATOM 1444 C CA . GLN A 1 180 ? 8.891 -13.766 15.055 1 97.31 180 GLN A CA 1
ATOM 1445 C C . GLN A 1 180 ? 8.016 -12.766 15.797 1 97.31 180 GLN A C 1
ATOM 1447 O O . GLN A 1 180 ? 6.891 -13.086 16.188 1 97.31 180 GLN A O 1
ATOM 1452 N N . MET A 1 181 ? 8.539 -11.594 15.984 1 97.25 181 MET A N 1
ATOM 1453 C CA . MET A 1 181 ? 7.781 -10.57 16.703 1 97.25 181 MET A CA 1
ATOM 1454 C C . MET A 1 181 ? 6.598 -10.086 15.867 1 97.25 181 MET A C 1
ATOM 1456 O O . MET A 1 181 ? 5.5 -9.891 16.391 1 97.25 181 MET A O 1
ATOM 1460 N N . LEU A 1 182 ? 6.816 -9.891 14.594 1 97.81 182 LEU A N 1
ATOM 1461 C CA . LEU A 1 182 ? 5.742 -9.469 13.711 1 97.81 182 LEU A CA 1
ATOM 1462 C C . LEU A 1 182 ? 4.602 -10.477 13.711 1 97.81 182 LEU A C 1
ATOM 1464 O O . LEU A 1 182 ? 3.428 -10.094 13.734 1 97.81 182 LEU A O 1
ATOM 1468 N N . MET A 1 183 ? 4.961 -1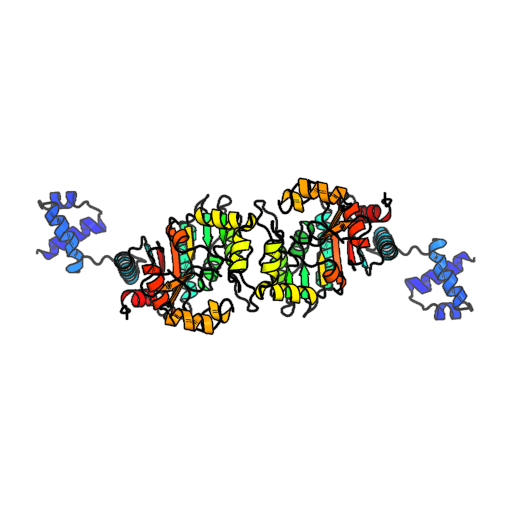1.742 13.766 1 97.06 183 MET A N 1
ATOM 1469 C CA . MET A 1 183 ? 3.965 -12.805 13.703 1 97.06 183 MET A CA 1
ATOM 1470 C C . MET A 1 183 ? 3.145 -12.859 14.992 1 97.06 183 MET A C 1
ATOM 1472 O O . MET A 1 183 ? 2.115 -13.531 15.047 1 97.06 183 MET A O 1
ATOM 1476 N N . LYS A 1 184 ? 3.557 -12.156 15.977 1 96.12 184 LYS A N 1
ATOM 1477 C CA . LYS A 1 184 ? 2.809 -12.078 17.234 1 96.12 184 LYS A CA 1
ATOM 1478 C C . LYS A 1 184 ? 1.812 -10.922 17.203 1 96.12 184 LYS A C 1
ATOM 1480 O O . LYS A 1 184 ? 0.932 -10.844 18.062 1 96.12 184 LYS A O 1
ATOM 1485 N N . GLU A 1 185 ? 1.966 -10.039 16.297 1 95.31 185 GLU A N 1
ATOM 1486 C CA . GLU A 1 185 ? 1.068 -8.898 16.188 1 95.31 185 GLU A CA 1
ATOM 1487 C C . GLU A 1 185 ? -0.264 -9.297 15.562 1 95.31 185 GLU A C 1
ATOM 1489 O O . GLU A 1 185 ? -0.292 -9.953 14.516 1 95.31 185 GLU A O 1
ATOM 1494 N N . ARG A 1 186 ? -1.363 -8.844 16.141 1 92 186 ARG A N 1
ATOM 1495 C CA . ARG A 1 186 ? -2.695 -9.211 15.68 1 92 186 ARG A CA 1
ATOM 1496 C C . ARG A 1 186 ? -2.926 -8.734 14.25 1 92 186 ARG A C 1
ATOM 1498 O O . ARG A 1 186 ? -3.512 -9.453 13.438 1 92 186 ARG A O 1
ATOM 1505 N N . SER A 1 187 ? -2.484 -7.543 13.945 1 92.38 187 SER A N 1
ATOM 1506 C CA . SER A 1 187 ? -2.684 -6.98 12.617 1 92.38 187 SER A CA 1
ATOM 1507 C C . SER A 1 187 ? -2.039 -7.855 11.547 1 92.38 187 SER A C 1
ATOM 1509 O O . SER A 1 187 ? -2.58 -8 10.445 1 92.38 187 SER A O 1
ATOM 1511 N N . ILE A 1 188 ? -0.919 -8.484 11.844 1 96.19 188 ILE A N 1
ATOM 1512 C CA . ILE A 1 188 ? -0.208 -9.367 10.922 1 96.19 188 ILE A CA 1
ATOM 1513 C C . ILE A 1 188 ? -0.895 -10.727 10.891 1 96.19 188 ILE A C 1
ATOM 1515 O O . ILE A 1 188 ? -1.111 -11.297 9.812 1 96.19 188 ILE A O 1
ATOM 1519 N N . GLN A 1 189 ? -1.312 -11.188 12.039 1 95.44 189 GLN A N 1
ATOM 1520 C CA . GLN A 1 189 ? -1.974 -12.484 12.148 1 95.44 189 GLN A CA 1
ATOM 1521 C C . GLN A 1 189 ? -3.258 -12.516 11.32 1 95.44 189 GLN A C 1
ATOM 1523 O O . GLN A 1 189 ? -3.551 -13.508 10.656 1 95.44 189 GLN A O 1
ATOM 1528 N N . VAL A 1 190 ? -3.969 -11.477 11.375 1 93 190 VAL A N 1
ATOM 1529 C CA . VAL A 1 190 ? -5.234 -11.391 10.648 1 93 190 VAL A CA 1
ATOM 1530 C C . VAL A 1 190 ? -4.984 -11.508 9.148 1 93 190 VAL A C 1
ATOM 1532 O O . VAL A 1 190 ? -5.75 -12.156 8.438 1 93 190 VAL A O 1
ATOM 1535 N N . SER A 1 191 ? -3.949 -10.875 8.68 1 94.75 191 SER A N 1
ATOM 1536 C CA . SER A 1 191 ? -3.594 -10.977 7.266 1 94.75 191 SER A CA 1
ATOM 1537 C C . SER A 1 191 ? -3.244 -12.406 6.883 1 94.75 191 SER A C 1
ATOM 1539 O O . SER A 1 191 ? -3.713 -12.914 5.859 1 94.75 191 SER A O 1
ATOM 1541 N N . PHE A 1 192 ? -2.523 -13.086 7.715 1 96.75 192 PHE A N 1
ATOM 1542 C CA . PHE A 1 192 ? -2.143 -14.469 7.438 1 96.75 192 PHE A CA 1
ATOM 1543 C C . PHE A 1 192 ? -3.35 -15.391 7.535 1 96.75 192 PHE A C 1
ATOM 1545 O O . PHE A 1 192 ? -3.459 -16.359 6.777 1 96.75 192 PHE A O 1
ATOM 1552 N N . GLU A 1 193 ? -4.211 -15.133 8.461 1 95.81 193 GLU A N 1
ATOM 1553 C CA . GLU A 1 193 ? -5.453 -15.898 8.555 1 95.81 193 GLU A CA 1
ATOM 1554 C C . GLU A 1 193 ? -6.281 -15.773 7.281 1 95.81 193 GLU A C 1
ATOM 1556 O O . GLU A 1 193 ? -6.816 -16.766 6.781 1 95.81 193 GLU A O 1
ATOM 1561 N N . LEU A 1 194 ? -6.305 -14.602 6.766 1 95.06 194 LEU A N 1
ATOM 1562 C CA . LEU A 1 194 ? -7.059 -14.375 5.539 1 95.06 194 LEU A CA 1
ATOM 1563 C C . LEU A 1 194 ? -6.426 -15.102 4.363 1 95.06 194 LEU A C 1
ATOM 1565 O O . LEU A 1 194 ? -7.129 -15.578 3.467 1 95.06 194 LEU A O 1
ATOM 1569 N N . MET A 1 195 ? -5.109 -15.164 4.352 1 97 195 MET A N 1
ATOM 1570 C CA . MET A 1 195 ? -4.41 -15.914 3.309 1 97 195 MET A CA 1
ATOM 1571 C C . MET A 1 195 ? -4.879 -17.359 3.273 1 97 195 MET A C 1
ATOM 1573 O O . MET A 1 195 ? -5.016 -17.953 2.199 1 97 195 MET A O 1
ATOM 1577 N N . THR A 1 196 ? -5.137 -17.938 4.426 1 96.69 196 THR A N 1
ATOM 1578 C CA . THR A 1 196 ? -5.539 -19.328 4.504 1 96.69 196 THR A CA 1
ATOM 1579 C C . THR A 1 196 ? -6.973 -19.516 4.016 1 96.69 196 THR A C 1
ATOM 1581 O O . THR A 1 196 ? -7.41 -20.625 3.748 1 96.69 196 THR A O 1
ATOM 1584 N N . LYS A 1 197 ? -7.699 -18.469 3.912 1 97.44 197 LYS A N 1
ATOM 1585 C CA . LYS A 1 197 ? -9.102 -18.531 3.496 1 97.44 197 LYS A CA 1
ATOM 1586 C C . LYS A 1 197 ? -9.234 -18.297 1.995 1 97.44 197 LYS A C 1
ATOM 1588 O O . LYS A 1 197 ? -10.336 -18.391 1.442 1 97.44 197 LYS A O 1
ATOM 1593 N N . CYS A 1 198 ? -8.109 -17.938 1.341 1 98.38 198 CYS A N 1
ATOM 1594 C CA . CYS A 1 198 ? -8.148 -17.734 -0.103 1 98.38 198 CYS A CA 1
ATOM 1595 C C . CYS A 1 198 ? -8.641 -18.984 -0.816 1 98.38 198 CYS A C 1
ATOM 1597 O O . CYS A 1 198 ? -8.258 -20.094 -0.452 1 98.38 198 CYS A O 1
ATOM 1599 N N . ASN A 1 199 ? -9.508 -18.75 -1.8 1 98.44 199 ASN A N 1
ATOM 1600 C CA . ASN A 1 199 ? -9.914 -19.891 -2.613 1 98.44 199 ASN A CA 1
ATOM 1601 C C . ASN A 1 199 ? -9.352 -19.797 -4.031 1 98.44 199 ASN A C 1
ATOM 1603 O O . ASN A 1 199 ? -9.383 -20.781 -4.781 1 98.44 199 ASN A O 1
ATOM 1607 N N . ILE A 1 200 ? -8.828 -18.656 -4.426 1 98.62 200 ILE A N 1
ATOM 1608 C CA . ILE A 1 200 ? -8.086 -18.453 -5.66 1 98.62 200 ILE A CA 1
ATOM 1609 C C . ILE A 1 200 ? -6.762 -17.75 -5.355 1 98.62 200 ILE A C 1
ATOM 1611 O O . ILE A 1 200 ? -6.703 -16.859 -4.5 1 98.62 200 ILE A O 1
ATOM 1615 N N . ALA A 1 201 ? -5.672 -18.141 -5.992 1 98.81 201 ALA A N 1
ATOM 1616 C CA . ALA A 1 201 ? -4.398 -17.422 -5.941 1 98.81 201 ALA A CA 1
ATOM 1617 C C . ALA A 1 201 ? -3.812 -17.234 -7.336 1 98.81 201 ALA A C 1
ATOM 1619 O O . ALA A 1 201 ? -3.865 -18.156 -8.164 1 98.81 201 ALA A O 1
ATOM 1620 N N . VAL A 1 202 ? -3.369 -16.094 -7.598 1 98.81 202 VAL A N 1
ATOM 1621 C CA . VAL A 1 202 ? -2.691 -15.797 -8.852 1 98.81 202 VAL A CA 1
ATOM 1622 C C . VAL A 1 202 ? -1.219 -15.492 -8.586 1 98.81 202 VAL A C 1
ATOM 1624 O O . VAL A 1 202 ? -0.895 -14.523 -7.891 1 98.81 202 VAL A O 1
ATOM 1627 N N . LEU A 1 203 ? -0.347 -16.281 -9.188 1 98.62 203 LEU A N 1
ATOM 1628 C CA . LEU A 1 203 ? 1.075 -16.219 -8.875 1 98.62 203 LEU A CA 1
ATOM 1629 C C . LEU A 1 203 ? 1.905 -16.047 -10.141 1 98.62 203 LEU A C 1
ATOM 1631 O O . LEU A 1 203 ? 1.511 -16.516 -11.211 1 98.62 203 LEU A O 1
ATOM 1635 N N . GLY A 1 204 ? 2.955 -15.32 -9.977 1 97.56 204 GLY A N 1
ATOM 1636 C CA . GLY A 1 204 ? 4.082 -15.469 -10.891 1 97.56 204 GLY A CA 1
ATOM 1637 C C . GLY A 1 204 ? 5.156 -16.391 -10.359 1 97.56 204 GLY A C 1
ATOM 1638 O O . GLY A 1 204 ? 5.008 -16.969 -9.281 1 97.56 204 GLY A O 1
ATOM 1639 N N . VAL A 1 205 ? 6.18 -16.578 -11.18 1 97.06 205 VAL A N 1
ATOM 1640 C CA . VAL A 1 205 ? 7.332 -17.359 -10.758 1 97.06 205 VAL A CA 1
ATOM 1641 C C . VAL A 1 205 ? 8.617 -16.594 -11.047 1 97.06 205 VAL A C 1
ATOM 1643 O O . VAL A 1 205 ? 8.727 -15.914 -12.07 1 97.06 205 VAL A O 1
ATOM 1646 N N . GLY A 1 206 ? 9.508 -16.641 -10.07 1 94.88 206 GLY A N 1
ATOM 1647 C CA . GLY A 1 206 ? 10.797 -15.992 -10.266 1 94.88 206 GLY A CA 1
ATOM 1648 C C . GLY A 1 206 ? 11.93 -16.984 -10.477 1 94.88 206 GLY A C 1
ATOM 1649 O O . GLY A 1 206 ? 11.953 -18.047 -9.852 1 94.88 206 GLY A O 1
ATOM 1650 N N . GLU A 1 207 ? 12.812 -16.625 -11.375 1 93.62 207 GLU A N 1
ATOM 1651 C CA . GLU A 1 207 ? 14.055 -17.391 -11.453 1 93.62 207 GLU A CA 1
ATOM 1652 C C . GLU A 1 207 ? 15.047 -16.938 -10.383 1 93.62 207 GLU A C 1
ATOM 1654 O O . GLU A 1 207 ? 15.016 -15.789 -9.945 1 93.62 207 GLU A O 1
ATOM 1659 N N . LEU A 1 208 ? 15.812 -17.859 -9.891 1 92.81 208 LEU A N 1
ATOM 1660 C CA . LEU A 1 208 ? 16.812 -17.516 -8.883 1 92.81 208 LEU A CA 1
ATOM 1661 C C . LEU A 1 208 ? 18.172 -17.281 -9.516 1 92.81 208 LEU A C 1
ATOM 1663 O O . LEU A 1 208 ? 19.047 -18.156 -9.484 1 92.81 208 LEU A O 1
ATOM 1667 N N . THR A 1 209 ? 18.328 -16.141 -10.086 1 90.69 209 THR A N 1
ATOM 1668 C CA . THR A 1 209 ? 19.594 -15.68 -10.648 1 90.69 209 THR A CA 1
ATOM 1669 C C . THR A 1 209 ? 19.891 -14.25 -10.203 1 90.69 209 THR A C 1
ATOM 1671 O O . THR A 1 209 ? 19.047 -13.602 -9.578 1 90.69 209 THR A O 1
ATOM 1674 N N . GLU A 1 210 ? 21 -13.805 -10.523 1 88.44 210 GLU A N 1
ATOM 1675 C CA . GLU A 1 210 ? 21.359 -12.438 -10.172 1 88.44 210 GLU A CA 1
ATOM 1676 C C . GLU A 1 210 ? 20.531 -11.422 -10.953 1 88.44 210 GLU A C 1
ATOM 1678 O O . GLU A 1 210 ? 20.453 -10.258 -10.578 1 88.44 210 GLU A O 1
ATOM 1683 N N . LYS A 1 211 ? 19.859 -11.922 -11.977 1 83.81 211 LYS A N 1
ATOM 1684 C CA . LYS A 1 211 ? 19.062 -11.047 -12.82 1 83.81 211 LYS A CA 1
ATOM 1685 C C . LYS A 1 211 ? 17.594 -11.086 -12.422 1 83.81 211 LYS A C 1
ATOM 1687 O O . LYS A 1 211 ? 16.766 -10.352 -12.977 1 83.81 211 LYS A O 1
ATOM 1692 N N . SER A 1 212 ? 17.406 -11.852 -11.453 1 81.81 212 SER A N 1
ATOM 1693 C CA . SER A 1 212 ? 16.016 -12.016 -11.039 1 81.81 212 SER A CA 1
ATOM 1694 C C . SER A 1 212 ? 15.484 -10.734 -10.406 1 81.81 212 SER A C 1
ATOM 1696 O O . SER A 1 212 ? 16.25 -9.93 -9.867 1 81.81 212 SER A O 1
ATOM 1698 N N . THR A 1 213 ? 14.188 -10.578 -10.43 1 76.25 213 THR A N 1
ATOM 1699 C CA . THR A 1 213 ? 13.516 -9.453 -9.797 1 76.25 213 THR A CA 1
ATOM 1700 C C . THR A 1 213 ? 13.789 -9.43 -8.297 1 76.25 213 THR A C 1
ATOM 1702 O O . THR A 1 213 ? 13.953 -8.367 -7.699 1 76.25 213 THR A O 1
ATOM 1705 N N . MET A 1 214 ? 13.906 -10.609 -7.703 1 80.38 214 MET A N 1
ATOM 1706 C CA . MET A 1 214 ? 14.172 -10.719 -6.27 1 80.38 214 MET A CA 1
ATOM 1707 C C . MET A 1 214 ? 15.5 -10.062 -5.906 1 80.38 214 MET A C 1
ATOM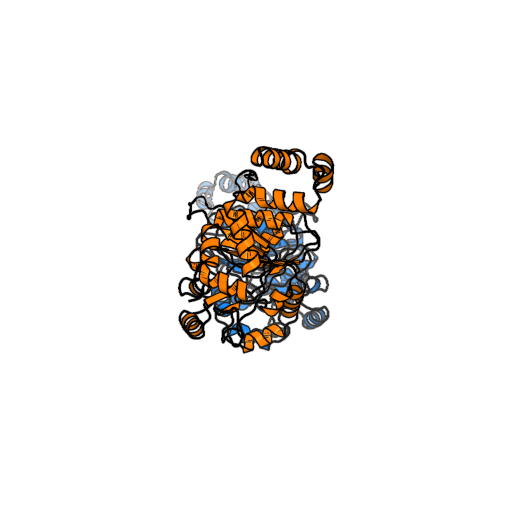 1709 O O . MET A 1 214 ? 15.609 -9.422 -4.859 1 80.38 214 MET A O 1
ATOM 1713 N N . CYS A 1 215 ? 16.391 -10.25 -6.812 1 81 215 CYS A N 1
ATOM 1714 C CA . CYS A 1 215 ? 17.734 -9.727 -6.562 1 81 215 CYS A CA 1
ATOM 1715 C C . CYS A 1 215 ? 17.844 -8.281 -7.02 1 81 215 CYS A C 1
ATOM 1717 O O . CYS A 1 215 ? 18.297 -7.418 -6.262 1 81 215 CYS A O 1
ATOM 1719 N N . THR A 1 216 ? 17.359 -8.023 -8.203 1 78.5 216 THR A N 1
ATOM 1720 C CA . THR A 1 216 ? 17.531 -6.699 -8.797 1 78.5 216 THR A CA 1
ATOM 1721 C C . THR A 1 216 ? 16.703 -5.664 -8.031 1 78.5 216 THR A C 1
ATOM 1723 O O . THR A 1 216 ? 17.062 -4.484 -8 1 78.5 216 THR A O 1
ATOM 1726 N N . ARG A 1 217 ? 15.719 -6.148 -7.324 1 74.44 217 ARG A N 1
ATOM 1727 C CA . ARG A 1 217 ? 14.875 -5.238 -6.555 1 74.44 217 ARG A CA 1
ATOM 1728 C C . ARG A 1 217 ? 15.352 -5.148 -5.105 1 74.44 217 ARG A C 1
ATOM 1730 O O . ARG A 1 217 ? 14.766 -4.426 -4.301 1 74.44 217 ARG A O 1
ATOM 1737 N N . GLY A 1 218 ? 16.359 -5.902 -4.785 1 76.31 218 GLY A N 1
ATOM 1738 C CA . GLY A 1 218 ? 17.047 -5.75 -3.506 1 76.31 218 GLY A CA 1
ATOM 1739 C C . GLY A 1 218 ? 16.391 -6.543 -2.389 1 76.31 218 GLY A C 1
ATOM 1740 O O . GLY A 1 218 ? 16.641 -6.273 -1.209 1 76.31 218 GLY A O 1
ATOM 1741 N N . HIS A 1 219 ? 15.5 -7.438 -2.752 1 77.19 219 HIS A N 1
ATOM 1742 C CA . HIS A 1 219 ? 14.891 -8.258 -1.714 1 77.19 219 HIS A CA 1
ATOM 1743 C C . HIS A 1 219 ? 15.906 -9.188 -1.067 1 77.19 219 HIS A C 1
ATOM 1745 O O . HIS A 1 219 ? 15.852 -9.438 0.138 1 77.19 219 HIS A O 1
ATOM 1751 N N . ILE A 1 220 ? 16.781 -9.742 -1.956 1 85.5 220 ILE A N 1
ATOM 1752 C CA . ILE A 1 220 ? 17.844 -10.602 -1.458 1 85.5 220 ILE A CA 1
ATOM 1753 C C . ILE A 1 220 ? 19.172 -10.227 -2.127 1 85.5 220 ILE A C 1
ATOM 1755 O O . ILE A 1 220 ? 19.188 -9.562 -3.166 1 85.5 220 ILE A O 1
ATOM 1759 N N . THR A 1 221 ? 20.234 -10.648 -1.507 1 88.12 221 THR A N 1
ATOM 1760 C CA . THR A 1 221 ? 21.547 -10.289 -2.01 1 88.12 221 THR A CA 1
ATOM 1761 C C . THR A 1 221 ? 22.062 -11.336 -3.002 1 88.12 221 THR A C 1
ATOM 1763 O O . THR A 1 221 ? 21.5 -12.438 -3.086 1 88.12 221 THR A O 1
ATOM 1766 N N . LYS A 1 222 ? 23.094 -10.898 -3.756 1 91.56 222 LYS A N 1
ATOM 1767 C CA . LYS A 1 222 ? 23.75 -11.844 -4.648 1 91.56 222 LYS A CA 1
ATOM 1768 C C . LYS A 1 222 ? 24.297 -13.039 -3.875 1 91.56 222 LYS A C 1
ATOM 1770 O O . LYS A 1 222 ? 24.297 -14.164 -4.371 1 91.56 222 LYS A O 1
ATOM 1775 N N . GLU A 1 223 ? 24.75 -12.766 -2.699 1 91 223 GLU A N 1
ATOM 1776 C CA . GLU A 1 223 ? 25.25 -13.836 -1.849 1 91 223 GLU A CA 1
ATOM 1777 C C . GLU A 1 223 ? 24.141 -14.805 -1.452 1 91 223 GLU A C 1
ATOM 1779 O O . GLU A 1 223 ? 24.344 -16.016 -1.419 1 91 223 GLU A O 1
ATOM 1784 N N . ASP A 1 224 ? 22.938 -14.305 -1.182 1 91.5 224 ASP A N 1
ATOM 1785 C CA . ASP A 1 224 ? 21.781 -15.148 -0.896 1 91.5 224 ASP A CA 1
ATOM 1786 C C . ASP A 1 224 ? 21.484 -16.078 -2.066 1 91.5 224 ASP A C 1
ATOM 1788 O O . ASP A 1 224 ? 21.234 -17.266 -1.872 1 91.5 224 ASP A O 1
ATOM 1792 N N . ILE A 1 225 ? 21.578 -15.531 -3.246 1 92.88 225 ILE A N 1
ATOM 1793 C CA . ILE A 1 225 ? 21.281 -16.297 -4.449 1 92.88 225 ILE A CA 1
ATOM 1794 C C . ILE A 1 225 ? 22.281 -17.438 -4.598 1 92.88 225 ILE A C 1
ATOM 1796 O O . ILE A 1 225 ? 21.906 -18.578 -4.879 1 92.88 225 ILE A O 1
ATOM 1800 N N . LYS A 1 226 ? 23.531 -17.109 -4.383 1 92.81 226 LYS A N 1
ATOM 1801 C CA . LYS A 1 226 ? 24.594 -18.125 -4.492 1 92.81 226 LYS A CA 1
ATOM 1802 C C . LYS A 1 226 ? 24.359 -19.266 -3.508 1 92.81 226 LYS A C 1
ATOM 1804 O O . LYS A 1 226 ? 24.484 -20.438 -3.869 1 92.81 226 LYS A O 1
ATOM 1809 N N . ILE A 1 227 ? 24 -18.938 -2.355 1 93.38 227 ILE A N 1
ATOM 1810 C CA . ILE A 1 227 ? 23.766 -19.922 -1.312 1 93.38 227 ILE A CA 1
ATOM 1811 C C . ILE A 1 227 ? 22.562 -20.781 -1.678 1 93.38 227 ILE A C 1
ATOM 1813 O O . ILE A 1 227 ? 22.625 -22.016 -1.577 1 93.38 227 ILE A O 1
ATOM 1817 N N . LEU A 1 228 ? 21.516 -20.188 -2.123 1 95.12 228 LEU A N 1
ATOM 1818 C CA . LEU A 1 228 ? 20.297 -20.906 -2.484 1 95.12 228 LEU A CA 1
ATOM 1819 C C . LEU A 1 228 ? 20.547 -21.844 -3.664 1 95.12 228 LEU A C 1
ATOM 1821 O O . LEU A 1 228 ? 20.125 -23 -3.645 1 95.12 228 LEU A O 1
ATOM 1825 N N . ARG A 1 229 ? 21.266 -21.328 -4.613 1 95.06 229 ARG A N 1
ATOM 1826 C CA . ARG A 1 229 ? 21.547 -22.141 -5.793 1 95.06 229 ARG A CA 1
ATOM 1827 C C . ARG A 1 229 ? 22.422 -23.344 -5.441 1 95.06 229 ARG A C 1
ATOM 1829 O O . ARG A 1 229 ? 22.203 -24.438 -5.961 1 95.06 229 ARG A O 1
ATOM 1836 N N . LYS A 1 230 ? 23.375 -23.094 -4.574 1 95.06 230 LYS A N 1
ATOM 1837 C CA . LYS A 1 230 ? 24.234 -24.172 -4.113 1 95.06 230 LYS A CA 1
ATOM 1838 C C . LYS A 1 230 ? 23.422 -25.281 -3.43 1 95.06 230 LYS A C 1
ATOM 1840 O O . LYS A 1 230 ? 23.766 -26.453 -3.523 1 95.06 230 LYS A O 1
ATOM 1845 N N . GLU A 1 231 ? 22.344 -24.859 -2.84 1 95.56 231 GLU A N 1
ATOM 1846 C CA . GLU A 1 231 ? 21.5 -25.812 -2.119 1 95.56 231 GLU A CA 1
ATOM 1847 C C . GLU A 1 231 ? 20.422 -26.406 -3.031 1 95.56 231 GLU A C 1
ATOM 1849 O O . GLU A 1 231 ? 19.562 -27.156 -2.578 1 95.56 231 GLU A O 1
ATOM 1854 N N . GLY A 1 232 ? 20.391 -26.016 -4.281 1 96.12 232 GLY A N 1
ATOM 1855 C CA . GLY A 1 232 ? 19.547 -26.656 -5.266 1 96.12 232 GLY A CA 1
ATOM 1856 C C . GLY A 1 232 ? 18.281 -25.875 -5.57 1 96.12 232 GLY A C 1
ATOM 1857 O O . GLY A 1 232 ? 17.438 -26.328 -6.348 1 96.12 232 GLY A O 1
ATOM 1858 N N . PHE A 1 233 ? 18.109 -24.734 -4.957 1 97.12 233 PHE A N 1
ATOM 1859 C CA . PHE A 1 233 ? 16.969 -23.891 -5.27 1 97.12 233 PHE A CA 1
ATOM 1860 C C . PHE A 1 233 ? 17.109 -23.25 -6.645 1 97.12 233 PHE A C 1
ATOM 1862 O O . PHE A 1 233 ? 18.203 -22.812 -7.016 1 97.12 233 PHE A O 1
ATOM 1869 N N . VAL A 1 234 ? 15.984 -23.156 -7.426 1 96.62 234 VAL A N 1
ATOM 1870 C CA . VAL A 1 234 ? 16.141 -22.719 -8.812 1 96.62 234 VAL A CA 1
ATOM 1871 C C . VAL A 1 234 ? 15.117 -21.625 -9.125 1 96.62 234 VAL A C 1
ATOM 1873 O O . VAL A 1 234 ? 15.227 -20.938 -10.141 1 96.62 234 VAL A O 1
ATOM 1876 N N . GLY A 1 235 ? 14.109 -21.5 -8.281 1 96.5 235 GLY A N 1
ATOM 1877 C CA . GLY A 1 235 ? 13.07 -20.5 -8.484 1 96.5 235 GLY A CA 1
ATOM 1878 C C . GLY A 1 235 ? 12.289 -20.188 -7.227 1 96.5 235 GLY A C 1
ATOM 1879 O O . GLY A 1 235 ? 12.664 -20.625 -6.133 1 96.5 235 GLY A O 1
ATOM 1880 N N . ASP A 1 236 ? 11.281 -19.328 -7.391 1 96.44 236 ASP A N 1
ATOM 1881 C CA . ASP A 1 236 ? 10.414 -19.047 -6.25 1 96.44 236 ASP A CA 1
ATOM 1882 C C . ASP A 1 236 ? 8.977 -18.797 -6.703 1 96.44 236 ASP A C 1
ATOM 1884 O O . ASP A 1 236 ? 8.742 -18.344 -7.828 1 96.44 236 ASP A O 1
ATOM 1888 N N . ILE A 1 237 ? 8.062 -19.188 -5.891 1 97.06 237 ILE A N 1
ATOM 1889 C CA . ILE A 1 237 ? 6.672 -18.781 -6.012 1 97.06 237 ILE A CA 1
ATOM 1890 C C . ILE A 1 237 ? 6.238 -18.031 -4.75 1 97.06 237 ILE A C 1
ATOM 1892 O O . ILE A 1 237 ? 6.445 -18.531 -3.635 1 97.06 237 ILE A O 1
ATOM 1896 N N . ALA A 1 238 ? 5.668 -16.844 -4.906 1 96.25 238 ALA A N 1
ATOM 1897 C CA . ALA A 1 238 ? 5.289 -16 -3.783 1 96.25 238 ALA A CA 1
ATOM 1898 C C . ALA A 1 238 ? 6.445 -15.844 -2.801 1 96.25 238 ALA A C 1
ATOM 1900 O O . ALA A 1 238 ? 6.266 -15.984 -1.59 1 96.25 238 ALA A O 1
ATOM 1901 N N . MET A 1 239 ? 7.641 -15.766 -3.332 1 94.88 239 MET A N 1
ATOM 1902 C CA . MET A 1 239 ? 8.883 -15.516 -2.609 1 94.88 239 MET A CA 1
ATOM 1903 C C . MET A 1 239 ? 9.352 -16.766 -1.883 1 94.88 239 MET A C 1
ATOM 1905 O O . MET A 1 239 ? 10.336 -16.719 -1.135 1 94.88 239 MET A O 1
ATOM 1909 N N . ASN A 1 240 ? 8.688 -17.922 -2.092 1 96.81 240 ASN A N 1
ATOM 1910 C CA . ASN A 1 240 ? 9.18 -19.188 -1.563 1 96.81 240 ASN A CA 1
ATOM 1911 C C . ASN A 1 240 ? 10.203 -19.828 -2.504 1 96.81 240 ASN A C 1
ATOM 1913 O O . ASN A 1 240 ? 9.852 -20.281 -3.596 1 96.81 240 ASN A O 1
ATOM 1917 N N . PRO A 1 241 ? 11.422 -19.922 -2.068 1 97.19 241 PRO A N 1
ATOM 1918 C CA . PRO A 1 241 ? 12.375 -20.656 -2.904 1 97.19 241 PRO A CA 1
ATOM 1919 C C . PRO A 1 241 ? 12.031 -22.141 -3.025 1 97.19 241 PRO A C 1
ATOM 1921 O O . PRO A 1 241 ? 11.594 -22.766 -2.053 1 97.19 241 PRO A O 1
ATOM 1924 N N . ILE A 1 242 ? 12.211 -22.625 -4.227 1 97.75 242 ILE A N 1
ATOM 1925 C CA . ILE A 1 242 ? 11.867 -24.016 -4.508 1 97.75 242 ILE A CA 1
ATOM 1926 C C . ILE A 1 242 ? 13.016 -24.688 -5.266 1 97.75 242 ILE A C 1
ATOM 1928 O O . ILE A 1 242 ? 13.68 -24.047 -6.086 1 97.75 242 ILE A O 1
ATOM 1932 N N . ARG A 1 243 ? 13.219 -25.969 -4.961 1 98 243 ARG A N 1
ATOM 1933 C CA . ARG A 1 243 ? 14.258 -26.75 -5.637 1 98 243 ARG A CA 1
ATOM 1934 C C . ARG A 1 243 ? 13.734 -27.328 -6.945 1 98 243 ARG A C 1
ATOM 1936 O O . ARG A 1 243 ? 12.523 -27.312 -7.203 1 98 243 ARG A O 1
ATOM 1943 N N . LYS A 1 244 ? 14.656 -27.828 -7.707 1 96.31 244 LYS A N 1
ATOM 1944 C CA . LYS A 1 244 ? 14.344 -28.406 -9.016 1 96.31 244 LYS A CA 1
ATOM 1945 C C . LYS A 1 244 ? 13.312 -29.516 -8.898 1 96.31 244 LYS A C 1
ATOM 1947 O O . LYS A 1 244 ? 12.477 -29.688 -9.789 1 96.31 244 LYS A O 1
ATOM 1952 N N . ASP A 1 245 ? 13.328 -30.188 -7.793 1 96.62 245 ASP A N 1
ATOM 1953 C CA . ASP A 1 245 ? 12.445 -31.344 -7.629 1 96.62 245 ASP A CA 1
ATOM 1954 C C . ASP A 1 245 ? 11.125 -30.922 -6.977 1 96.62 245 ASP A C 1
ATOM 1956 O O . ASP A 1 245 ? 10.297 -31.781 -6.652 1 96.62 245 ASP A O 1
ATOM 1960 N N . GLY A 1 246 ? 10.984 -29.656 -6.711 1 97.31 246 GLY A N 1
ATOM 1961 C CA . GLY A 1 246 ? 9.75 -29.156 -6.148 1 97.31 246 GLY A CA 1
ATOM 1962 C C . GLY A 1 246 ? 9.773 -29.047 -4.637 1 97.31 246 GLY A C 1
ATOM 1963 O O . GLY A 1 246 ? 8.844 -28.531 -4.023 1 97.31 246 GLY A O 1
ATOM 1964 N N . SER A 1 247 ? 10.852 -29.594 -4.004 1 97.81 247 SER A N 1
ATOM 1965 C CA . SER A 1 247 ? 10.953 -29.484 -2.551 1 97.81 247 SER A CA 1
ATOM 1966 C C . SER A 1 247 ? 11.328 -28.062 -2.129 1 97.81 247 SER A C 1
ATOM 1968 O O . SER A 1 247 ? 11.93 -27.312 -2.906 1 97.81 247 SER A O 1
ATOM 1970 N N . TRP A 1 248 ? 10.961 -27.641 -0.963 1 96.5 248 TRP A N 1
ATOM 1971 C CA . TRP A 1 248 ? 11.203 -26.281 -0.503 1 96.5 248 TRP A CA 1
ATOM 1972 C C . TRP A 1 248 ? 11.656 -26.266 0.953 1 96.5 248 TRP A C 1
ATOM 1974 O O . TRP A 1 248 ? 11.875 -25.203 1.534 1 96.5 248 TRP A O 1
ATOM 1984 N N . ASP A 1 249 ? 11.852 -27.344 1.581 1 95 249 ASP A N 1
ATOM 1985 C CA . ASP A 1 249 ? 12.141 -27.469 3.006 1 95 249 ASP A CA 1
ATOM 1986 C C . ASP A 1 249 ? 13.562 -26.984 3.314 1 95 249 ASP A C 1
ATOM 1988 O O . ASP A 1 249 ? 14.406 -26.922 2.422 1 95 249 ASP A O 1
ATOM 1992 N N . ASN A 1 250 ? 13.836 -26.594 4.523 1 94.25 250 ASN A N 1
ATOM 1993 C CA . ASN A 1 250 ? 15.141 -26.219 5.059 1 94.25 250 ASN A CA 1
ATOM 1994 C C . ASN A 1 250 ? 15.773 -25.094 4.258 1 94.25 250 ASN A C 1
ATOM 1996 O O . ASN A 1 250 ? 16.969 -25.125 3.963 1 94.25 250 ASN A O 1
ATOM 2000 N N . CYS A 1 251 ? 14.969 -24.188 3.779 1 94.38 251 CYS A N 1
ATOM 2001 C CA . CYS A 1 251 ? 15.492 -23 3.133 1 94.38 251 CYS A CA 1
ATOM 2002 C C . CYS A 1 251 ? 16.016 -22 4.164 1 94.38 251 CYS A C 1
ATOM 2004 O O . CYS A 1 251 ? 15.297 -21.641 5.105 1 94.38 251 CYS A O 1
ATOM 2006 N N . PRO A 1 252 ? 17.203 -21.531 3.982 1 90.69 252 PRO A N 1
ATOM 2007 C CA . PRO A 1 252 ? 17.797 -20.625 4.961 1 90.69 252 PRO A CA 1
ATOM 2008 C C . PRO A 1 252 ? 17.094 -19.266 5 1 90.69 252 PRO A C 1
ATOM 2010 O O . PRO A 1 252 ? 17.266 -18.5 5.953 1 90.69 252 PRO A O 1
ATOM 2013 N N . LEU A 1 253 ? 16.25 -18.969 4.055 1 92.75 253 LEU A N 1
ATOM 2014 C CA . LEU A 1 253 ? 15.602 -17.672 3.961 1 92.75 253 LEU A CA 1
ATOM 2015 C C . LEU A 1 253 ? 14.211 -17.703 4.582 1 92.75 253 LEU A C 1
ATOM 2017 O O . LEU A 1 253 ? 13.602 -16.656 4.832 1 92.75 253 LEU A O 1
ATOM 2021 N N . THR A 1 254 ? 13.719 -18.875 4.852 1 93.75 254 THR A N 1
ATOM 2022 C CA . THR A 1 254 ? 12.32 -19.078 5.215 1 93.75 254 THR A CA 1
ATOM 2023 C C . THR A 1 254 ? 11.977 -18.266 6.461 1 93.75 254 THR A C 1
ATOM 2025 O O . THR A 1 254 ? 10.914 -17.641 6.527 1 93.75 254 THR A O 1
ATOM 2028 N N . ASP A 1 255 ? 12.891 -18.203 7.391 1 94.94 255 ASP A N 1
ATOM 2029 C CA . ASP A 1 255 ? 12.617 -17.578 8.68 1 94.94 255 ASP A CA 1
ATOM 2030 C C . ASP A 1 255 ? 12.766 -16.062 8.586 1 94.94 255 ASP A C 1
ATOM 2032 O O . ASP A 1 255 ? 12.562 -15.344 9.578 1 94.94 255 ASP A O 1
ATOM 2036 N N . ARG A 1 256 ? 12.961 -15.555 7.395 1 95.38 256 ARG A N 1
ATOM 2037 C CA . ARG A 1 256 ? 13.102 -14.117 7.195 1 95.38 256 ARG A CA 1
ATOM 2038 C C . ARG A 1 256 ? 12.047 -13.594 6.23 1 95.38 256 ARG A C 1
ATOM 2040 O O . ARG A 1 256 ? 11.969 -12.383 5.98 1 95.38 256 ARG A O 1
ATOM 2047 N N . LEU A 1 257 ? 11.289 -14.469 5.715 1 96 257 LEU A N 1
ATOM 2048 C CA . LEU A 1 257 ? 10.328 -14.102 4.684 1 96 257 LEU A CA 1
ATOM 2049 C C . LEU A 1 257 ? 8.93 -13.945 5.273 1 96 257 LEU A C 1
ATOM 2051 O O . LEU A 1 257 ? 8.5 -14.773 6.09 1 96 257 LEU A O 1
ATOM 2055 N N . LEU A 1 258 ? 8.242 -12.883 4.934 1 97.56 258 LEU A N 1
ATOM 2056 C CA . LEU A 1 258 ? 6.832 -12.695 5.266 1 97.56 258 LEU A CA 1
ATOM 2057 C C . LEU A 1 258 ? 5.957 -12.859 4.027 1 97.56 258 LEU A C 1
ATOM 2059 O O . LEU A 1 258 ? 5.766 -11.914 3.266 1 97.56 258 LEU A O 1
ATOM 2063 N N . ASN A 1 259 ? 5.48 -14.047 3.867 1 97.69 259 ASN A N 1
ATOM 2064 C CA . ASN A 1 259 ? 4.703 -14.43 2.693 1 97.69 259 ASN A CA 1
ATOM 2065 C C . ASN A 1 259 ? 3.854 -15.664 2.963 1 97.69 259 ASN A C 1
ATOM 2067 O O . ASN A 1 259 ? 4.008 -16.312 4 1 97.69 259 ASN A O 1
ATOM 2071 N N . ALA A 1 260 ? 2.869 -15.922 2.109 1 97.94 260 ALA A N 1
ATOM 2072 C CA . ALA A 1 260 ? 2.139 -17.188 2.158 1 97.94 260 ALA A CA 1
ATOM 2073 C C . ALA A 1 260 ? 3.07 -18.359 1.902 1 97.94 260 ALA A C 1
ATOM 2075 O O . ALA A 1 260 ? 3.836 -18.359 0.936 1 97.94 260 ALA A O 1
ATOM 2076 N N . SER A 1 261 ? 2.992 -19.344 2.742 1 96.75 261 SER A N 1
ATOM 2077 C CA . SER A 1 261 ? 3.844 -20.516 2.594 1 96.75 261 SER A CA 1
ATOM 2078 C C . SER A 1 261 ? 3.354 -21.422 1.466 1 96.75 261 SER A C 1
ATOM 2080 O O . SER A 1 261 ? 2.219 -21.281 1.005 1 96.75 261 SER A O 1
ATOM 2082 N N . VAL A 1 262 ? 4.234 -22.328 1.037 1 97.31 262 VAL A N 1
ATOM 2083 C CA . VAL A 1 262 ? 3.84 -23.297 0.025 1 97.31 262 VAL A CA 1
ATOM 2084 C C . VAL A 1 262 ? 2.705 -24.172 0.559 1 97.31 262 VAL A C 1
ATOM 2086 O O . VAL A 1 262 ? 1.789 -24.531 -0.183 1 97.31 262 VAL A O 1
ATOM 2089 N N . GLU A 1 263 ? 2.729 -24.484 1.83 1 95.88 263 GLU A N 1
ATOM 2090 C CA . GLU A 1 263 ? 1.658 -25.25 2.459 1 95.88 263 GLU A CA 1
ATOM 2091 C C . GLU A 1 263 ? 0.326 -24.516 2.371 1 95.88 263 GLU A C 1
ATOM 2093 O O . GLU A 1 263 ? -0.706 -25.109 2.07 1 95.88 263 GLU A O 1
ATOM 2098 N N . ASN A 1 264 ? 0.418 -23.234 2.662 1 96.62 264 ASN A N 1
ATOM 2099 C CA . ASN A 1 264 ? -0.785 -22.422 2.523 1 96.62 264 ASN A CA 1
ATOM 2100 C C . ASN A 1 264 ? -1.316 -22.453 1.093 1 96.62 264 ASN A C 1
ATOM 2102 O O . ASN A 1 264 ? -2.52 -22.609 0.875 1 96.62 264 ASN A O 1
ATOM 2106 N N . LEU A 1 265 ? -0.427 -22.312 0.117 1 98 265 LEU A N 1
ATOM 2107 C CA . LEU A 1 265 ? -0.819 -22.312 -1.288 1 98 265 LEU A CA 1
ATOM 2108 C C . LEU A 1 265 ? -1.488 -23.625 -1.67 1 98 265 LEU A C 1
ATOM 2110 O O . LEU A 1 265 ? -2.484 -23.625 -2.396 1 98 265 LEU A O 1
ATOM 2114 N N . ARG A 1 266 ? -0.99 -24.688 -1.163 1 96.69 266 ARG A N 1
ATOM 2115 C CA . ARG A 1 266 ? -1.541 -26.016 -1.453 1 96.69 266 ARG A CA 1
ATOM 2116 C C . ARG A 1 266 ? -2.982 -26.125 -0.966 1 96.69 266 ARG A C 1
ATOM 2118 O O . ARG A 1 266 ? -3.766 -26.906 -1.505 1 96.69 266 ARG A O 1
ATOM 2125 N N . GLY A 1 267 ? -3.293 -25.359 0.015 1 96.38 267 GLY A N 1
ATOM 2126 C CA . GLY A 1 267 ? -4.629 -25.391 0.585 1 96.38 267 GLY A CA 1
ATOM 2127 C C . GLY A 1 267 ? -5.637 -24.562 -0.19 1 96.38 267 GLY A C 1
ATOM 2128 O O . GLY A 1 267 ? -6.84 -24.641 0.058 1 96.38 267 GLY A O 1
ATOM 2129 N N . ILE A 1 268 ? -5.199 -23.828 -1.153 1 97.62 268 ILE A N 1
ATOM 2130 C CA . ILE A 1 268 ? -6.066 -22.969 -1.936 1 97.62 268 ILE A CA 1
ATOM 2131 C C . ILE A 1 268 ? -6.703 -23.75 -3.076 1 97.62 268 ILE A C 1
ATOM 2133 O O . ILE A 1 268 ? -6.023 -24.516 -3.76 1 97.62 268 ILE A O 1
ATOM 2137 N N . GLY A 1 269 ? -7.949 -23.594 -3.357 1 96.69 269 GLY A N 1
ATOM 2138 C CA . GLY A 1 269 ? -8.734 -24.375 -4.297 1 96.69 269 GLY A CA 1
ATOM 2139 C C . GLY A 1 269 ? -8.25 -24.25 -5.73 1 96.69 269 GLY A C 1
ATOM 2140 O O . GLY A 1 269 ? -8.297 -25.219 -6.488 1 96.69 269 GLY A O 1
ATOM 2141 N N . ASN A 1 270 ? -7.84 -23.078 -6.109 1 98.38 270 ASN A N 1
ATOM 2142 C CA . ASN A 1 270 ? -7.32 -22.859 -7.457 1 98.38 270 ASN A CA 1
ATOM 2143 C C . ASN A 1 270 ? -6.121 -21.906 -7.438 1 98.38 270 ASN A C 1
ATOM 2145 O O . ASN A 1 270 ? -6.289 -20.688 -7.41 1 98.38 270 ASN A O 1
ATOM 2149 N N . VAL A 1 271 ? -4.957 -22.5 -7.492 1 98.81 271 VAL A N 1
ATOM 2150 C CA . VAL A 1 271 ? -3.723 -21.734 -7.598 1 98.81 271 VAL A CA 1
ATOM 2151 C C . VAL A 1 271 ? -3.314 -21.609 -9.062 1 98.81 271 VAL A C 1
ATOM 2153 O O . VAL A 1 271 ? -3.02 -22.609 -9.719 1 98.81 271 VAL A O 1
ATOM 2156 N N . ILE A 1 272 ? -3.285 -20.359 -9.555 1 98.81 272 ILE A N 1
ATOM 2157 C CA . ILE A 1 272 ? -3.039 -20.062 -10.969 1 98.81 272 ILE A CA 1
ATOM 2158 C C . ILE A 1 272 ? -1.634 -19.5 -11.133 1 98.81 272 ILE A C 1
ATOM 2160 O O . ILE A 1 272 ? -1.318 -18.438 -10.586 1 98.81 272 ILE A O 1
ATOM 2164 N N . LEU A 1 273 ? -0.82 -20.188 -11.852 1 98.88 273 LEU A N 1
ATOM 2165 C CA . LEU A 1 273 ? 0.512 -19.703 -12.188 1 98.88 273 LEU A CA 1
ATOM 2166 C C . LEU A 1 273 ? 0.523 -19.078 -13.586 1 98.88 273 LEU A C 1
ATOM 2168 O O . LEU A 1 273 ? 0.16 -19.75 -14.562 1 98.88 273 LEU A O 1
ATOM 2172 N N . VAL A 1 274 ? 0.896 -17.828 -13.656 1 98.62 274 VAL A N 1
ATOM 2173 C CA . VAL A 1 274 ? 1.039 -17.125 -14.93 1 98.62 274 VAL A CA 1
ATOM 2174 C C . VAL A 1 274 ? 2.51 -16.812 -15.18 1 98.62 274 VAL A C 1
ATOM 2176 O O . VAL A 1 274 ? 3.098 -15.977 -14.492 1 98.62 274 VAL A O 1
ATOM 2179 N N . ALA A 1 275 ? 3.088 -17.469 -16.156 1 97.81 275 ALA A N 1
ATOM 2180 C CA . ALA A 1 275 ? 4.52 -17.297 -16.391 1 97.81 275 ALA A CA 1
ATOM 2181 C C . ALA A 1 275 ? 4.898 -17.703 -17.797 1 97.81 275 ALA A C 1
ATOM 2183 O O . ALA A 1 275 ? 4.305 -18.625 -18.359 1 97.81 275 ALA A O 1
ATOM 2184 N N . CYS A 1 276 ? 5.883 -17 -18.328 1 96 276 CYS A N 1
ATOM 2185 C CA . CYS A 1 276 ? 6.406 -17.328 -19.656 1 96 276 CYS A CA 1
ATOM 2186 C C . CYS A 1 276 ? 7.844 -16.844 -19.797 1 96 276 CYS A C 1
ATOM 2188 O O . CYS A 1 276 ? 8.305 -16 -19.031 1 96 276 CYS A O 1
ATOM 2190 N N . GLY A 1 277 ? 8.547 -17.5 -20.734 1 93.25 277 GLY A N 1
ATOM 2191 C CA . GLY A 1 277 ? 9.914 -17.109 -21.047 1 93.25 277 GLY A CA 1
ATOM 2192 C C . GLY A 1 277 ? 10.914 -18.234 -20.875 1 93.25 277 GLY A C 1
ATOM 2193 O O . GLY A 1 277 ? 10.797 -19.047 -19.969 1 93.25 277 GLY A O 1
ATOM 2194 N N . ASP A 1 278 ? 11.914 -18.172 -21.703 1 91.44 278 ASP A N 1
ATOM 2195 C CA . ASP A 1 278 ? 12.93 -19.219 -21.703 1 91.44 278 ASP A CA 1
ATOM 2196 C C . ASP A 1 278 ? 13.703 -19.234 -20.391 1 91.44 278 ASP A C 1
ATOM 2198 O O . ASP A 1 278 ? 14.07 -20.297 -19.891 1 91.44 278 ASP A O 1
ATOM 2202 N N . GLU A 1 279 ? 13.875 -18.125 -19.875 1 91.94 279 GLU A N 1
ATOM 2203 C CA . GLU A 1 279 ? 14.664 -17.984 -18.656 1 91.94 279 GLU A CA 1
ATOM 2204 C C . GLU A 1 279 ? 13.898 -18.516 -17.453 1 91.94 279 GLU A C 1
ATOM 2206 O O . GLU A 1 279 ? 14.477 -18.75 -16.391 1 91.94 279 GLU A O 1
ATOM 2211 N N . LYS A 1 280 ? 12.547 -18.812 -17.672 1 94.44 280 LYS A N 1
ATOM 2212 C CA . LYS A 1 280 ? 11.711 -19.219 -16.547 1 94.44 280 LYS A CA 1
ATOM 2213 C C . LYS A 1 280 ? 11.406 -20.703 -16.578 1 94.44 280 LYS A C 1
ATOM 2215 O O . LYS A 1 280 ? 10.75 -21.234 -15.688 1 94.44 280 LYS A O 1
ATOM 2220 N N . VAL A 1 281 ? 11.898 -21.375 -17.531 1 96.69 281 VAL A N 1
ATOM 2221 C CA . VAL A 1 281 ? 11.508 -22.766 -17.766 1 96.69 281 VAL A CA 1
ATOM 2222 C C . VAL A 1 281 ? 11.828 -23.609 -16.531 1 96.69 281 VAL A C 1
ATOM 2224 O O . VAL A 1 281 ? 10.969 -24.328 -16.031 1 96.69 281 VAL A O 1
ATOM 2227 N N . GLU A 1 282 ? 13.047 -23.484 -16.016 1 96.44 282 GLU A N 1
ATOM 2228 C CA . GLU A 1 282 ? 13.453 -24.266 -14.859 1 96.44 282 GLU A CA 1
ATOM 2229 C C . GLU A 1 282 ? 12.602 -23.922 -13.641 1 96.44 282 GLU A C 1
ATOM 2231 O O . GLU A 1 282 ? 12.188 -24.828 -12.898 1 96.44 282 GLU A O 1
ATOM 2236 N N . ALA A 1 283 ? 12.352 -22.734 -13.477 1 97.25 283 ALA A N 1
ATOM 2237 C CA . ALA A 1 283 ? 11.547 -22.266 -12.344 1 97.25 283 ALA A CA 1
ATOM 2238 C C . ALA A 1 283 ? 10.102 -22.75 -12.461 1 97.25 283 ALA A C 1
ATOM 2240 O O . ALA A 1 283 ? 9.492 -23.156 -11.469 1 97.25 283 ALA A O 1
ATOM 2241 N N . ILE A 1 284 ? 9.57 -22.703 -13.672 1 98.44 284 ILE A N 1
ATOM 2242 C CA . ILE A 1 284 ? 8.203 -23.156 -13.898 1 98.44 284 ILE A CA 1
ATOM 2243 C C . ILE A 1 284 ? 8.102 -24.641 -13.602 1 98.44 284 ILE A C 1
ATOM 2245 O O . ILE A 1 284 ? 7.18 -25.078 -12.914 1 98.44 284 ILE A O 1
ATOM 2249 N N . GLN A 1 285 ? 9.047 -25.375 -14.055 1 98.25 285 GLN A N 1
ATOM 2250 C CA . GLN A 1 285 ? 9.047 -26.812 -13.773 1 98.25 285 GLN A CA 1
ATOM 2251 C C . GLN A 1 285 ? 9.078 -27.078 -12.273 1 98.25 285 GLN A C 1
ATOM 2253 O O . GLN A 1 285 ? 8.312 -27.906 -11.773 1 98.25 285 GLN A O 1
ATOM 2258 N N . ALA A 1 286 ? 9.945 -26.391 -11.625 1 97.88 286 ALA A N 1
ATOM 2259 C CA . ALA A 1 286 ? 10.062 -26.562 -10.18 1 97.88 286 ALA A CA 1
ATOM 2260 C C . ALA A 1 286 ? 8.742 -26.234 -9.484 1 97.88 286 ALA A C 1
ATOM 2262 O O . ALA A 1 286 ? 8.297 -26.969 -8.602 1 97.88 286 ALA A O 1
ATOM 2263 N N . ALA A 1 287 ? 8.109 -25.156 -9.906 1 98.44 287 ALA A N 1
ATOM 2264 C CA . ALA A 1 287 ? 6.836 -24.75 -9.328 1 98.44 287 ALA A CA 1
ATOM 2265 C C . ALA A 1 287 ? 5.77 -25.812 -9.523 1 98.44 287 ALA A C 1
ATOM 2267 O O . ALA A 1 287 ? 5.027 -26.141 -8.594 1 98.44 287 ALA A O 1
ATOM 2268 N N . LEU A 1 288 ? 5.746 -26.375 -10.695 1 98.31 288 LEU A N 1
ATOM 2269 C CA . LEU A 1 288 ? 4.758 -27.406 -11.016 1 98.31 288 LEU A CA 1
ATOM 2270 C C . LEU A 1 288 ? 4.992 -28.656 -10.188 1 98.31 288 LEU A C 1
ATOM 2272 O O . LEU A 1 288 ? 4.043 -29.344 -9.805 1 98.31 288 LEU A O 1
ATOM 2276 N N . ARG A 1 289 ? 6.191 -28.922 -9.812 1 97.5 289 ARG A N 1
ATOM 2277 C CA . ARG A 1 289 ? 6.547 -30.125 -9.078 1 97.5 289 ARG A CA 1
ATOM 2278 C C . ARG A 1 289 ? 6.223 -29.984 -7.598 1 97.5 289 ARG A C 1
ATOM 2280 O O . ARG A 1 289 ? 6.219 -30.969 -6.855 1 97.5 289 ARG A O 1
ATOM 2287 N N . THR A 1 290 ? 5.941 -28.734 -7.164 1 97.56 290 THR A N 1
ATOM 2288 C CA . THR A 1 290 ? 5.535 -28.531 -5.777 1 97.56 290 THR A CA 1
ATOM 2289 C C . THR A 1 290 ? 4.145 -29.125 -5.535 1 97.56 290 THR A C 1
ATOM 2291 O O . THR A 1 290 ? 3.736 -29.297 -4.387 1 97.56 290 THR A O 1
ATOM 2294 N N . LYS A 1 291 ? 3.385 -29.297 -6.621 1 96.75 291 LYS A N 1
ATOM 2295 C CA . LYS A 1 291 ? 2.002 -29.766 -6.586 1 96.75 291 LYS A CA 1
ATOM 2296 C C . LYS A 1 291 ? 1.092 -28.75 -5.91 1 96.75 291 LYS A C 1
ATOM 2298 O O . LYS A 1 291 ? 0.053 -29.109 -5.355 1 96.75 291 LYS A O 1
ATOM 2303 N N . SER A 1 292 ? 1.544 -27.516 -5.922 1 97.81 292 SER A N 1
ATOM 2304 C CA . SER A 1 292 ? 0.741 -26.438 -5.363 1 97.81 292 SER A CA 1
ATOM 2305 C C . SER A 1 292 ? -0.003 -25.672 -6.457 1 97.81 292 SER A C 1
ATOM 2307 O O . SER A 1 292 ? -0.897 -24.875 -6.172 1 97.81 292 SER A O 1
ATOM 2309 N N . ILE A 1 293 ? 0.312 -25.922 -7.695 1 98.69 293 ILE A N 1
ATOM 2310 C CA . ILE A 1 293 ? -0.27 -25.203 -8.82 1 98.69 293 ILE A CA 1
ATOM 2311 C C . ILE A 1 293 ? -1.421 -26.016 -9.414 1 98.69 293 ILE A C 1
ATOM 2313 O O . ILE A 1 293 ? -1.275 -27.203 -9.688 1 98.69 293 ILE A O 1
ATOM 2317 N N . ASP A 1 294 ? -2.557 -25.391 -9.594 1 98.44 294 ASP A N 1
ATOM 2318 C CA . ASP A 1 294 ? -3.713 -26.047 -10.188 1 98.44 294 ASP A CA 1
ATOM 2319 C C . ASP A 1 294 ? -3.852 -25.703 -11.664 1 98.44 294 ASP A C 1
ATOM 2321 O O . ASP A 1 294 ? -4.27 -26.531 -12.469 1 98.44 294 ASP A O 1
ATOM 2325 N N . THR A 1 295 ? -3.6 -24.469 -11.992 1 98.38 295 THR A N 1
ATOM 2326 C CA . THR A 1 295 ? -3.748 -23.969 -13.352 1 98.38 295 THR A CA 1
ATOM 2327 C C . THR A 1 295 ? -2.473 -23.266 -13.805 1 98.38 295 THR A C 1
ATOM 2329 O O . THR A 1 295 ? -1.923 -22.422 -13.086 1 98.38 295 THR A O 1
ATOM 2332 N N . LEU A 1 296 ? -1.956 -23.641 -14.984 1 98.69 296 LEU A N 1
ATOM 2333 C CA . LEU A 1 296 ? -0.826 -22.953 -15.609 1 98.69 296 LEU A CA 1
ATOM 2334 C C . LEU A 1 296 ? -1.267 -22.203 -16.859 1 98.69 296 LEU A C 1
ATOM 2336 O O . LEU A 1 296 ? -1.963 -22.75 -17.703 1 98.69 296 LEU A O 1
ATOM 2340 N N . ILE A 1 297 ? -0.934 -20.953 -16.875 1 97.88 297 ILE A N 1
ATOM 2341 C CA . ILE A 1 297 ? -1.121 -20.141 -18.078 1 97.88 297 ILE A CA 1
ATOM 2342 C C . ILE A 1 297 ? 0.235 -19.688 -18.609 1 97.88 297 ILE A C 1
ATOM 2344 O O . ILE A 1 297 ? 0.985 -19 -17.906 1 97.88 297 ILE A O 1
ATOM 2348 N N . THR A 1 298 ? 0.57 -20.062 -19.812 1 97.31 298 THR A N 1
ATOM 2349 C CA . THR A 1 298 ? 1.872 -19.797 -20.422 1 97.31 298 THR A CA 1
ATOM 2350 C C . THR A 1 298 ? 1.749 -19.672 -21.938 1 97.31 298 THR A C 1
ATOM 2352 O O . THR A 1 298 ? 0.644 -19.531 -22.453 1 97.31 298 THR A O 1
ATOM 2355 N N . ASP A 1 299 ? 2.904 -19.469 -22.594 1 94.12 299 ASP A N 1
ATOM 2356 C CA . ASP A 1 299 ? 2.893 -19.391 -24.062 1 94.12 299 ASP A CA 1
ATOM 2357 C C . ASP A 1 299 ? 3.383 -20.688 -24.672 1 94.12 299 ASP A C 1
ATOM 2359 O O . ASP A 1 299 ? 3.938 -21.547 -23.984 1 94.12 299 ASP A O 1
ATOM 2363 N N . GLU A 1 300 ? 3.184 -20.766 -25.953 1 91.75 300 GLU A N 1
ATOM 2364 C CA . GLU A 1 300 ? 3.473 -22 -26.688 1 91.75 300 GLU A CA 1
ATOM 2365 C C . GLU A 1 300 ? 4.938 -22.391 -26.547 1 91.75 300 GLU A C 1
ATOM 2367 O O . GLU A 1 300 ? 5.246 -23.547 -26.234 1 91.75 300 GLU A O 1
ATOM 2372 N N . THR A 1 301 ? 5.789 -21.484 -26.766 1 93.12 301 THR A N 1
ATOM 2373 C CA . THR A 1 301 ? 7.223 -21.766 -26.719 1 93.12 301 THR A CA 1
ATOM 2374 C C . THR A 1 301 ? 7.645 -22.203 -25.328 1 93.12 301 THR A C 1
ATOM 2376 O O . THR A 1 301 ? 8.352 -23.203 -25.172 1 93.12 301 THR A O 1
ATOM 2379 N N . THR A 1 302 ? 7.168 -21.578 -24.344 1 95.44 302 THR A N 1
ATOM 2380 C CA . THR A 1 302 ? 7.496 -21.922 -22.969 1 95.44 302 THR A CA 1
ATOM 2381 C C . THR A 1 302 ? 6.914 -23.297 -22.609 1 95.44 302 THR A C 1
ATOM 2383 O O . THR A 1 302 ? 7.578 -24.109 -21.953 1 95.44 302 THR A O 1
ATOM 2386 N N . ALA A 1 303 ? 5.715 -23.484 -23.062 1 95.5 303 ALA A N 1
ATOM 2387 C CA . ALA A 1 303 ? 5.066 -24.766 -22.797 1 95.5 303 ALA A CA 1
ATOM 2388 C C . ALA A 1 303 ? 5.891 -25.922 -23.344 1 95.5 303 ALA A C 1
ATOM 2390 O O . ALA A 1 303 ? 6.137 -26.906 -22.641 1 95.5 303 ALA A O 1
ATOM 2391 N N . ARG A 1 304 ? 6.344 -25.766 -24.562 1 94.06 304 ARG A N 1
ATOM 2392 C CA . ARG A 1 304 ? 7.156 -26.797 -25.188 1 94.06 304 ARG A CA 1
ATOM 2393 C C . ARG A 1 304 ? 8.438 -27.047 -24.406 1 94.06 304 ARG A C 1
ATOM 2395 O O . ARG A 1 304 ? 8.82 -28.188 -24.156 1 94.06 304 ARG A O 1
ATOM 2402 N N . ASN A 1 305 ? 9.016 -25.984 -24.031 1 95.81 305 ASN A N 1
ATOM 2403 C CA . ASN A 1 305 ? 10.273 -26.094 -23.297 1 95.81 305 ASN A CA 1
ATOM 2404 C C . ASN A 1 305 ? 10.062 -26.703 -21.922 1 95.81 305 ASN A C 1
ATOM 2406 O O . ASN A 1 305 ? 10.898 -27.469 -21.438 1 95.81 305 ASN A O 1
ATOM 2410 N N . VAL A 1 306 ? 9.016 -26.391 -21.297 1 97.25 306 VAL A N 1
ATOM 2411 C CA . VAL A 1 306 ? 8.695 -26.938 -19.984 1 97.25 306 VAL A CA 1
ATOM 2412 C C . VAL A 1 306 ? 8.453 -28.438 -20.094 1 97.25 306 VAL A C 1
ATOM 2414 O O . VAL A 1 306 ? 8.867 -29.203 -19.219 1 97.25 306 VAL A O 1
ATOM 2417 N N . ILE A 1 307 ? 7.809 -28.859 -21.156 1 95.5 307 ILE A N 1
ATOM 2418 C CA . ILE A 1 307 ? 7.445 -30.266 -21.359 1 95.5 307 ILE A CA 1
ATOM 2419 C C . ILE A 1 307 ? 8.695 -31.078 -21.688 1 95.5 307 ILE A C 1
ATOM 2421 O O . ILE A 1 307 ? 8.883 -32.188 -21.156 1 95.5 307 ILE A O 1
ATOM 2425 N N . PHE A 1 308 ? 9.617 -30.438 -22.531 1 89.75 308 PHE A N 1
ATOM 2426 C CA . PHE A 1 308 ? 10.641 -31.281 -23.141 1 89.75 308 PHE A CA 1
ATOM 2427 C C . PHE A 1 308 ? 12 -31.031 -22.5 1 89.75 308 PHE A C 1
ATOM 2429 O O . PHE A 1 308 ? 12.945 -31.781 -22.719 1 89.75 308 PHE A O 1
ATOM 2436 N N . ALA A 1 309 ? 12.102 -29.922 -21.922 1 78.75 309 ALA A N 1
ATOM 2437 C CA . ALA A 1 309 ? 13.383 -29.703 -21.25 1 78.75 309 ALA A CA 1
ATOM 2438 C C . ALA A 1 309 ? 13.648 -30.797 -20.219 1 78.75 309 ALA A C 1
ATOM 2440 O O . ALA A 1 309 ? 12.742 -31.219 -19.5 1 78.75 309 ALA A O 1
ATOM 2441 N N . SER A 1 310 ? 14.758 -31.625 -20.484 1 66.19 310 SER A N 1
ATOM 2442 C CA . SER A 1 310 ? 15.188 -32.719 -19.641 1 66.19 310 SER A CA 1
ATOM 2443 C C . SER A 1 310 ? 15.484 -32.281 -18.219 1 66.19 310 SER A C 1
ATOM 2445 O O . SER A 1 310 ? 15.891 -31.125 -18 1 66.19 310 SER A O 1
ATOM 2447 N N . ALA A 1 311 ? 14.75 -32.875 -17.156 1 54.28 311 ALA A N 1
ATOM 2448 C CA . ALA A 1 311 ? 15.211 -32.656 -15.789 1 54.28 311 ALA A CA 1
ATOM 2449 C C . ALA A 1 311 ? 16.719 -32.812 -15.688 1 54.28 311 ALA A C 1
ATOM 2451 O O . ALA A 1 311 ? 17.266 -33.906 -15.883 1 54.28 311 ALA A O 1
ATOM 2452 N N . SER A 1 312 ? 17.547 -31.891 -16.297 1 42.97 312 SER A N 1
ATOM 2453 C CA . SER A 1 312 ? 18.938 -32.219 -16.016 1 42.97 312 SER A CA 1
ATOM 2454 C C . SER A 1 312 ? 19.203 -32.219 -14.516 1 42.97 312 SER A C 1
ATOM 2456 O O . SER A 1 312 ? 18.547 -31.516 -13.75 1 42.97 312 SER A O 1
ATOM 2458 N N . MET B 1 1 ? -13.141 70.062 4.324 1 50.66 1 MET B N 1
ATOM 2459 C CA . MET B 1 1 ? -11.891 70.438 3.678 1 50.66 1 MET B CA 1
ATOM 2460 C C . MET B 1 1 ? -10.805 69.375 3.918 1 50.66 1 MET B C 1
ATOM 2462 O O . MET B 1 1 ? -10.117 68.938 2.984 1 50.66 1 MET B O 1
ATOM 2466 N N . LYS B 1 2 ? -10.555 69.062 5.168 1 62.88 2 LYS B N 1
ATOM 2467 C CA . LYS B 1 2 ? -9.562 68.062 5.566 1 62.88 2 LYS B CA 1
ATOM 2468 C C . LYS B 1 2 ? -9.898 66.688 5.004 1 62.88 2 LYS B C 1
ATOM 2470 O O . LYS B 1 2 ? -9.023 66 4.516 1 62.88 2 LYS B O 1
ATOM 2475 N N . GLU B 1 3 ? -11.117 66.375 4.898 1 63.84 3 GLU B N 1
ATOM 2476 C CA . GLU B 1 3 ? -11.602 65.125 4.43 1 63.84 3 GLU B CA 1
ATOM 2477 C C . GLU B 1 3 ? -11.391 64.938 2.928 1 63.84 3 GLU B C 1
ATOM 2479 O O . GLU B 1 3 ? -11.094 63.844 2.445 1 63.84 3 GLU B O 1
ATOM 2484 N N . ASP B 1 4 ? -11.398 66.125 2.305 1 74.06 4 ASP B N 1
ATOM 2485 C CA . ASP B 1 4 ? -11.234 66.125 0.854 1 74.06 4 ASP B CA 1
ATOM 2486 C C . ASP B 1 4 ? -9.812 65.75 0.466 1 74.06 4 ASP B C 1
ATOM 2488 O O . ASP B 1 4 ? -9.602 65 -0.489 1 74.06 4 ASP B O 1
ATOM 2492 N N . ILE B 1 5 ? -8.812 66.188 1.252 1 81.5 5 ILE B N 1
ATOM 2493 C CA . ILE B 1 5 ? -7.422 65.938 0.936 1 81.5 5 ILE B CA 1
ATOM 2494 C C . ILE B 1 5 ? -7.129 64.438 1.215 1 81.5 5 ILE B C 1
ATOM 2496 O O . ILE B 1 5 ? -6.367 63.812 0.486 1 81.5 5 ILE B O 1
ATOM 2500 N N . TYR B 1 6 ? -7.832 63.875 2.234 1 84.25 6 TYR B N 1
ATOM 2501 C CA . TYR B 1 6 ? -7.633 62.469 2.547 1 84.25 6 TYR B CA 1
ATOM 2502 C C . TYR B 1 6 ? -8.188 61.594 1.44 1 84.25 6 TYR B C 1
ATOM 2504 O O . TYR B 1 6 ? -7.582 60.562 1.084 1 84.25 6 TYR B O 1
ATOM 2512 N N . ILE B 1 7 ? -9.25 62 0.891 1 79.56 7 ILE B N 1
ATOM 2513 C CA . ILE B 1 7 ? -9.844 61.25 -0.231 1 79.56 7 ILE B CA 1
ATOM 2514 C C . ILE B 1 7 ? -8.914 61.344 -1.441 1 79.56 7 ILE B C 1
ATOM 2516 O O . ILE B 1 7 ? -8.695 60.344 -2.133 1 79.56 7 ILE B O 1
ATOM 2520 N N . LYS B 1 8 ? -8.336 62.406 -1.674 1 81 8 LYS B N 1
ATOM 2521 C CA . LYS B 1 8 ? -7.395 62.562 -2.779 1 81 8 LYS B CA 1
ATOM 2522 C C . LYS B 1 8 ? -6.141 61.719 -2.568 1 81 8 LYS B C 1
ATOM 2524 O O . LYS B 1 8 ? -5.664 61.062 -3.496 1 81 8 LYS B O 1
ATOM 2529 N N . ILE B 1 9 ? -5.652 61.719 -1.373 1 84.25 9 ILE B N 1
ATOM 2530 C CA . ILE B 1 9 ? -4.48 60.906 -1.062 1 84.25 9 ILE B CA 1
ATOM 2531 C C . ILE B 1 9 ? -4.812 59.438 -1.257 1 84.25 9 ILE B C 1
ATOM 2533 O O . ILE B 1 9 ? -4.02 58.688 -1.834 1 84.25 9 ILE B O 1
ATOM 2537 N N . ALA B 1 10 ? -5.961 59.031 -0.853 1 81 10 ALA B N 1
ATOM 2538 C CA . ALA B 1 10 ? -6.41 57.656 -1.045 1 81 10 ALA B CA 1
ATOM 2539 C C . ALA B 1 10 ? -6.453 57.281 -2.527 1 81 10 ALA B C 1
ATOM 2541 O O . ALA B 1 10 ? -5.996 56.219 -2.926 1 81 10 ALA B O 1
ATOM 2542 N N . TYR B 1 11 ? -6.945 58.125 -3.309 1 78.5 11 TYR B N 1
ATOM 2543 C CA . TYR B 1 11 ? -7.039 57.906 -4.75 1 78.5 11 TYR B CA 1
ATOM 2544 C C . TYR B 1 11 ? -5.656 57.812 -5.379 1 78.5 11 TYR B C 1
ATOM 2546 O O . TYR B 1 11 ? -5.379 56.906 -6.148 1 78.5 11 TYR B O 1
ATOM 2554 N N . TRP B 1 12 ? -4.711 58.688 -5.035 1 80.38 12 TRP B N 1
ATOM 2555 C CA . TRP B 1 12 ? -3.365 58.688 -5.602 1 80.38 12 TRP B CA 1
ATOM 2556 C C . TRP B 1 12 ? -2.598 57.438 -5.207 1 80.38 12 TRP B C 1
ATOM 2558 O O . TRP B 1 12 ? -1.941 56.812 -6.043 1 80.38 12 TRP B O 1
ATOM 2568 N N . TYR B 1 13 ? -2.773 57.062 -3.941 1 83.38 13 TYR B N 1
ATOM 2569 C CA . TYR B 1 13 ? -2.023 55.906 -3.428 1 83.38 13 TYR B CA 1
ATOM 2570 C C . TYR B 1 13 ? -2.635 54.594 -3.906 1 83.38 13 TYR B C 1
ATOM 2572 O O . TYR B 1 13 ? -1.934 53.75 -4.453 1 83.38 13 TYR B O 1
ATOM 2580 N N . HIS B 1 14 ? -3.949 54.531 -3.738 1 77.62 14 HIS B N 1
ATOM 2581 C CA . HIS B 1 14 ? -4.57 53.219 -3.916 1 77.62 14 HIS B CA 1
ATOM 2582 C C . HIS B 1 14 ? -5.02 53 -5.359 1 77.62 14 HIS B C 1
ATOM 2584 O O . HIS B 1 14 ? -5.059 51.875 -5.844 1 77.62 14 HIS B O 1
ATOM 2590 N N . ILE B 1 15 ? -5.273 54.031 -6.035 1 70.94 15 ILE B N 1
ATOM 2591 C CA . ILE B 1 15 ? -5.809 53.875 -7.387 1 70.94 15 ILE B CA 1
ATOM 2592 C C . ILE B 1 15 ? -4.73 54.219 -8.406 1 70.94 15 ILE B C 1
ATOM 2594 O O . ILE B 1 15 ? -4.5 53.469 -9.359 1 70.94 15 ILE B O 1
ATOM 2598 N N . LEU B 1 16 ? -3.92 55.188 -8.148 1 71.56 16 LEU B N 1
ATOM 2599 C CA . LEU B 1 16 ? -2.939 55.656 -9.133 1 71.56 16 LEU B CA 1
ATOM 2600 C C . LEU B 1 16 ? -1.576 55.031 -8.867 1 71.56 16 LEU B C 1
ATOM 2602 O O . LEU B 1 16 ? -0.673 55.094 -9.703 1 71.56 16 LEU B O 1
ATOM 2606 N N . GLY B 1 17 ? -1.453 54.406 -7.672 1 80.5 17 GLY B N 1
ATOM 2607 C CA . GLY B 1 17 ? -0.224 53.688 -7.344 1 80.5 17 GLY B CA 1
ATOM 2608 C C . GLY B 1 17 ? 0.94 54.625 -7.066 1 80.5 17 GLY B C 1
ATOM 2609 O O . GLY B 1 17 ? 2.102 54.25 -7.207 1 80.5 17 GLY B O 1
ATOM 2610 N N . MET B 1 18 ? 0.717 55.844 -6.668 1 78.12 18 MET B N 1
ATOM 2611 C CA . MET B 1 18 ? 1.79 56.781 -6.348 1 78.12 18 MET B CA 1
ATOM 2612 C C . MET B 1 18 ? 2.506 56.375 -5.062 1 78.12 18 MET B C 1
ATOM 2614 O O . MET B 1 18 ? 1.88 55.875 -4.137 1 78.12 18 MET B O 1
ATOM 2618 N N . THR B 1 19 ? 3.723 56.656 -5.082 1 85.94 19 THR B N 1
ATOM 2619 C CA . THR B 1 19 ? 4.492 56.375 -3.871 1 85.94 19 THR B CA 1
ATOM 2620 C C . THR B 1 19 ? 4.203 57.438 -2.809 1 85.94 19 THR B C 1
ATOM 2622 O O . THR B 1 19 ? 3.709 58.531 -3.121 1 85.94 19 THR B O 1
ATOM 2625 N N . GLN B 1 20 ? 4.418 57.031 -1.583 1 90.81 20 GLN B N 1
ATOM 2626 C CA . GLN B 1 20 ? 4.238 57.969 -0.491 1 90.81 20 GLN B CA 1
ATOM 2627 C C . GLN B 1 20 ? 5.082 59.219 -0.707 1 90.81 20 GLN B C 1
ATOM 2629 O O . GLN B 1 20 ? 4.652 60.344 -0.385 1 90.81 20 GLN B O 1
ATOM 2634 N N . ASP B 1 21 ? 6.277 59.062 -1.318 1 89.31 21 ASP B N 1
ATOM 2635 C CA . ASP B 1 21 ? 7.18 60.188 -1.594 1 89.31 21 ASP B CA 1
ATOM 2636 C C . ASP B 1 21 ? 6.582 61.125 -2.635 1 89.31 21 ASP B C 1
ATOM 2638 O O . ASP B 1 21 ? 6.664 62.344 -2.494 1 89.31 21 ASP B O 1
ATOM 2642 N N . GLU B 1 22 ? 6.027 60.656 -3.623 1 88.62 22 GLU B N 1
ATOM 2643 C CA . GLU B 1 22 ? 5.402 61.438 -4.68 1 88.62 22 GLU B CA 1
ATOM 2644 C C . GLU B 1 22 ? 4.227 62.25 -4.145 1 88.62 22 GLU B C 1
ATOM 2646 O O . GLU B 1 22 ? 4.055 63.406 -4.492 1 88.62 22 GLU B O 1
ATOM 2651 N N . ILE B 1 23 ? 3.453 61.625 -3.354 1 91.38 23 ILE B N 1
ATOM 2652 C CA . ILE B 1 23 ? 2.289 62.25 -2.754 1 91.38 23 ILE B CA 1
ATOM 2653 C C . ILE B 1 23 ? 2.742 63.375 -1.808 1 91.38 23 ILE B C 1
ATOM 2655 O O . ILE B 1 23 ? 2.16 64.438 -1.793 1 91.38 23 ILE B O 1
ATOM 2659 N N . ALA B 1 24 ? 3.811 63.188 -1.104 1 91.44 24 ALA B N 1
ATOM 2660 C CA . ALA B 1 24 ? 4.395 64.188 -0.198 1 91.44 24 ALA B CA 1
ATOM 2661 C C . ALA B 1 24 ? 4.844 65.438 -0.958 1 91.44 24 ALA B C 1
ATOM 2663 O O . ALA B 1 24 ? 4.562 66.562 -0.538 1 91.44 24 ALA B O 1
ATOM 2664 N N . LYS B 1 25 ? 5.48 65.25 -1.996 1 87.06 25 LYS B N 1
ATOM 2665 C CA . LYS B 1 25 ? 5.957 66.312 -2.826 1 87.06 25 LYS B CA 1
ATOM 2666 C C . LYS B 1 25 ? 4.789 67.125 -3.398 1 87.06 25 LYS B C 1
ATOM 2668 O O . LYS B 1 25 ? 4.828 68.375 -3.424 1 87.06 25 LYS B O 1
ATOM 2673 N N . ARG B 1 26 ? 3.762 66.438 -3.822 1 83.75 26 ARG B N 1
ATOM 2674 C CA . ARG B 1 26 ? 2.604 67.062 -4.469 1 83.75 26 ARG B CA 1
ATOM 2675 C C . ARG B 1 26 ? 1.842 68 -3.5 1 83.75 26 ARG B C 1
ATOM 2677 O O . ARG B 1 26 ? 1.299 69 -3.898 1 83.75 26 ARG B O 1
ATOM 2684 N N . LEU B 1 27 ? 1.815 67.562 -2.275 1 85.38 27 LEU B N 1
ATOM 2685 C CA . LEU B 1 27 ? 0.994 68.25 -1.285 1 85.38 27 LEU B CA 1
ATOM 2686 C C . LEU B 1 27 ? 1.854 69.125 -0.374 1 85.38 27 LEU B C 1
ATOM 2688 O O . LEU B 1 27 ? 1.335 69.812 0.518 1 85.38 27 LEU B O 1
ATOM 2692 N N . SER B 1 28 ? 3.314 69.125 -0.525 1 86.88 28 SER B N 1
ATOM 2693 C CA . SER B 1 28 ? 4.262 69.75 0.362 1 86.88 28 SER B CA 1
ATOM 2694 C C . SER B 1 28 ? 4.094 69.312 1.804 1 86.88 28 SER B C 1
ATOM 2696 O O . SER B 1 28 ? 4.043 70.125 2.727 1 86.88 28 SER B O 1
ATOM 2698 N N . PHE B 1 29 ? 3.799 67.938 1.922 1 85.94 29 PHE B N 1
ATOM 2699 C CA . PHE B 1 29 ? 3.803 67.25 3.209 1 85.94 29 PHE B CA 1
ATOM 2700 C C . PHE B 1 29 ? 5.113 66.5 3.422 1 85.94 29 PHE B C 1
ATOM 2702 O O . PHE B 1 29 ? 5.883 66.312 2.477 1 85.94 29 PHE B O 1
ATOM 2709 N N . THR B 1 30 ? 5.48 66.188 4.625 1 85.19 30 THR B N 1
ATOM 2710 C CA . THR B 1 30 ? 6.539 65.25 4.863 1 85.19 30 THR B CA 1
ATOM 2711 C C . THR B 1 30 ? 6.059 63.844 4.543 1 85.19 30 THR B C 1
ATOM 2713 O O . THR B 1 30 ? 4.859 63.531 4.613 1 85.19 30 THR B O 1
ATOM 2716 N N . ARG B 1 31 ? 6.996 63 4.148 1 88 31 ARG B N 1
ATOM 2717 C CA . ARG B 1 31 ? 6.688 61.594 3.916 1 88 31 ARG B CA 1
ATOM 2718 C C . ARG B 1 31 ? 6.02 60.969 5.137 1 88 31 ARG B C 1
ATOM 2720 O O . ARG B 1 31 ? 5.105 60.156 5.004 1 88 31 ARG B O 1
ATOM 2727 N N . GLN B 1 32 ? 6.387 61.438 6.238 1 86.44 32 GLN B N 1
ATOM 2728 C CA . GLN B 1 32 ? 5.844 60.906 7.48 1 86.44 32 GLN B CA 1
ATOM 2729 C C . GLN B 1 32 ? 4.367 61.25 7.629 1 86.44 32 GLN B C 1
ATOM 2731 O O . GLN B 1 32 ? 3.564 60.406 8.039 1 86.44 32 GLN B O 1
ATOM 2736 N N . LYS B 1 33 ? 4.043 62.375 7.363 1 86.06 33 LYS B N 1
ATOM 2737 C CA . LYS B 1 33 ? 2.652 62.844 7.457 1 86.06 33 LYS B CA 1
ATOM 2738 C C . LYS B 1 33 ? 1.77 62.094 6.465 1 86.06 33 LYS B C 1
ATOM 2740 O O . LYS B 1 33 ? 0.66 61.656 6.805 1 86.06 33 LYS B O 1
ATOM 2745 N N . VAL B 1 34 ? 2.289 61.875 5.258 1 89 34 VAL B N 1
ATOM 2746 C CA . VAL B 1 34 ? 1.54 61.156 4.246 1 89 34 VAL B CA 1
ATOM 2747 C C . VAL B 1 34 ? 1.329 59.719 4.707 1 89 34 VAL B C 1
ATOM 2749 O O . VAL B 1 34 ? 0.233 59.156 4.57 1 89 34 VAL B O 1
ATOM 2752 N N . ASN B 1 35 ? 2.344 59.156 5.262 1 86.5 35 ASN B N 1
ATOM 2753 C CA . ASN B 1 35 ? 2.25 57.812 5.805 1 86.5 35 ASN B CA 1
ATOM 2754 C C . ASN B 1 35 ? 1.193 57.719 6.902 1 86.5 35 ASN B C 1
ATOM 2756 O O . ASN B 1 35 ? 0.404 56.781 6.934 1 86.5 35 ASN B O 1
ATOM 2760 N N . GLN B 1 36 ? 1.166 58.688 7.711 1 84.12 36 GLN B N 1
ATOM 2761 C CA . GLN B 1 36 ? 0.191 58.719 8.797 1 84.12 36 GLN B CA 1
ATOM 2762 C C . GLN B 1 36 ? -1.231 58.844 8.258 1 84.12 36 GLN B C 1
ATOM 2764 O O . GLN B 1 36 ? -2.146 58.188 8.758 1 84.12 36 GLN B O 1
ATOM 2769 N N . ILE B 1 37 ? -1.389 59.656 7.312 1 85.12 37 ILE B N 1
ATOM 2770 C CA . ILE B 1 37 ? -2.709 59.844 6.723 1 85.12 37 ILE B CA 1
ATOM 2771 C C . ILE B 1 37 ? -3.154 58.562 6.027 1 85.12 37 ILE B C 1
ATOM 2773 O O . ILE B 1 37 ? -4.277 58.094 6.23 1 85.12 37 ILE B O 1
ATOM 2777 N N . ILE B 1 38 ? -2.246 57.938 5.234 1 86.06 38 ILE B N 1
ATOM 2778 C CA . ILE B 1 38 ? -2.586 56.719 4.512 1 86.06 38 ILE B CA 1
ATOM 2779 C C . ILE B 1 38 ? -3 55.625 5.5 1 86.06 38 ILE B C 1
ATOM 2781 O O . ILE B 1 38 ? -3.994 54.906 5.285 1 86.06 38 ILE B O 1
ATOM 2785 N N . ASN B 1 39 ? -2.361 55.562 6.562 1 80.38 39 ASN B N 1
ATOM 2786 C CA . ASN B 1 39 ? -2.652 54.562 7.57 1 80.38 39 ASN B CA 1
ATOM 2787 C C . ASN B 1 39 ? -3.975 54.844 8.281 1 80.38 39 ASN B C 1
ATOM 2789 O O . ASN B 1 39 ? -4.637 53.906 8.75 1 80.38 39 ASN B O 1
ATOM 2793 N N . SER B 1 40 ? -4.324 56.094 8.242 1 80.81 40 SER B N 1
ATOM 2794 C CA . SER B 1 40 ? -5.543 56.5 8.945 1 80.81 40 SER B CA 1
ATOM 2795 C C . SER B 1 40 ? -6.762 56.375 8.039 1 80.81 40 SER B C 1
ATOM 2797 O O . SER B 1 40 ? -7.902 56.438 8.508 1 80.81 40 SER B O 1
ATOM 2799 N N . LEU B 1 41 ? -6.527 56.281 6.824 1 80.38 41 LEU B N 1
ATOM 2800 C CA . LEU B 1 41 ? -7.609 56.375 5.852 1 80.38 41 LEU B CA 1
ATOM 2801 C C . LEU B 1 41 ? -8.656 55.312 6.102 1 80.38 41 LEU B C 1
ATOM 2803 O O . LEU B 1 41 ? -9.859 55.562 5.98 1 80.38 41 LEU B O 1
ATOM 2807 N N . ALA B 1 42 ? -8.227 54.125 6.445 1 74.12 42 ALA B N 1
ATOM 2808 C CA . ALA B 1 42 ? -9.148 53.031 6.727 1 74.12 42 ALA B CA 1
ATOM 2809 C C . ALA B 1 42 ? -9.961 53.312 7.988 1 74.12 42 ALA B C 1
ATOM 2811 O O . ALA B 1 42 ? -11.172 53.094 8.008 1 74.12 42 ALA B O 1
ATOM 2812 N N . ASP B 1 43 ? -9.367 53.844 8.938 1 75.06 43 ASP B N 1
ATOM 2813 C CA . ASP B 1 43 ? -10.016 54.156 10.211 1 75.06 43 ASP B CA 1
ATOM 2814 C C . ASP B 1 43 ? -11.094 55.219 10.023 1 75.06 43 ASP B C 1
ATOM 2816 O O . ASP B 1 43 ? -12.117 55.188 10.703 1 75.06 43 ASP B O 1
ATOM 2820 N N . LEU B 1 44 ? -10.852 56.031 9.086 1 77.06 44 LEU B N 1
ATOM 2821 C CA . LEU B 1 44 ? -11.758 57.156 8.852 1 77.06 44 LEU B CA 1
ATOM 2822 C C . LEU B 1 44 ? -12.852 56.781 7.867 1 77.06 44 LEU B C 1
ATOM 2824 O O . LEU B 1 44 ? -13.727 57.594 7.562 1 77.06 44 LEU B O 1
ATOM 2828 N N . GLY B 1 45 ? -12.695 55.469 7.344 1 72.44 45 GLY B N 1
ATOM 2829 C CA . GLY B 1 45 ? -13.695 54.938 6.426 1 72.44 45 GLY B CA 1
ATOM 2830 C C . GLY B 1 45 ? -13.555 55.5 5.02 1 72.44 45 GLY B C 1
ATOM 2831 O O . GLY B 1 45 ? -14.484 55.406 4.211 1 72.44 45 GLY B O 1
ATOM 2832 N N . ILE B 1 46 ? -12.578 56.281 4.781 1 75.19 46 ILE B N 1
ATOM 2833 C CA . ILE B 1 46 ? -12.367 56.875 3.475 1 75.19 46 ILE B CA 1
ATOM 2834 C C . ILE B 1 46 ? -11.945 55.812 2.467 1 75.19 46 ILE B C 1
ATOM 2836 O O . ILE B 1 46 ? -12.359 55.875 1.306 1 75.19 46 ILE B O 1
ATOM 2840 N N . VAL B 1 47 ? -11.047 54.969 2.814 1 64.69 47 VAL B N 1
ATOM 2841 C CA . VAL B 1 47 ? -10.641 53.875 1.96 1 64.69 47 VAL B CA 1
ATOM 2842 C C . VAL B 1 47 ? -11.203 52.562 2.51 1 64.69 47 VAL B C 1
ATOM 2844 O O . VAL B 1 47 ? -11.047 52.25 3.693 1 64.69 47 VAL B O 1
ATOM 2847 N N . ASN B 1 48 ? -12.133 52.125 1.824 1 55.91 48 ASN B N 1
ATOM 2848 C CA . ASN B 1 48 ? -12.539 50.75 2.021 1 55.91 48 ASN B CA 1
ATOM 2849 C C . ASN B 1 48 ? -11.836 49.812 1.046 1 55.91 48 ASN B C 1
ATOM 2851 O O . ASN B 1 48 ? -12.016 49.906 -0.168 1 55.91 48 ASN B O 1
ATOM 2855 N N . ILE B 1 49 ? -10.758 49.469 1.444 1 48.25 49 ILE B N 1
ATOM 2856 C CA . ILE B 1 49 ? -10.047 48.531 0.572 1 48.25 49 ILE B CA 1
ATOM 2857 C C . ILE B 1 49 ? -10.867 47.25 0.4 1 48.25 49 ILE B C 1
ATOM 2859 O O . ILE B 1 49 ? -11.18 46.594 1.379 1 48.25 49 ILE B O 1
ATOM 2863 N N . SER B 1 50 ? -11.602 47.188 -0.614 1 46.19 50 SER B N 1
ATOM 2864 C CA . SER B 1 50 ? -12.273 45.938 -0.969 1 46.19 50 SER B CA 1
ATOM 2865 C C . SER B 1 50 ? -11.391 45.062 -1.862 1 46.19 50 SER B C 1
ATOM 2867 O O . SER B 1 50 ? -10.82 45.562 -2.84 1 46.19 50 SER B O 1
ATOM 2869 N N . ILE B 1 51 ? -10.594 44.406 -1.377 1 42.91 51 ILE B N 1
ATOM 2870 C CA . ILE B 1 51 ? -9.867 43.469 -2.211 1 42.91 51 ILE B CA 1
ATOM 2871 C C . ILE B 1 51 ? -10.852 42.5 -2.879 1 42.91 51 ILE B C 1
ATOM 2873 O O . ILE B 1 51 ? -11.602 41.812 -2.199 1 42.91 51 ILE B O 1
ATOM 2877 N N . GLN B 1 52 ? -10.969 42.562 -4.09 1 42.81 52 GLN B N 1
ATOM 2878 C CA . GLN B 1 52 ? -11.836 41.656 -4.84 1 42.81 52 GLN B CA 1
ATOM 2879 C C . GLN B 1 52 ? -11.398 40.219 -4.66 1 42.81 52 GLN B C 1
ATOM 2881 O O . GLN B 1 52 ? -10.211 39.906 -4.777 1 42.81 52 GLN B O 1
ATOM 2886 N N . GLY B 1 53 ? -12.328 39.344 -4.438 1 49.25 53 GLY B N 1
ATOM 2887 C CA . GLY B 1 53 ? -12.062 37.969 -4.113 1 49.25 53 GLY B CA 1
ATOM 2888 C C . GLY B 1 53 ? -11.617 37.75 -2.678 1 49.25 53 GLY B C 1
ATOM 2889 O O . GLY B 1 53 ? -11.391 36.625 -2.248 1 49.25 53 GLY B O 1
ATOM 2890 N N . TYR B 1 54 ? -11.164 39 -2.254 1 47.56 54 TYR B N 1
ATOM 2891 C CA . TYR B 1 54 ? -10.805 39.062 -0.842 1 47.56 54 TYR B CA 1
ATOM 2892 C C . TYR B 1 54 ? -12.031 38.875 0.042 1 47.56 54 TYR B C 1
ATOM 2894 O O . TYR B 1 54 ? -12.883 39.75 0.138 1 47.56 54 TYR B O 1
ATOM 2902 N N . GLU B 1 55 ? -12.414 37.812 0.13 1 53.72 55 GLU B N 1
ATOM 2903 C CA . GLU B 1 55 ? -13.344 37.719 1.256 1 53.72 55 GLU B CA 1
ATOM 2904 C C . GLU B 1 55 ? -12.688 38.219 2.543 1 53.72 55 GLU B C 1
ATOM 2906 O O . GLU B 1 55 ? -11.938 37.469 3.188 1 53.72 55 GLU B O 1
ATOM 2911 N N . ARG B 1 56 ? -12.656 39.625 2.709 1 52.62 56 ARG B N 1
ATOM 2912 C CA . ARG B 1 56 ? -12.055 40.375 3.805 1 52.62 56 ARG B CA 1
ATOM 2913 C C . ARG B 1 56 ? -12.039 39.562 5.09 1 52.62 56 ARG B C 1
ATOM 2915 O O . ARG B 1 56 ? -11.031 39.5 5.793 1 52.62 56 ARG B O 1
ATOM 2922 N N . ASP B 1 57 ? -13.094 38.938 5.289 1 61.97 57 ASP B N 1
ATOM 2923 C CA . ASP B 1 57 ? -13.258 38.25 6.57 1 61.97 57 ASP B CA 1
ATOM 2924 C C . ASP B 1 57 ? -12.281 37.062 6.695 1 61.97 57 ASP B C 1
ATOM 2926 O O . ASP B 1 57 ? -11.688 36.875 7.758 1 61.97 57 ASP B O 1
ATOM 2930 N N . ASN B 1 58 ? -11.859 36.688 5.598 1 82.44 58 ASN B N 1
ATOM 2931 C CA . ASN B 1 58 ? -10.961 35.531 5.691 1 82.44 58 ASN B CA 1
ATOM 2932 C C . ASN B 1 58 ? -9.508 35.969 5.879 1 82.44 58 ASN B C 1
ATOM 2934 O O . ASN B 1 58 ? -8.742 35.312 6.586 1 82.44 58 ASN B O 1
ATOM 2938 N N . ILE B 1 59 ? -9.211 37.156 5.48 1 82.12 59 ILE B N 1
ATOM 2939 C CA . ILE B 1 59 ? -7.84 37.656 5.602 1 82.12 59 ILE B CA 1
ATOM 2940 C C . ILE B 1 59 ? -7.551 38 7.055 1 82.12 59 ILE B C 1
ATOM 2942 O O . ILE B 1 59 ? -6.465 37.719 7.566 1 82.12 59 ILE B O 1
ATOM 2946 N N . GLU B 1 60 ? -8.469 38.625 7.688 1 83.94 60 GLU B N 1
ATOM 2947 C CA . GLU B 1 60 ? -8.305 38.969 9.102 1 83.94 60 GLU B CA 1
ATOM 2948 C C . GLU B 1 60 ? -8.125 37.719 9.945 1 83.94 60 GLU B C 1
ATOM 2950 O O . GLU B 1 60 ? -7.285 37.688 10.852 1 83.94 60 GLU B O 1
ATOM 2955 N N . LEU B 1 61 ? -8.922 36.75 9.656 1 90.81 61 LEU B N 1
ATOM 2956 C CA . LEU B 1 61 ? -8.797 35.5 10.367 1 90.81 61 LEU B CA 1
ATOM 2957 C C . LEU B 1 61 ? -7.426 34.875 10.141 1 90.81 61 LEU B C 1
ATOM 2959 O O . LEU B 1 61 ? -6.801 34.375 11.086 1 90.81 61 LEU B O 1
ATOM 2963 N N . GLU B 1 62 ? -6.969 34.938 8.906 1 92.5 62 GLU B N 1
ATOM 2964 C CA . GLU B 1 62 ? -5.664 34.375 8.562 1 92.5 62 GLU B CA 1
ATOM 2965 C C . GLU B 1 62 ? -4.543 35.062 9.328 1 92.5 62 GLU B C 1
ATOM 2967 O O . GLU B 1 62 ? -3.689 34.406 9.922 1 92.5 62 GLU B O 1
ATOM 2972 N N . CYS B 1 63 ? -4.617 36.375 9.359 1 89.44 63 CYS B N 1
ATOM 2973 C CA . CYS B 1 63 ? -3.602 37.156 10.062 1 89.44 63 CYS B CA 1
ATOM 2974 C C . CYS B 1 63 ? -3.623 36.875 11.555 1 89.44 63 CYS B C 1
ATOM 2976 O O . CYS B 1 63 ? -2.57 36.719 12.18 1 89.44 63 CYS B O 1
ATOM 2978 N N . THR B 1 64 ? -4.793 36.781 12.094 1 91.62 64 THR B N 1
ATOM 2979 C CA . THR B 1 64 ? -4.938 36.469 13.516 1 91.62 64 THR B CA 1
ATOM 2980 C C . THR B 1 64 ? -4.367 35.094 13.859 1 91.62 64 THR B C 1
ATOM 2982 O O . THR B 1 64 ? -3.648 34.969 14.844 1 91.62 64 THR B O 1
ATOM 2985 N N . LEU B 1 65 ? -4.648 34.125 13.023 1 95.38 65 LEU B N 1
ATOM 2986 C CA . LEU B 1 65 ? -4.121 32.781 13.219 1 95.38 65 LEU B CA 1
ATOM 2987 C C . LEU B 1 65 ? -2.596 32.781 13.148 1 95.38 65 LEU B C 1
ATOM 2989 O O . LEU B 1 65 ? -1.933 32.156 13.984 1 95.38 65 LEU B O 1
ATOM 2993 N N . GLU B 1 66 ? -2.055 33.469 12.164 1 93.81 66 GLU B N 1
ATOM 2994 C CA . GLU B 1 66 ? -0.611 33.531 11.969 1 93.81 66 GLU B CA 1
ATOM 2995 C C . GLU B 1 66 ? 0.088 34.156 13.172 1 93.81 66 GLU B C 1
ATOM 2997 O O . GLU B 1 66 ? 1.074 33.625 13.672 1 93.81 66 GLU B O 1
ATOM 3002 N N . ASN B 1 67 ? -0.481 35.219 13.68 1 92 67 ASN B N 1
ATOM 3003 C CA . ASN B 1 67 ? 0.123 35.938 14.797 1 92 67 ASN B CA 1
ATOM 3004 C C . ASN B 1 67 ? -0.034 35.156 16.109 1 92 67 ASN B C 1
ATOM 3006 O O . ASN B 1 67 ? 0.92 35.031 16.875 1 92 67 ASN B O 1
ATOM 3010 N N . LYS B 1 68 ? -1.157 34.625 16.312 1 94.38 68 LYS B N 1
ATOM 3011 C CA . LYS B 1 68 ? -1.476 33.969 17.578 1 94.38 68 LYS B CA 1
ATOM 3012 C C . LYS B 1 68 ? -0.669 32.688 17.734 1 94.38 68 LYS B C 1
ATOM 3014 O O . LYS B 1 68 ? -0.237 32.344 18.844 1 94.38 68 LYS B O 1
ATOM 3019 N N . PHE B 1 69 ? -0.478 32 16.656 1 96.69 69 PHE B N 1
ATOM 3020 C CA . PHE B 1 69 ? 0.108 30.672 16.781 1 96.69 69 PHE B CA 1
ATOM 3021 C C . PHE B 1 69 ? 1.488 30.625 16.141 1 96.69 69 PHE B C 1
ATOM 3023 O O . PHE B 1 69 ? 2.141 29.578 16.125 1 96.69 69 PHE B O 1
ATOM 3030 N N . GLY B 1 70 ? 1.994 31.703 15.586 1 95 70 GLY B N 1
ATOM 3031 C CA . GLY B 1 70 ? 3.322 31.766 15 1 95 70 GLY B CA 1
ATOM 3032 C C . GLY B 1 70 ? 3.439 31 13.695 1 95 70 GLY B C 1
ATOM 3033 O O . GLY B 1 70 ? 4.465 30.359 13.43 1 95 70 GLY B O 1
ATOM 3034 N N . LEU B 1 71 ? 2.365 31 12.883 1 96.5 71 LEU B N 1
ATOM 3035 C CA . LEU B 1 71 ? 2.348 30.312 11.594 1 96.5 71 LEU B CA 1
ATOM 3036 C C . LEU B 1 71 ? 3.004 31.172 10.516 1 96.5 71 LEU B C 1
ATOM 3038 O O . LEU B 1 71 ? 2.891 32.406 10.539 1 96.5 71 LEU B O 1
ATOM 3042 N N . ARG B 1 72 ? 3.67 30.531 9.641 1 96.12 72 ARG B N 1
ATOM 3043 C CA . ARG B 1 72 ? 4.141 31.234 8.445 1 96.12 72 ARG B CA 1
ATOM 3044 C C . ARG B 1 72 ? 2.973 31.656 7.566 1 96.12 72 ARG B C 1
ATOM 3046 O O . ARG B 1 72 ? 3.002 32.719 6.969 1 96.12 72 ARG B O 1
ATOM 3053 N N . GLN B 1 73 ? 1.953 30.719 7.492 1 94.69 73 GLN B N 1
ATOM 3054 C CA . GLN B 1 73 ? 0.803 31.016 6.641 1 94.69 73 GLN B CA 1
ATOM 3055 C C . GLN B 1 73 ? -0.46 30.344 7.176 1 94.69 73 GLN B C 1
ATOM 3057 O O . GLN B 1 73 ? -0.408 29.219 7.691 1 94.69 73 GLN B O 1
ATOM 3062 N N . ALA B 1 74 ? -1.521 31.078 7.129 1 96.69 74 ALA B N 1
ATOM 3063 C CA . ALA B 1 74 ? -2.859 30.531 7.332 1 96.69 74 ALA B CA 1
ATOM 3064 C C . ALA B 1 74 ? -3.762 30.828 6.137 1 96.69 74 ALA B C 1
ATOM 3066 O O . ALA B 1 74 ? -3.723 31.922 5.578 1 96.69 74 ALA B O 1
ATOM 3067 N N . ILE B 1 75 ? -4.434 29.844 5.695 1 94.44 75 ILE B N 1
ATOM 3068 C CA . ILE B 1 75 ? -5.383 29.984 4.598 1 94.44 75 ILE B CA 1
ATOM 3069 C C . ILE B 1 75 ? -6.773 29.547 5.051 1 94.44 75 ILE B C 1
ATOM 3071 O O . ILE B 1 75 ? -6.949 28.422 5.52 1 94.44 75 ILE B O 1
ATOM 3075 N N . VAL B 1 76 ? -7.727 30.453 4.918 1 93.81 76 VAL B N 1
ATOM 3076 C CA . VAL B 1 76 ? -9.086 30.188 5.383 1 93.81 76 VAL B CA 1
ATOM 3077 C C . VAL B 1 76 ? -10.031 30.109 4.188 1 93.81 76 VAL B C 1
ATOM 3079 O O . VAL B 1 76 ? -10.156 31.078 3.428 1 93.81 76 VAL B O 1
ATOM 3082 N N . ALA B 1 77 ? -10.594 28.891 4.047 1 91.31 77 ALA B N 1
ATOM 3083 C CA . ALA B 1 77 ? -11.602 28.719 2.998 1 91.31 77 ALA B CA 1
ATOM 3084 C C . ALA B 1 77 ? -12.945 29.297 3.424 1 91.31 77 ALA B C 1
ATOM 3086 O O . ALA B 1 77 ? -13.352 29.156 4.578 1 91.31 77 ALA B O 1
ATOM 3087 N N . SER B 1 78 ? -13.609 29.906 2.453 1 85.44 78 SER B N 1
ATOM 3088 C CA . SER B 1 78 ? -14.953 30.406 2.725 1 85.44 78 SER B CA 1
ATOM 3089 C C . SER B 1 78 ? -15.977 29.281 2.773 1 85.44 78 SER B C 1
ATOM 3091 O O . SER B 1 78 ? -15.938 28.375 1.945 1 85.44 78 SER B O 1
ATOM 3093 N N . ASP B 1 79 ? -16.719 29.094 3.822 1 75.25 79 ASP B N 1
ATOM 3094 C CA . ASP B 1 79 ? -17.688 28.016 3.934 1 75.25 79 ASP B CA 1
ATOM 3095 C C . ASP B 1 79 ? -19.109 28.531 3.658 1 75.25 79 ASP B C 1
ATOM 3097 O O . ASP B 1 79 ? -20.016 27.75 3.424 1 75.25 79 ASP B O 1
ATOM 3101 N N . TYR B 1 80 ? -19.422 29.688 3.385 1 68.69 80 TYR B N 1
ATOM 3102 C CA . TYR B 1 80 ? -20.703 30.328 3.123 1 68.69 80 TYR B CA 1
ATOM 3103 C C . TYR B 1 80 ? -21.812 29.656 3.91 1 68.69 80 TYR B C 1
ATOM 3105 O O . TYR B 1 80 ? -22.906 29.438 3.385 1 68.69 80 TYR B O 1
ATOM 3113 N N . GLY B 1 81 ? -21.547 29.078 5.055 1 68.25 81 GLY B N 1
ATOM 3114 C CA . GLY B 1 81 ? -22.531 28.469 5.949 1 68.25 81 GLY B CA 1
ATOM 3115 C C . GLY B 1 81 ? -22.859 27.031 5.586 1 68.25 81 GLY B C 1
ATOM 3116 O O . GLY B 1 81 ? -23.734 26.422 6.203 1 68.25 81 GLY B O 1
ATOM 3117 N N . GLU B 1 82 ? -22.375 26.531 4.605 1 73 82 GLU B N 1
ATOM 3118 C CA . GLU B 1 82 ? -22.672 25.156 4.211 1 73 82 GLU B CA 1
ATOM 3119 C C . GLU B 1 82 ? -21.672 24.172 4.828 1 73 82 GLU B C 1
ATOM 3121 O O . GLU B 1 82 ? -20.641 23.875 4.23 1 73 82 GLU B O 1
ATOM 3126 N N . ARG B 1 83 ? -22.094 23.609 5.883 1 75.19 83 ARG B N 1
ATOM 3127 C CA . ARG B 1 83 ? -21.203 22.781 6.676 1 75.19 83 ARG B CA 1
ATOM 3128 C C . ARG B 1 83 ? -21 21.406 6.031 1 75.19 83 ARG B C 1
ATOM 3130 O O . ARG B 1 83 ? -19.953 20.797 6.184 1 75.19 83 ARG B O 1
ATOM 3137 N N . ASP B 1 84 ? -21.938 21.016 5.223 1 78.44 84 ASP B N 1
ATOM 3138 C CA . ASP B 1 84 ? -21.906 19.672 4.648 1 78.44 84 ASP B CA 1
ATOM 3139 C C . ASP B 1 84 ? -20.828 19.547 3.582 1 78.44 84 ASP B C 1
ATOM 3141 O O . ASP B 1 84 ? -20.375 18.453 3.281 1 78.44 84 ASP B O 1
ATOM 3145 N N . THR B 1 85 ? -20.359 20.703 3.145 1 87.62 85 THR B N 1
ATOM 3146 C CA . THR B 1 85 ? -19.375 20.656 2.059 1 87.62 85 THR B CA 1
ATOM 3147 C C . THR B 1 85 ? -18.047 21.234 2.51 1 87.62 85 THR B C 1
ATOM 3149 O O . THR B 1 85 ? -17.188 21.547 1.681 1 87.62 85 THR B O 1
ATOM 3152 N N . VAL B 1 86 ? -17.859 21.344 3.811 1 91.38 86 VAL B N 1
ATOM 3153 C CA . VAL B 1 86 ? -16.703 22.062 4.34 1 91.38 86 VAL B CA 1
ATOM 3154 C C . VAL B 1 86 ? -15.414 21.328 3.986 1 91.38 86 VAL B C 1
ATOM 3156 O O . VAL B 1 86 ? -14.43 21.938 3.572 1 91.38 86 VAL B O 1
ATOM 3159 N N . ILE B 1 87 ? -15.438 20.016 4.109 1 93.81 87 ILE B N 1
ATOM 3160 C CA . ILE B 1 87 ? -14.258 19.219 3.803 1 93.81 87 ILE B CA 1
ATOM 3161 C C . ILE B 1 87 ? -13.875 19.406 2.336 1 93.81 87 ILE B C 1
ATOM 3163 O O . ILE B 1 87 ? -12.695 19.578 2.012 1 93.81 87 ILE B O 1
ATOM 3167 N N . TYR B 1 88 ? -14.859 19.422 1.468 1 93.88 88 TYR B N 1
ATOM 3168 C CA . TYR B 1 88 ? -14.609 19.594 0.04 1 93.88 88 TYR B CA 1
ATOM 3169 C C . TYR B 1 88 ? -13.977 20.953 -0.245 1 93.88 88 TYR B C 1
ATOM 3171 O O . TYR B 1 88 ? -13.039 21.047 -1.036 1 93.88 88 TYR B O 1
ATOM 3179 N N . LYS B 1 89 ? -14.484 21.969 0.375 1 91.69 89 LYS B N 1
ATOM 3180 C CA . LYS B 1 89 ? -14.008 23.328 0.146 1 91.69 89 LYS B CA 1
ATOM 3181 C C . LYS B 1 89 ? -12.594 23.516 0.685 1 91.69 89 LYS B C 1
ATOM 3183 O O . LYS B 1 89 ? -11.734 24.094 0.008 1 91.69 89 LYS B O 1
ATOM 3188 N N . VAL B 1 90 ? -12.352 23.062 1.876 1 95.69 90 VAL B N 1
ATOM 3189 C CA . VAL B 1 90 ? -11.023 23.156 2.477 1 95.69 90 VAL B CA 1
ATOM 3190 C C . VAL B 1 90 ? -10.031 22.344 1.651 1 95.69 90 VAL B C 1
ATOM 3192 O O . VAL B 1 90 ? -8.914 22.797 1.398 1 95.69 90 VAL B O 1
ATOM 3195 N N . ALA B 1 91 ? -10.445 21.172 1.226 1 96.81 91 ALA B N 1
ATOM 3196 C CA . ALA B 1 91 ? -9.602 20.328 0.398 1 96.81 91 ALA B CA 1
ATOM 3197 C C . ALA B 1 91 ? -9.258 21 -0.923 1 96.81 91 ALA B C 1
ATOM 3199 O O . ALA B 1 91 ? -8.141 20.875 -1.425 1 96.81 91 ALA B O 1
ATOM 3200 N N . ASN B 1 92 ? -10.219 21.672 -1.48 1 93.5 92 ASN B N 1
ATOM 3201 C CA . ASN B 1 92 ? -9.984 22.375 -2.736 1 93.5 92 ASN B CA 1
ATOM 3202 C C . ASN B 1 92 ? -8.906 23.438 -2.588 1 93.5 92 ASN B C 1
ATOM 3204 O O . ASN B 1 92 ? -8.008 23.547 -3.426 1 93.5 92 ASN B O 1
ATOM 3208 N N . VAL B 1 93 ? -9 24.203 -1.522 1 92.56 93 VAL B N 1
ATOM 3209 C CA . VAL B 1 93 ? -8.016 25.25 -1.25 1 92.56 93 VAL B CA 1
ATOM 3210 C C . VAL B 1 93 ? -6.645 24.625 -1.02 1 92.56 93 VAL B C 1
ATOM 3212 O O . VAL B 1 93 ? -5.637 25.109 -1.539 1 92.56 93 VAL B O 1
ATOM 3215 N N . ALA B 1 94 ? -6.625 23.547 -0.292 1 97.44 94 ALA B N 1
ATOM 3216 C CA . ALA B 1 94 ? -5.375 22.844 -0.009 1 97.44 94 ALA B CA 1
ATOM 3217 C C . ALA B 1 94 ? -4.762 22.281 -1.287 1 97.44 94 ALA B C 1
ATOM 3219 O O . ALA B 1 94 ? -3.547 22.359 -1.49 1 97.44 94 ALA B O 1
ATOM 3220 N N . ALA B 1 95 ? -5.605 21.672 -2.135 1 96.94 95 ALA B N 1
ATOM 3221 C CA . ALA B 1 95 ? -5.129 21.125 -3.4 1 96.94 95 ALA B CA 1
ATOM 3222 C C . ALA B 1 95 ? -4.484 22.203 -4.266 1 96.94 95 ALA B C 1
ATOM 3224 O O . ALA B 1 95 ? -3.416 21.984 -4.844 1 96.94 95 ALA B O 1
ATOM 3225 N N . GLN B 1 96 ? -5.098 23.359 -4.328 1 92.19 96 GLN B N 1
ATOM 3226 C CA . GLN B 1 96 ? -4.562 24.469 -5.094 1 92.19 96 GLN B CA 1
ATOM 3227 C C . GLN B 1 96 ? -3.24 24.969 -4.508 1 92.19 96 GLN B C 1
ATOM 3229 O O . GLN B 1 96 ? -2.285 25.219 -5.242 1 92.19 96 GLN B O 1
ATOM 3234 N N . TYR B 1 97 ? -3.223 25.062 -3.225 1 93.56 97 TYR B N 1
ATOM 3235 C CA . TYR B 1 97 ? -2.002 25.469 -2.535 1 93.56 97 TYR B CA 1
ATOM 3236 C C . TYR B 1 97 ? -0.852 24.516 -2.863 1 93.56 97 TYR B C 1
ATOM 3238 O O . TYR B 1 97 ? 0.253 24.969 -3.184 1 93.56 97 TYR B O 1
ATOM 3246 N N . LEU B 1 98 ? -1.112 23.203 -2.773 1 97.19 98 LEU B N 1
ATOM 3247 C CA . LEU B 1 98 ? -0.09 22.203 -3.031 1 97.19 98 LEU B CA 1
ATOM 3248 C C . LEU B 1 98 ? 0.358 22.234 -4.488 1 97.19 98 LEU B C 1
ATOM 3250 O O . LEU B 1 98 ? 1.546 22.078 -4.781 1 97.19 98 LEU B O 1
ATOM 3254 N N . ASN B 1 99 ? -0.613 22.422 -5.391 1 93.06 99 ASN B N 1
ATOM 3255 C CA . ASN B 1 99 ? -0.279 22.531 -6.805 1 93.06 99 ASN B CA 1
ATOM 3256 C C . ASN B 1 99 ? 0.724 23.656 -7.055 1 93.06 99 ASN B C 1
ATOM 3258 O O . ASN B 1 99 ? 1.614 23.531 -7.895 1 93.06 99 ASN B O 1
ATOM 3262 N N . ASP B 1 100 ? 0.576 24.672 -6.309 1 91.81 100 ASP B N 1
ATOM 3263 C CA . ASP B 1 100 ? 1.426 25.844 -6.48 1 91.81 100 ASP B CA 1
ATOM 3264 C C . ASP B 1 100 ? 2.754 25.672 -5.746 1 91.81 100 ASP B C 1
ATOM 3266 O O . ASP B 1 100 ? 3.795 26.125 -6.223 1 91.81 100 ASP B O 1
ATOM 3270 N N . LYS B 1 101 ? 2.723 25.031 -4.629 1 94.75 101 LYS B N 1
ATOM 3271 C CA . LYS B 1 101 ? 3.861 25.016 -3.713 1 94.75 101 LYS B CA 1
ATOM 3272 C C . LYS B 1 101 ? 4.844 23.906 -4.078 1 94.75 101 LYS B C 1
ATOM 3274 O O . LYS B 1 101 ? 6.047 24.047 -3.863 1 94.75 101 LYS B O 1
ATOM 3279 N N . ILE B 1 102 ? 4.383 22.719 -4.543 1 97.25 102 ILE B N 1
ATOM 3280 C CA . ILE B 1 102 ? 5.242 21.578 -4.82 1 97.25 102 ILE B CA 1
ATOM 3281 C C . ILE B 1 102 ? 6.035 21.812 -6.102 1 97.25 102 ILE B C 1
ATOM 3283 O O . ILE B 1 102 ? 5.457 22.156 -7.141 1 97.25 102 ILE B O 1
ATOM 3287 N N . GLN B 1 103 ? 7.324 21.672 -6.012 1 95.62 103 GLN B N 1
ATOM 3288 C CA . GLN B 1 103 ? 8.25 21.844 -7.125 1 95.62 103 GLN B CA 1
ATOM 3289 C C . GLN B 1 103 ? 9.031 20.562 -7.402 1 95.62 103 GLN B C 1
ATOM 3291 O O . GLN B 1 103 ? 9.055 19.656 -6.566 1 95.62 103 GLN B O 1
ATOM 3296 N N . GLN B 1 104 ? 9.695 20.578 -8.539 1 96.19 104 GLN B N 1
ATOM 3297 C CA . GLN B 1 104 ? 10.555 19.453 -8.875 1 96.19 104 GLN B CA 1
ATOM 3298 C C . GLN B 1 104 ? 11.617 19.234 -7.797 1 96.19 104 GLN B C 1
ATOM 3300 O O . GLN B 1 104 ? 12.195 20.188 -7.281 1 96.19 104 GLN B O 1
ATOM 3305 N N . GLY B 1 105 ? 11.742 18.047 -7.422 1 96.88 105 GLY B N 1
ATOM 3306 C CA . GLY B 1 105 ? 12.797 17.703 -6.488 1 96.88 105 GLY B CA 1
ATOM 3307 C C . GLY B 1 105 ? 12.336 17.672 -5.043 1 96.88 105 GLY B C 1
ATOM 3308 O O . GLY B 1 105 ? 13.047 17.188 -4.164 1 96.88 105 GLY B O 1
ATOM 3309 N N . ASP B 1 106 ? 11.125 18.156 -4.793 1 98 106 ASP B N 1
ATOM 3310 C CA . ASP B 1 106 ? 10.602 18.156 -3.432 1 98 106 ASP B CA 1
ATOM 3311 C C . ASP B 1 106 ? 10.391 16.719 -2.936 1 98 106 ASP B C 1
ATOM 3313 O O . ASP B 1 106 ? 10.055 15.828 -3.719 1 98 106 ASP B O 1
ATOM 3317 N N . ILE B 1 107 ? 10.648 16.516 -1.679 1 98.5 107 ILE B N 1
ATOM 3318 C CA . ILE B 1 107 ? 10.289 15.289 -0.975 1 98.5 107 ILE B CA 1
ATOM 3319 C C . ILE B 1 107 ? 9.109 15.555 -0.045 1 98.5 107 ILE B C 1
ATOM 3321 O O . ILE B 1 107 ? 9.242 16.281 0.941 1 98.5 107 ILE B O 1
ATOM 3325 N N . ILE B 1 108 ? 7.957 14.953 -0.359 1 98.69 108 ILE B N 1
ATOM 3326 C CA . ILE B 1 108 ? 6.695 15.32 0.276 1 98.69 108 ILE B CA 1
ATOM 3327 C C . ILE B 1 108 ? 6.23 14.188 1.193 1 98.69 108 ILE B C 1
ATOM 3329 O O . ILE B 1 108 ? 5.973 13.078 0.733 1 98.69 108 ILE B O 1
ATOM 3333 N N . GLY B 1 109 ? 6.188 14.492 2.506 1 98.69 109 GLY B N 1
ATOM 3334 C CA . GLY B 1 109 ? 5.562 13.57 3.447 1 98.69 109 GLY B CA 1
ATOM 3335 C C . GLY B 1 109 ? 4.059 13.742 3.537 1 98.69 109 GLY B C 1
ATOM 3336 O O . GLY B 1 109 ? 3.553 14.867 3.488 1 98.69 109 GLY B O 1
ATOM 3337 N N . VAL B 1 110 ? 3.357 12.594 3.682 1 98.56 110 VAL B N 1
ATOM 3338 C CA . VAL B 1 110 ? 1.905 12.695 3.785 1 98.56 110 VAL B CA 1
ATOM 3339 C C . VAL B 1 110 ? 1.396 11.742 4.859 1 98.56 110 VAL B C 1
ATOM 3341 O O . VAL B 1 110 ? 1.896 10.617 4.988 1 98.56 110 VAL B O 1
ATOM 3344 N N . SER B 1 111 ? 0.458 12.258 5.66 1 97.25 111 SER B N 1
ATOM 3345 C CA . SER B 1 111 ? -0.182 11.422 6.672 1 97.25 111 SER B CA 1
ATOM 3346 C C . SER B 1 111 ? -1.499 10.844 6.156 1 97.25 111 SER B C 1
ATOM 3348 O O . SER B 1 111 ? -1.563 10.328 5.043 1 97.25 111 SER B O 1
ATOM 3350 N N . TRP B 1 112 ? -2.508 10.906 7.02 1 93.25 112 TRP B N 1
ATOM 3351 C CA . TRP B 1 112 ? -3.738 10.203 6.672 1 93.25 112 TRP B CA 1
ATOM 3352 C C . TRP B 1 112 ? -4.965 11.023 7.066 1 93.25 112 TRP B C 1
ATOM 3354 O O . TRP B 1 112 ? -4.84 12.094 7.668 1 93.25 112 TRP B O 1
ATOM 3364 N N . GLY B 1 113 ? -6.117 10.492 6.574 1 92.38 113 GLY B N 1
ATOM 3365 C CA . GLY B 1 113 ? -7.391 11.086 6.957 1 92.38 113 GLY B CA 1
ATOM 3366 C C . GLY B 1 113 ? -8.289 11.383 5.773 1 92.38 113 GLY B C 1
ATOM 3367 O O . GLY B 1 113 ? -7.816 11.492 4.641 1 92.38 113 GLY B O 1
ATOM 3368 N N . ARG B 1 114 ? -9.539 11.617 6.121 1 90.81 114 ARG B N 1
ATOM 3369 C CA . ARG B 1 114 ? -10.562 11.875 5.113 1 90.81 114 ARG B CA 1
ATOM 3370 C C . ARG B 1 114 ? -10.281 13.172 4.363 1 90.81 114 ARG B C 1
ATOM 3372 O O . ARG B 1 114 ? -10.414 13.227 3.139 1 90.81 114 ARG B O 1
ATOM 3379 N N . THR B 1 115 ? -9.922 14.117 5.102 1 94.81 115 THR B N 1
ATOM 3380 C CA . THR B 1 115 ? -9.656 15.414 4.492 1 94.81 115 THR B CA 1
ATOM 3381 C C . THR B 1 115 ? -8.5 15.328 3.504 1 94.81 115 THR B C 1
ATOM 3383 O O . THR B 1 115 ? -8.578 15.859 2.393 1 94.81 115 THR B O 1
ATOM 3386 N N . LEU B 1 116 ? -7.445 14.656 3.857 1 97.12 116 LEU B N 1
ATOM 3387 C CA . LEU B 1 116 ? -6.277 14.539 2.988 1 97.12 116 LEU B CA 1
ATOM 3388 C C . LEU B 1 116 ? -6.609 13.727 1.74 1 97.12 116 LEU B C 1
ATOM 3390 O O . LEU B 1 116 ? -6.109 14.023 0.652 1 97.12 116 LEU B O 1
ATOM 3394 N N . ALA B 1 117 ? -7.379 12.688 1.965 1 95.75 117 ALA B N 1
ATOM 3395 C CA . ALA B 1 117 ? -7.82 11.922 0.802 1 95.75 117 ALA B CA 1
ATOM 3396 C C . ALA B 1 117 ? -8.523 12.82 -0.21 1 95.75 117 ALA B C 1
ATOM 3398 O O . ALA B 1 117 ? -8.266 12.734 -1.413 1 95.75 117 ALA B O 1
ATOM 3399 N N . GLU B 1 118 ? -9.383 13.656 0.292 1 96.12 118 GLU B N 1
ATOM 3400 C CA . GLU B 1 118 ? -10.117 14.586 -0.567 1 96.12 118 GLU B CA 1
ATOM 3401 C C . GLU B 1 118 ? -9.18 15.586 -1.226 1 96.12 118 GLU B C 1
ATOM 3403 O O . GLU B 1 118 ? -9.367 15.953 -2.389 1 96.12 118 GLU B O 1
ATOM 3408 N N . VAL B 1 119 ? -8.156 16.062 -0.52 1 97.5 119 VAL B N 1
ATOM 3409 C CA . VAL B 1 119 ? -7.164 16.984 -1.072 1 97.5 119 VAL B CA 1
ATOM 3410 C C . VAL B 1 119 ? -6.508 16.344 -2.299 1 97.5 119 VAL B C 1
ATOM 3412 O O . VAL B 1 119 ? -6.48 16.953 -3.375 1 97.5 119 VAL B O 1
ATOM 3415 N N . VAL B 1 120 ? -6 15.148 -2.133 1 98 120 VAL B N 1
ATOM 3416 C CA . VAL B 1 120 ? -5.277 14.461 -3.201 1 98 120 VAL B CA 1
ATOM 3417 C C . VAL B 1 120 ? -6.207 14.234 -4.391 1 98 120 VAL B C 1
ATOM 3419 O O . VAL B 1 120 ? -5.809 14.406 -5.543 1 98 120 VAL B O 1
ATOM 3422 N N . ASN B 1 121 ? -7.418 13.891 -4.09 1 96.31 121 ASN B N 1
ATOM 3423 C CA . ASN B 1 121 ? -8.406 13.672 -5.141 1 96.31 121 ASN B CA 1
ATOM 3424 C C . ASN B 1 121 ? -8.617 14.922 -5.988 1 96.31 121 ASN B C 1
ATOM 3426 O O . ASN B 1 121 ? -8.891 14.828 -7.184 1 96.31 121 ASN B O 1
ATOM 3430 N N . GLN B 1 122 ? -8.516 16.047 -5.414 1 95.5 122 GLN B N 1
ATOM 3431 C CA . GLN B 1 122 ? -8.828 17.297 -6.09 1 95.5 122 GLN B CA 1
ATOM 3432 C C . GLN B 1 122 ? -7.582 17.891 -6.742 1 95.5 122 GLN B C 1
ATOM 3434 O O . GLN B 1 122 ? -7.668 18.891 -7.465 1 95.5 122 GLN B O 1
ATOM 3439 N N . MET B 1 123 ? -6.465 17.312 -6.469 1 96.19 123 MET B N 1
ATOM 3440 C CA . MET B 1 123 ? -5.25 17.797 -7.117 1 96.19 123 MET B CA 1
ATOM 3441 C C . MET B 1 123 ? -5.262 17.469 -8.609 1 96.19 123 MET B C 1
ATOM 3443 O O . MET B 1 123 ? -5.859 16.484 -9.031 1 96.19 123 MET B O 1
ATOM 3447 N N . VAL B 1 124 ? -4.633 18.312 -9.367 1 93.25 124 VAL B N 1
ATOM 3448 C CA . VAL B 1 124 ? -4.496 18.078 -10.805 1 93.25 124 VAL B CA 1
ATOM 3449 C C . VAL B 1 124 ? -3.164 17.375 -11.086 1 93.25 124 VAL B C 1
ATOM 3451 O O . VAL B 1 124 ? -2.246 17.438 -10.266 1 93.25 124 VAL B O 1
ATOM 3454 N N . TYR B 1 125 ? -3.08 16.719 -12.172 1 94.12 125 TYR B N 1
ATOM 3455 C CA . TYR B 1 125 ? -1.876 16 -12.57 1 94.12 125 TYR B CA 1
ATOM 3456 C C . TYR B 1 125 ? -0.75 16.969 -12.922 1 94.12 125 TYR B C 1
ATOM 3458 O O . TYR B 1 125 ? -0.96 17.938 -13.656 1 94.12 125 TYR B O 1
ATOM 3466 N N . HIS B 1 126 ? 0.358 16.781 -12.344 1 91.19 126 HIS B N 1
ATOM 3467 C CA . HIS B 1 126 ? 1.593 17.484 -12.672 1 91.19 126 HIS B CA 1
ATOM 3468 C C . HIS B 1 126 ? 2.746 16.5 -12.867 1 91.19 126 HIS B C 1
ATOM 3470 O O . HIS B 1 126 ? 2.93 15.586 -12.062 1 91.19 126 HIS B O 1
ATOM 3476 N N . LYS B 1 127 ? 3.475 16.734 -13.938 1 93.56 127 LYS B N 1
ATOM 3477 C CA . LYS B 1 127 ? 4.672 15.922 -14.141 1 93.56 127 LYS B CA 1
ATOM 3478 C C . LYS B 1 127 ? 5.836 16.438 -13.305 1 93.56 127 LYS B C 1
ATOM 3480 O O . LYS B 1 127 ? 6.555 17.344 -13.727 1 93.56 127 LYS B O 1
ATOM 3485 N N . ARG B 1 128 ? 5.988 15.898 -12.125 1 93.75 128 ARG B N 1
ATOM 3486 C CA . ARG B 1 128 ? 7.086 16.203 -11.211 1 93.75 128 ARG B CA 1
ATOM 3487 C C . ARG B 1 128 ? 7.887 14.945 -10.867 1 93.75 128 ARG B C 1
ATOM 3489 O O . ARG B 1 128 ? 7.965 14.555 -9.703 1 93.75 128 ARG B O 1
ATOM 3496 N N . ASN B 1 129 ? 8.523 14.445 -11.844 1 92.88 129 ASN B N 1
ATOM 3497 C CA . ASN B 1 129 ? 9.102 13.109 -11.773 1 92.88 129 ASN B CA 1
ATOM 3498 C C . ASN B 1 129 ? 10.305 13.07 -10.828 1 92.88 129 ASN B C 1
ATOM 3500 O O . ASN B 1 129 ? 10.742 11.992 -10.422 1 92.88 129 ASN B O 1
ATOM 3504 N N . GLU B 1 130 ? 10.805 14.266 -10.453 1 94.94 130 GLU B N 1
ATOM 3505 C CA . GLU B 1 130 ? 11.961 14.297 -9.555 1 94.94 130 GLU B CA 1
ATOM 3506 C C . GLU B 1 130 ? 11.523 14.352 -8.094 1 94.94 130 GLU B C 1
ATOM 3508 O O . GLU B 1 130 ? 12.359 14.281 -7.191 1 94.94 130 GLU B O 1
ATOM 3513 N N . CYS B 1 131 ? 10.219 14.5 -7.879 1 96.5 131 CYS B N 1
ATOM 3514 C CA . CYS B 1 131 ? 9.68 14.5 -6.52 1 96.5 131 CYS B CA 1
ATOM 3515 C C . CYS B 1 131 ? 9.641 13.086 -5.957 1 96.5 131 CYS B C 1
ATOM 3517 O O . CYS B 1 131 ? 9.82 12.109 -6.691 1 96.5 131 CYS B O 1
ATOM 3519 N N . ARG B 1 132 ? 9.508 13.016 -4.668 1 96.31 132 ARG B N 1
ATOM 3520 C CA . ARG B 1 132 ? 9.234 11.789 -3.936 1 96.31 132 ARG B CA 1
ATOM 3521 C C . ARG B 1 132 ? 8.109 11.992 -2.92 1 96.31 132 ARG B C 1
ATOM 3523 O O . ARG B 1 132 ? 8.07 13.023 -2.236 1 96.31 132 ARG B O 1
ATOM 3530 N N . VAL B 1 133 ? 7.242 11.062 -2.934 1 97.56 133 VAL B N 1
ATOM 3531 C CA . VAL B 1 133 ? 6.215 11.078 -1.898 1 97.56 133 VAL B CA 1
ATOM 3532 C C . VAL B 1 133 ? 6.539 10.039 -0.831 1 97.56 133 VAL B C 1
ATOM 3534 O O . VAL B 1 133 ? 6.824 8.883 -1.149 1 97.56 133 VAL B O 1
ATOM 3537 N N . VAL B 1 134 ? 6.516 10.469 0.425 1 98.06 134 VAL B N 1
ATOM 3538 C CA . VAL B 1 134 ? 6.887 9.602 1.542 1 98.06 134 VAL B CA 1
ATOM 3539 C C . VAL B 1 134 ? 5.695 9.43 2.479 1 98.06 134 VAL B C 1
ATOM 3541 O O . VAL B 1 134 ? 5.098 10.406 2.924 1 98.06 134 VAL B O 1
ATOM 3544 N N . GLN B 1 135 ? 5.316 8.156 2.709 1 98.12 135 GLN B N 1
ATOM 3545 C CA . GLN B 1 135 ? 4.309 7.848 3.719 1 98.12 135 GLN B CA 1
ATOM 3546 C C . GLN B 1 135 ? 4.852 8.078 5.125 1 98.12 135 GLN B C 1
ATOM 3548 O O . GLN B 1 135 ? 5.855 7.484 5.516 1 98.12 135 GLN B O 1
ATOM 3553 N N . LEU B 1 136 ? 4.18 8.875 5.945 1 98.38 136 LEU B N 1
ATOM 3554 C CA . LEU B 1 136 ? 4.77 9.336 7.199 1 98.38 136 LEU B CA 1
ATOM 3555 C C . LEU B 1 136 ? 4.355 8.43 8.352 1 98.38 136 LEU B C 1
ATOM 3557 O O . LEU B 1 136 ? 4.738 8.664 9.5 1 98.38 136 LEU B O 1
ATOM 3561 N N . MET B 1 137 ? 3.576 7.441 8.094 1 96.81 137 MET B N 1
ATOM 3562 C CA . MET B 1 137 ? 3.141 6.492 9.109 1 96.81 137 MET B CA 1
ATOM 3563 C C . MET B 1 137 ? 2.834 5.133 8.492 1 96.81 137 MET B C 1
ATOM 3565 O O . MET B 1 137 ? 2.602 5.031 7.289 1 96.81 137 MET B O 1
ATOM 3569 N N . GLY B 1 138 ? 2.873 4.125 9.336 1 96 138 GLY B N 1
ATOM 3570 C CA . GLY B 1 138 ? 2.455 2.807 8.883 1 96 138 GLY B CA 1
ATOM 3571 C C . GLY B 1 138 ? 0.991 2.748 8.492 1 96 138 GLY B C 1
ATOM 3572 O O . GLY B 1 138 ? 0.332 3.783 8.375 1 96 138 GLY B O 1
ATOM 3573 N N . ALA B 1 139 ? 0.547 1.524 8.227 1 92.69 139 ALA B N 1
ATOM 3574 C CA . ALA B 1 139 ? -0.829 1.359 7.762 1 92.69 139 ALA B CA 1
ATOM 3575 C C . ALA B 1 139 ? -1.499 0.172 8.445 1 92.69 139 ALA B C 1
ATOM 3577 O O . ALA B 1 139 ? -0.857 -0.56 9.203 1 92.69 139 ALA B O 1
ATOM 3578 N N . GLN B 1 140 ? -2.764 0.161 8.359 1 90.19 140 GLN B N 1
ATOM 3579 C CA . GLN B 1 140 ? -3.588 -0.933 8.859 1 90.19 140 GLN B CA 1
ATOM 3580 C C . GLN B 1 140 ? -4.762 -1.209 7.922 1 90.19 140 GLN B C 1
ATOM 3582 O O . GLN B 1 140 ? -5.324 -0.284 7.332 1 90.19 140 GLN B O 1
ATOM 3587 N N . ASN B 1 141 ? -5.047 -2.523 7.832 1 90.88 141 ASN B N 1
ATOM 3588 C CA . ASN B 1 141 ? -6.219 -2.893 7.043 1 90.88 141 ASN B CA 1
ATOM 3589 C C . ASN B 1 141 ? -7.512 -2.438 7.715 1 90.88 141 ASN B C 1
ATOM 3591 O O . ASN B 1 141 ? -7.633 -2.49 8.938 1 90.88 141 ASN B O 1
ATOM 3595 N N . ILE B 1 142 ? -8.352 -1.942 6.844 1 82.62 142 ILE B N 1
ATOM 3596 C CA . ILE B 1 142 ? -9.68 -1.562 7.312 1 82.62 142 ILE B CA 1
ATOM 3597 C C . ILE B 1 142 ? -10.742 -2.094 6.348 1 82.62 142 ILE B C 1
ATOM 3599 O O . ILE B 1 142 ? -10.523 -2.129 5.137 1 82.62 142 ILE B O 1
ATOM 3603 N N . GLU B 1 143 ? -11.844 -2.488 6.832 1 74.12 143 GLU B N 1
ATOM 3604 C CA . GLU B 1 143 ? -12.898 -3.074 6.008 1 74.12 143 GLU B CA 1
ATOM 3605 C C . GLU B 1 143 ? -13.68 -1.997 5.262 1 74.12 143 GLU B C 1
ATOM 3607 O O . GLU B 1 143 ? -14.156 -2.227 4.148 1 74.12 143 GLU B O 1
ATOM 3612 N N . GLN B 1 144 ? -13.734 -0.849 5.887 1 74.94 144 GLN B N 1
ATOM 3613 C CA . GLN B 1 144 ? -14.508 0.23 5.281 1 74.94 144 GLN B CA 1
ATOM 3614 C C . GLN B 1 144 ? -13.82 0.757 4.023 1 74.94 144 GLN B C 1
ATOM 3616 O O . GLN B 1 144 ? -12.594 0.676 3.898 1 74.94 144 GLN B O 1
ATOM 3621 N N . LYS B 1 145 ? -14.656 1.224 3.168 1 74.44 145 LYS B N 1
ATOM 3622 C CA . LYS B 1 145 ? -14.156 1.784 1.919 1 74.44 145 LYS B CA 1
ATOM 3623 C C . LYS B 1 145 ? -13.609 3.195 2.129 1 74.44 145 LYS B C 1
ATOM 3625 O O . LYS B 1 145 ? -14.211 4.172 1.675 1 74.44 145 LYS B O 1
ATOM 3630 N N . VAL B 1 146 ? -12.578 3.262 2.934 1 74.62 146 VAL B N 1
ATOM 3631 C CA . VAL B 1 146 ? -11.898 4.527 3.16 1 74.62 146 VAL B CA 1
ATOM 3632 C C . VAL B 1 146 ? -10.43 4.402 2.762 1 74.62 146 VAL B C 1
ATOM 3634 O O . VAL B 1 146 ? -9.844 3.318 2.861 1 74.62 146 VAL B O 1
ATOM 3637 N N . GLU B 1 147 ? -9.992 5.551 2.32 1 81.19 147 GLU B N 1
ATOM 3638 C CA . GLU B 1 147 ? -8.602 5.504 1.885 1 81.19 147 GLU B CA 1
ATOM 3639 C C . GLU B 1 147 ? -7.652 5.387 3.076 1 81.19 147 GLU B C 1
ATOM 3641 O O . GLU B 1 147 ? -7.746 6.164 4.027 1 81.19 147 GLU B O 1
ATOM 3646 N N . LYS B 1 148 ? -6.73 4.465 2.93 1 88.19 148 LYS B N 1
ATOM 3647 C CA . LYS B 1 148 ? -5.672 4.25 3.912 1 88.19 148 LYS B CA 1
ATOM 3648 C C . LYS B 1 148 ? -4.477 5.156 3.641 1 88.19 148 LYS B C 1
ATOM 3650 O O . LYS B 1 148 ? -4.434 5.848 2.621 1 88.19 148 LYS B O 1
ATOM 3655 N N . SER B 1 149 ? -3.633 5.172 4.695 1 91 149 SER B N 1
ATOM 3656 C CA . SER B 1 149 ? -2.484 6.066 4.586 1 91 149 SER B CA 1
ATOM 3657 C C . SER B 1 149 ? -1.654 5.754 3.346 1 91 149 SER B C 1
ATOM 3659 O O . SER B 1 149 ? -1.188 6.668 2.658 1 91 149 SER B O 1
ATOM 3661 N N . ASP B 1 150 ? -1.446 4.484 3.045 1 93.38 150 ASP B N 1
ATOM 3662 C CA . ASP B 1 150 ? -0.648 4.09 1.888 1 93.38 150 ASP B CA 1
ATOM 3663 C C . ASP B 1 150 ? -1.353 4.457 0.584 1 93.38 150 ASP B C 1
ATOM 3665 O O . ASP B 1 150 ? -0.702 4.828 -0.396 1 93.38 150 ASP B O 1
ATOM 3669 N N . GLU B 1 151 ? -2.672 4.398 0.542 1 93.38 151 GLU B N 1
ATOM 3670 C CA . GLU B 1 151 ? -3.438 4.777 -0.642 1 93.38 151 GLU B CA 1
ATOM 3671 C C . GLU B 1 151 ? -3.348 6.281 -0.9 1 93.38 151 GLU B C 1
ATOM 3673 O O . GLU B 1 151 ? -3.238 6.711 -2.049 1 93.38 151 GLU B O 1
ATOM 3678 N N . ILE B 1 152 ? -3.408 7.027 0.187 1 96.44 152 ILE B N 1
ATOM 3679 C CA . ILE B 1 152 ? -3.297 8.477 0.056 1 96.44 152 ILE B CA 1
ATOM 3680 C C . ILE B 1 152 ? -1.92 8.844 -0.492 1 96.44 152 ILE B C 1
ATOM 3682 O O . ILE B 1 152 ? -1.808 9.641 -1.422 1 96.44 152 ILE B O 1
ATOM 3686 N N . ALA B 1 153 ? -0.888 8.242 0.017 1 96.94 153 ALA B N 1
ATOM 3687 C CA . ALA B 1 153 ? 0.474 8.484 -0.453 1 96.94 153 ALA B CA 1
ATOM 3688 C C . ALA B 1 153 ? 0.624 8.102 -1.921 1 96.94 153 ALA B C 1
ATOM 3690 O O . ALA B 1 153 ? 1.204 8.852 -2.711 1 96.94 153 ALA B O 1
ATOM 3691 N N . ARG B 1 154 ? 0.117 6.988 -2.277 1 94.44 154 ARG B N 1
ATOM 3692 C CA . ARG B 1 154 ? 0.211 6.504 -3.65 1 94.44 154 ARG B CA 1
ATOM 3693 C C . ARG B 1 154 ? -0.538 7.426 -4.609 1 94.44 154 ARG B C 1
ATOM 3695 O O . ARG B 1 154 ? -0.046 7.73 -5.695 1 94.44 154 ARG B O 1
ATOM 3702 N N . ASN B 1 155 ? -1.75 7.793 -4.23 1 96.06 155 ASN B N 1
ATOM 3703 C CA . ASN B 1 155 ? -2.545 8.68 -5.074 1 96.06 155 ASN B CA 1
ATOM 3704 C C . ASN B 1 155 ? -1.854 10.031 -5.273 1 96.06 155 ASN B C 1
ATOM 3706 O O . ASN B 1 155 ? -1.876 10.586 -6.375 1 96.06 155 ASN B O 1
ATOM 3710 N N . LEU B 1 156 ? -1.245 10.5 -4.219 1 97.75 156 LEU B N 1
ATOM 3711 C CA . LEU B 1 156 ? -0.489 11.742 -4.344 1 97.75 156 LEU B CA 1
ATOM 3712 C C . LEU B 1 156 ? 0.677 11.57 -5.312 1 97.75 156 LEU B C 1
ATOM 3714 O O . LEU B 1 156 ? 0.904 12.422 -6.172 1 97.75 156 LEU B O 1
ATOM 3718 N N . ALA B 1 157 ? 1.388 10.523 -5.184 1 96.19 157 ALA B N 1
ATOM 3719 C CA . ALA B 1 157 ? 2.508 10.234 -6.074 1 96.19 157 ALA B CA 1
ATOM 3720 C C . ALA B 1 157 ? 2.043 10.141 -7.527 1 96.19 157 ALA B C 1
ATOM 3722 O O . ALA B 1 157 ? 2.713 10.641 -8.43 1 96.19 157 ALA B O 1
ATOM 3723 N N . ASN B 1 158 ? 0.919 9.5 -7.703 1 94.25 158 ASN B N 1
ATOM 3724 C CA . ASN B 1 158 ? 0.359 9.391 -9.047 1 94.25 158 ASN B CA 1
ATOM 3725 C C . ASN B 1 158 ? 0.019 10.758 -9.625 1 94.25 158 ASN B C 1
ATOM 3727 O O . ASN B 1 158 ? 0.266 11.016 -10.805 1 94.25 158 ASN B O 1
ATOM 3731 N N . LYS B 1 159 ? -0.591 11.617 -8.789 1 96.69 159 LYS B N 1
ATOM 3732 C CA . LYS B 1 159 ? -0.925 12.977 -9.219 1 96.69 159 LYS B CA 1
ATOM 3733 C C . LYS B 1 159 ? 0.329 13.75 -9.609 1 96.69 159 LYS B C 1
ATOM 3735 O O . LYS B 1 159 ? 0.283 14.609 -10.492 1 96.69 159 LYS B O 1
ATOM 3740 N N . LEU B 1 160 ? 1.445 13.391 -9.062 1 96.56 160 LEU B N 1
ATOM 3741 C CA . LEU B 1 160 ? 2.689 14.117 -9.289 1 96.56 160 LEU B CA 1
ATOM 3742 C C . LEU B 1 160 ? 3.59 13.359 -10.266 1 96.56 160 LEU B C 1
ATOM 3744 O O . LEU B 1 160 ? 4.684 13.82 -10.594 1 96.56 160 LEU B O 1
ATOM 3748 N N . ASP B 1 161 ? 3.127 12.211 -10.648 1 94.56 161 ASP B N 1
ATOM 3749 C CA . ASP B 1 161 ? 3.9 11.367 -11.562 1 94.56 161 ASP B CA 1
ATOM 3750 C C . ASP B 1 161 ? 5.309 11.125 -11.016 1 94.56 161 ASP B C 1
ATOM 3752 O O . ASP B 1 161 ? 6.297 11.359 -11.711 1 94.56 161 ASP B O 1
ATOM 3756 N N . CYS B 1 162 ? 5.371 10.742 -9.82 1 94.81 162 CYS B N 1
ATOM 3757 C CA . CYS B 1 162 ? 6.641 10.469 -9.148 1 94.81 162 CYS B CA 1
ATOM 3758 C C . CYS B 1 162 ? 6.547 9.227 -8.281 1 94.81 162 CYS B C 1
ATOM 3760 O O . CYS B 1 162 ? 5.457 8.68 -8.078 1 94.81 162 CYS B O 1
ATOM 3762 N N . PRO B 1 163 ? 7.691 8.688 -7.805 1 93.06 163 PRO B N 1
ATOM 3763 C CA . PRO B 1 163 ? 7.652 7.488 -6.969 1 93.06 163 PRO B CA 1
ATOM 3764 C C . PRO B 1 163 ? 7.129 7.766 -5.559 1 93.06 163 PRO B C 1
ATOM 3766 O O . PRO B 1 163 ? 7.207 8.898 -5.082 1 93.06 163 PRO B O 1
ATOM 3769 N N . SER B 1 164 ? 6.562 6.746 -5.035 1 94.5 164 SER B N 1
ATOM 3770 C CA . SER B 1 164 ? 6.168 6.773 -3.631 1 94.5 164 SER B CA 1
ATOM 3771 C C . SER B 1 164 ? 7.02 5.824 -2.797 1 94.5 164 SER B C 1
ATOM 3773 O O . SER B 1 164 ? 7.434 4.766 -3.279 1 94.5 164 SER B O 1
ATOM 3775 N N . TYR B 1 165 ? 7.289 6.215 -1.62 1 95 165 TYR B N 1
ATOM 3776 C CA . TYR B 1 165 ? 8.016 5.43 -0.631 1 95 165 TYR B CA 1
ATOM 3777 C C . TYR B 1 165 ? 7.152 5.16 0.595 1 95 165 TYR B C 1
ATOM 3779 O O . TYR B 1 165 ? 6.852 6.078 1.364 1 95 165 TYR B O 1
ATOM 3787 N N . MET B 1 166 ? 6.852 3.869 0.717 1 96.06 166 MET B N 1
ATOM 3788 C CA . MET B 1 166 ? 5.91 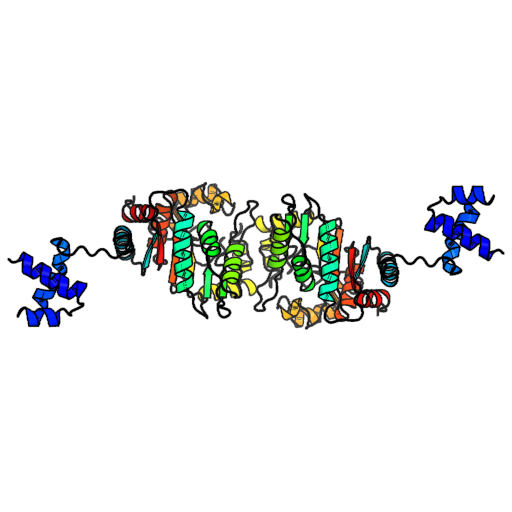3.449 1.752 1 96.06 166 MET B CA 1
ATOM 3789 C C . MET B 1 166 ? 6.648 2.998 3.008 1 96.06 166 MET B C 1
ATOM 3791 O O . MET B 1 166 ? 7.836 2.68 2.953 1 96.06 166 MET B O 1
ATOM 3795 N N . LEU B 1 167 ? 5.949 3.156 4.109 1 97.19 167 LEU B N 1
ATOM 3796 C CA . LEU B 1 167 ? 6.391 2.479 5.324 1 97.19 167 LEU B CA 1
ATOM 3797 C C . LEU B 1 167 ? 5.707 1.122 5.469 1 97.19 167 LEU B C 1
ATOM 3799 O O . LEU B 1 167 ? 4.609 1.031 6.023 1 97.19 167 LEU B O 1
ATOM 3803 N N . TYR B 1 168 ? 6.383 0.133 4.996 1 96.06 168 TYR B N 1
ATOM 3804 C CA . TYR B 1 168 ? 5.809 -1.206 5.051 1 96.06 168 TYR B CA 1
ATOM 3805 C C . TYR B 1 168 ? 5.891 -1.779 6.461 1 96.06 168 TYR B C 1
ATOM 3807 O O . TYR B 1 168 ? 6.703 -2.664 6.73 1 96.06 168 TYR B O 1
ATOM 3815 N N . ALA B 1 169 ? 5.012 -1.319 7.301 1 97.12 169 ALA B N 1
ATOM 3816 C CA . ALA B 1 169 ? 4.875 -1.692 8.703 1 97.12 169 ALA B CA 1
ATOM 3817 C C . ALA B 1 169 ? 3.482 -1.352 9.227 1 97.12 169 ALA B C 1
ATOM 3819 O O . ALA B 1 169 ? 2.807 -0.47 8.695 1 97.12 169 ALA B O 1
ATOM 3820 N N . PRO B 1 170 ? 3.062 -2.166 10.242 1 95.5 170 PRO B N 1
ATOM 3821 C CA . PRO B 1 170 ? 1.858 -1.698 10.938 1 95.5 170 PRO B CA 1
ATOM 3822 C C . PRO B 1 170 ? 2.039 -0.319 11.562 1 95.5 170 PRO B C 1
ATOM 3824 O O . PRO B 1 170 ? 3.129 0.009 12.039 1 95.5 170 PRO B O 1
ATOM 3827 N N . VAL B 1 171 ? 0.994 0.43 11.562 1 95.44 171 VAL B N 1
ATOM 3828 C CA . VAL B 1 171 ? 1.099 1.757 12.156 1 95.44 171 VAL B CA 1
ATOM 3829 C C . VAL B 1 171 ? 1.225 1.632 13.68 1 95.44 171 VAL B C 1
ATOM 3831 O O . VAL B 1 171 ? 1.91 2.432 14.32 1 95.44 171 VAL B O 1
ATOM 3834 N N . VAL B 1 172 ? 0.501 0.688 14.25 1 94.81 172 VAL B N 1
ATOM 3835 C CA . VAL B 1 172 ? 0.568 0.393 15.68 1 94.81 172 VAL B CA 1
ATOM 3836 C C . VAL B 1 172 ? 0.899 -1.083 15.891 1 94.81 172 VAL B C 1
ATOM 3838 O O . VAL B 1 172 ? 0.333 -1.953 15.227 1 94.81 172 VAL B O 1
ATOM 3841 N N . VAL B 1 173 ? 1.853 -1.349 16.719 1 95.94 173 VAL B N 1
ATOM 3842 C CA . VAL B 1 173 ? 2.143 -2.717 17.141 1 95.94 173 VAL B CA 1
ATOM 3843 C C . VAL B 1 173 ? 1.729 -2.91 18.594 1 95.94 173 VAL B C 1
ATOM 3845 O O . VAL B 1 173 ? 1.664 -1.947 19.359 1 95.94 173 VAL B O 1
ATOM 3848 N N . GLU B 1 174 ? 1.409 -4.109 18.969 1 92.69 174 GLU B N 1
ATOM 3849 C CA . GLU B 1 174 ? 0.994 -4.43 20.328 1 92.69 174 GLU B CA 1
ATOM 3850 C C . GLU B 1 174 ? 2.189 -4.461 21.281 1 92.69 174 GLU B C 1
ATOM 3852 O O . GLU B 1 174 ? 2.068 -4.09 22.453 1 92.69 174 GLU B O 1
ATOM 3857 N N . HIS B 1 175 ? 3.357 -4.883 20.734 1 94.06 175 HIS B N 1
ATOM 3858 C CA . HIS B 1 175 ? 4.543 -5.062 21.562 1 94.06 175 HIS B CA 1
ATOM 3859 C C . HIS B 1 175 ? 5.645 -4.09 21.156 1 94.06 175 HIS B C 1
ATOM 3861 O O . HIS B 1 175 ? 6.051 -4.043 20 1 94.06 175 HIS B O 1
ATOM 3867 N N . GLU B 1 176 ? 6.176 -3.42 22.219 1 95.88 176 GLU B N 1
ATOM 3868 C CA . GLU B 1 176 ? 7.254 -2.471 21.984 1 95.88 176 GLU B CA 1
ATOM 3869 C C . GLU B 1 176 ? 8.461 -3.16 21.344 1 95.88 176 GLU B C 1
ATOM 3871 O O . GLU B 1 176 ? 9.172 -2.562 20.531 1 95.88 176 GLU B O 1
ATOM 3876 N N . ASN B 1 177 ? 8.648 -4.383 21.688 1 96.81 177 ASN B N 1
ATOM 3877 C CA . ASN B 1 177 ? 9.766 -5.152 21.141 1 96.81 177 ASN B CA 1
ATOM 3878 C C . ASN B 1 177 ? 9.648 -5.309 19.625 1 96.81 177 ASN B C 1
ATOM 3880 O O . ASN B 1 177 ? 10.664 -5.348 18.922 1 96.81 177 ASN B O 1
ATOM 3884 N N . THR B 1 178 ? 8.438 -5.406 19.172 1 97.5 178 THR B N 1
ATOM 3885 C CA . THR B 1 178 ? 8.234 -5.496 17.734 1 97.5 178 THR B CA 1
ATOM 3886 C C . THR B 1 178 ? 8.75 -4.242 17.031 1 97.5 178 THR B C 1
ATOM 3888 O O . THR B 1 178 ? 9.469 -4.328 16.031 1 97.5 178 THR B O 1
ATOM 3891 N N . LYS B 1 179 ? 8.406 -3.084 17.531 1 97.31 179 LYS B N 1
ATOM 3892 C CA . LYS B 1 179 ? 8.906 -1.84 16.969 1 97.31 179 LYS B CA 1
ATOM 3893 C C . LYS B 1 179 ? 10.43 -1.786 17.016 1 97.31 179 LYS B C 1
ATOM 3895 O O . LYS B 1 179 ? 11.078 -1.4 16.031 1 97.31 179 LYS B O 1
ATOM 3900 N N . GLN B 1 180 ? 10.984 -2.178 18.125 1 97.31 180 GLN B N 1
ATOM 3901 C CA . GLN B 1 180 ? 12.438 -2.164 18.281 1 97.31 180 GLN B CA 1
ATOM 3902 C C . GLN B 1 180 ? 13.109 -3.014 17.219 1 97.31 180 GLN B C 1
ATOM 3904 O O . GLN B 1 180 ? 14.117 -2.602 16.625 1 97.31 180 GLN B O 1
ATOM 3909 N N . MET B 1 181 ? 12.555 -4.164 16.984 1 97.31 181 MET B N 1
ATOM 3910 C CA . MET B 1 181 ? 13.141 -5.055 15.977 1 97.31 181 MET B CA 1
ATOM 3911 C C . MET B 1 181 ? 12.945 -4.496 14.578 1 97.31 181 MET B C 1
ATOM 3913 O O . MET B 1 181 ? 13.859 -4.551 13.75 1 97.31 181 MET B O 1
ATOM 3917 N N . LEU B 1 182 ? 11.773 -3.973 14.305 1 97.81 182 LEU B N 1
ATOM 3918 C CA . LEU B 1 182 ? 11.5 -3.373 13.008 1 97.81 182 LEU B CA 1
ATOM 3919 C C . LEU B 1 182 ? 12.461 -2.23 12.719 1 97.81 182 LEU B C 1
ATOM 3921 O O . LEU B 1 182 ? 12.961 -2.1 11.602 1 97.81 182 LEU B O 1
ATOM 3925 N N . MET B 1 183 ? 12.773 -1.467 13.75 1 97.06 183 MET B N 1
ATOM 3926 C CA . MET B 1 183 ? 13.633 -0.298 13.586 1 97.06 183 MET B CA 1
ATOM 3927 C C . MET B 1 183 ? 15.07 -0.716 13.312 1 97.06 183 MET B C 1
ATOM 3929 O O . MET B 1 183 ? 15.898 0.111 12.922 1 97.06 183 MET B O 1
ATOM 3933 N N . LYS B 1 184 ? 15.367 -1.958 13.461 1 96.12 184 LYS B N 1
ATOM 3934 C CA . LYS B 1 184 ? 16.703 -2.475 13.156 1 96.12 184 LYS B CA 1
ATOM 3935 C C . LYS B 1 184 ? 16.797 -2.941 11.711 1 96.12 184 LYS B C 1
ATOM 3937 O O . LYS B 1 184 ? 17.891 -3.188 11.195 1 96.12 184 LYS B O 1
ATOM 3942 N N . GLU B 1 185 ? 15.695 -3.105 11.086 1 95.31 185 GLU B N 1
ATOM 3943 C CA . GLU B 1 185 ? 15.664 -3.551 9.695 1 95.31 185 GLU B CA 1
ATOM 3944 C C . GLU B 1 185 ? 16.031 -2.412 8.75 1 95.31 185 GLU B C 1
ATOM 3946 O O . GLU B 1 185 ? 15.477 -1.313 8.852 1 95.31 185 GLU B O 1
ATOM 3951 N N . ARG B 1 186 ? 16.891 -2.682 7.781 1 91.88 186 ARG B N 1
ATOM 3952 C CA . ARG B 1 186 ? 17.359 -1.663 6.848 1 91.88 186 ARG B CA 1
ATOM 3953 C C . ARG B 1 186 ? 16.219 -1.095 6.031 1 91.88 186 ARG B C 1
ATOM 3955 O O . ARG B 1 186 ? 16.156 0.113 5.789 1 91.88 186 ARG B O 1
ATOM 3962 N N . SER B 1 187 ? 15.328 -1.953 5.602 1 92.19 187 SER B N 1
ATOM 3963 C CA . SER B 1 187 ? 14.203 -1.516 4.785 1 92.19 187 SER B CA 1
ATOM 3964 C C . SER B 1 187 ? 13.352 -0.485 5.52 1 92.19 187 SER B C 1
ATOM 3966 O O . SER B 1 187 ? 12.836 0.454 4.91 1 92.19 187 SER B O 1
ATOM 3968 N N . ILE B 1 188 ? 13.211 -0.605 6.824 1 96.12 188 ILE B N 1
ATOM 3969 C CA . ILE B 1 188 ? 12.445 0.319 7.656 1 96.12 188 ILE B CA 1
ATOM 3970 C C . ILE B 1 188 ? 13.266 1.581 7.91 1 96.12 188 ILE B C 1
ATOM 3972 O O . ILE B 1 188 ? 12.75 2.697 7.801 1 96.12 188 ILE B O 1
ATOM 3976 N N . GLN B 1 189 ? 14.539 1.4 8.148 1 95.31 189 GLN B N 1
ATOM 3977 C CA . GLN B 1 189 ? 15.438 2.52 8.422 1 95.31 189 GLN B CA 1
ATOM 3978 C C . GLN B 1 189 ? 15.484 3.484 7.246 1 95.31 189 GLN B C 1
ATOM 3980 O O . GLN B 1 189 ? 15.484 4.703 7.43 1 95.31 189 GLN B O 1
ATOM 3985 N N . VAL B 1 190 ? 15.523 2.957 6.098 1 92.81 190 VAL B N 1
ATOM 3986 C CA . VAL B 1 190 ? 15.609 3.775 4.891 1 92.81 190 VAL B CA 1
ATOM 3987 C C . VAL B 1 190 ? 14.359 4.648 4.773 1 92.81 190 VAL B C 1
ATOM 3989 O O . VAL B 1 190 ? 14.445 5.812 4.379 1 92.81 190 VAL B O 1
ATOM 3992 N N . SER B 1 191 ? 13.227 4.086 5.082 1 94.69 191 SER B N 1
ATOM 3993 C CA . SER B 1 191 ? 11.984 4.855 5.055 1 94.69 191 SER B CA 1
ATOM 3994 C C . SER B 1 191 ? 12.023 5.996 6.066 1 94.69 191 SER B C 1
ATOM 3996 O O . SER B 1 191 ? 11.664 7.133 5.742 1 94.69 191 SER B O 1
ATOM 3998 N N . PHE B 1 192 ? 12.539 5.75 7.23 1 96.62 192 PHE B N 1
ATOM 3999 C CA . PHE B 1 192 ? 12.625 6.777 8.266 1 96.62 192 PHE B CA 1
ATOM 4000 C C . PHE B 1 192 ? 13.672 7.824 7.898 1 96.62 192 PHE B C 1
ATOM 4002 O O . PHE B 1 192 ? 13.5 9.008 8.188 1 96.62 192 PHE B O 1
ATOM 4009 N N . GLU B 1 193 ? 14.734 7.41 7.316 1 95.75 193 GLU B N 1
ATOM 4010 C CA . GLU B 1 193 ? 15.734 8.352 6.828 1 95.75 193 GLU B CA 1
ATOM 4011 C C . GLU B 1 193 ? 15.141 9.305 5.797 1 95.75 193 GLU B C 1
ATOM 4013 O O . GLU B 1 193 ? 15.398 10.508 5.832 1 95.75 193 GLU B O 1
ATOM 4018 N N . LEU B 1 194 ? 14.336 8.766 4.965 1 95.06 194 LEU B N 1
ATOM 4019 C CA . LEU B 1 194 ? 13.703 9.586 3.938 1 95.06 194 LEU B CA 1
ATOM 4020 C C . LEU B 1 194 ? 12.727 10.578 4.562 1 95.06 194 LEU B C 1
ATOM 4022 O O . LEU B 1 194 ? 12.578 11.695 4.066 1 95.06 194 LEU B O 1
ATOM 4026 N N . MET B 1 195 ? 12.055 10.156 5.617 1 97 195 MET B N 1
ATOM 4027 C CA . MET B 1 195 ? 11.156 11.055 6.328 1 97 195 MET B CA 1
ATOM 4028 C C . MET B 1 195 ? 11.898 12.297 6.809 1 97 195 MET B C 1
ATOM 4030 O O . MET B 1 195 ? 11.352 13.406 6.773 1 97 195 MET B O 1
ATOM 4034 N N . THR B 1 196 ? 13.125 12.133 7.219 1 96.75 196 THR B N 1
ATOM 4035 C CA . THR B 1 196 ? 13.906 13.25 7.742 1 96.75 196 THR B CA 1
ATOM 4036 C C . THR B 1 196 ? 14.344 14.18 6.613 1 96.75 196 THR B C 1
ATOM 4038 O O . THR B 1 196 ? 14.773 15.312 6.863 1 96.75 196 THR B O 1
ATOM 4041 N N . LYS B 1 197 ? 14.266 13.742 5.422 1 97.5 197 LYS B N 1
ATOM 4042 C CA . LYS B 1 197 ? 14.703 14.531 4.27 1 97.5 197 LYS B CA 1
ATOM 4043 C C . LYS B 1 197 ? 13.531 15.281 3.648 1 97.5 197 LYS B C 1
ATOM 4045 O O . LYS B 1 197 ? 13.719 16.078 2.721 1 97.5 197 LYS B O 1
ATOM 4050 N N . CYS B 1 198 ? 12.305 15 4.145 1 98.38 198 CYS B N 1
ATOM 4051 C CA . CYS B 1 198 ? 11.141 15.719 3.631 1 98.38 198 CYS B CA 1
ATOM 4052 C C . CYS B 1 198 ? 11.297 17.219 3.812 1 98.38 198 CYS B C 1
ATOM 4054 O O . CYS B 1 198 ? 11.773 17.672 4.852 1 98.38 198 CYS B O 1
ATOM 4056 N N . ASN B 1 199 ? 10.922 17.938 2.756 1 98.44 199 ASN B N 1
ATOM 4057 C CA . ASN B 1 199 ? 10.922 19.391 2.904 1 98.44 199 ASN B CA 1
ATOM 4058 C C . ASN B 1 199 ? 9.5 19.953 2.92 1 98.44 199 ASN B C 1
ATOM 4060 O O . ASN B 1 199 ? 9.289 21.109 3.287 1 98.44 199 ASN B O 1
ATOM 4064 N N . ILE B 1 200 ? 8.508 19.156 2.557 1 98.62 200 ILE B N 1
ATOM 4065 C CA . ILE B 1 200 ? 7.086 19.469 2.705 1 98.62 200 ILE B CA 1
ATOM 4066 C C . ILE B 1 200 ? 6.379 18.297 3.393 1 98.62 200 ILE B C 1
ATOM 4068 O O . ILE B 1 200 ? 6.688 17.141 3.135 1 98.62 200 ILE B O 1
ATOM 4072 N N . ALA B 1 201 ? 5.441 18.562 4.293 1 98.81 201 ALA B N 1
ATOM 4073 C CA . ALA B 1 201 ? 4.559 17.562 4.875 1 98.81 201 ALA B CA 1
ATOM 4074 C C . ALA B 1 201 ? 3.107 18.031 4.863 1 98.81 201 ALA B C 1
ATOM 4076 O O . ALA B 1 201 ? 2.826 19.203 5.148 1 98.81 201 ALA B O 1
ATOM 4077 N N . VAL B 1 202 ? 2.271 17.188 4.465 1 98.81 202 VAL B N 1
ATOM 4078 C CA . VAL B 1 202 ? 0.837 17.453 4.496 1 98.81 202 VAL B CA 1
ATOM 4079 C C . VAL B 1 202 ? 0.16 16.547 5.52 1 98.81 202 VAL B C 1
ATOM 4081 O O . VAL B 1 202 ? 0.178 15.328 5.383 1 98.81 202 VAL B O 1
ATOM 4084 N N . LEU B 1 203 ? -0.477 17.172 6.504 1 98.69 203 LEU B N 1
ATOM 4085 C CA . LEU B 1 203 ? -1.007 16.422 7.641 1 98.69 203 LEU B CA 1
ATOM 4086 C C . LEU B 1 203 ? -2.48 16.75 7.859 1 98.69 203 LEU B C 1
ATOM 4088 O O . LEU B 1 203 ? -2.932 17.859 7.559 1 98.69 203 LEU B O 1
ATOM 4092 N N . GLY B 1 204 ? -3.168 15.742 8.289 1 97.56 204 GLY B N 1
ATOM 4093 C CA . GLY B 1 204 ? -4.406 15.977 9.008 1 97.56 204 GLY B CA 1
ATOM 4094 C C . GLY B 1 204 ? -4.23 15.953 10.516 1 97.56 204 GLY B C 1
ATOM 4095 O O . GLY B 1 204 ? -3.115 15.797 11.016 1 97.56 204 GLY B O 1
ATOM 4096 N N . VAL B 1 205 ? -5.34 16.203 11.195 1 97.06 205 VAL B N 1
ATOM 4097 C CA . VAL B 1 205 ? -5.332 16.109 12.648 1 97.06 205 VAL B CA 1
ATOM 4098 C C . VAL B 1 205 ? -6.516 15.266 13.125 1 97.06 205 VAL B C 1
ATOM 4100 O O . VAL B 1 205 ? -7.602 15.336 12.547 1 97.06 205 VAL B O 1
ATOM 4103 N N . GLY B 1 206 ? -6.207 14.398 14.07 1 94.94 206 GLY B N 1
ATOM 4104 C CA . GLY B 1 206 ? -7.273 13.586 14.641 1 94.94 206 GLY B CA 1
ATOM 4105 C C . GLY B 1 206 ? -7.672 14.023 16.047 1 94.94 206 GLY B C 1
ATOM 4106 O O . GLY B 1 206 ? -6.82 14.422 16.844 1 94.94 206 GLY B O 1
ATOM 4107 N N . GLU B 1 207 ? -8.953 13.969 16.281 1 93.75 207 GLU B N 1
ATOM 4108 C CA . GLU B 1 207 ? -9.398 14.117 17.672 1 93.75 207 GLU B CA 1
ATOM 4109 C C . GLU B 1 207 ? -9.25 12.812 18.453 1 93.75 207 GLU B C 1
ATOM 4111 O O . GLU B 1 207 ? -9.289 11.734 17.859 1 93.75 207 GLU B O 1
ATOM 4116 N N . LEU B 1 208 ? -8.969 12.922 19.703 1 92.94 208 LEU B N 1
ATOM 4117 C CA . LEU B 1 208 ? -8.828 11.727 20.531 1 92.94 208 LEU B CA 1
ATOM 4118 C C . LEU B 1 208 ? -10.125 11.438 21.281 1 92.94 208 LEU B C 1
ATOM 4120 O O . LEU B 1 208 ? -10.242 11.727 22.469 1 92.94 208 LEU B O 1
ATOM 4124 N N . THR B 1 209 ? -11.047 10.898 20.594 1 90.75 209 THR B N 1
ATOM 4125 C 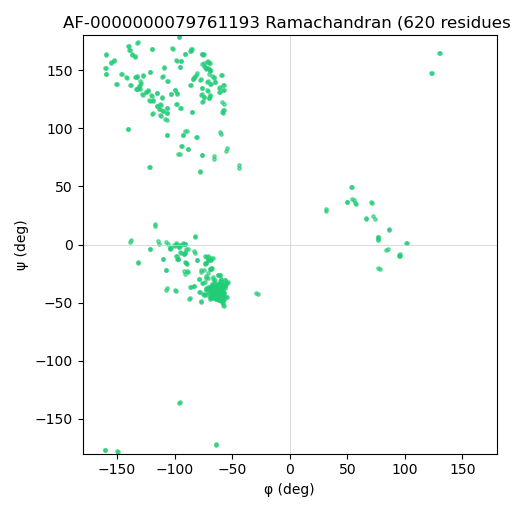CA . THR B 1 209 ? -12.312 10.43 21.141 1 90.75 209 THR B CA 1
ATOM 4126 C C . THR B 1 209 ? -12.641 9.023 20.656 1 90.75 209 THR B C 1
ATOM 4128 O O . THR B 1 209 ? -11.938 8.492 19.781 1 90.75 209 THR B O 1
ATOM 4131 N N . GLU B 1 210 ? -13.648 8.484 21.156 1 88.38 210 GLU B N 1
ATOM 4132 C CA . GLU B 1 210 ? -14.062 7.156 20.734 1 88.38 210 GLU B CA 1
ATOM 4133 C C . GLU B 1 210 ? -14.586 7.176 19.297 1 88.38 210 GLU B C 1
ATOM 4135 O O . GLU B 1 210 ? -14.68 6.133 18.656 1 88.38 210 GLU B O 1
ATOM 4140 N N . LYS B 1 211 ? -14.828 8.391 18.828 1 83.81 211 LYS B N 1
ATOM 4141 C CA . LYS B 1 211 ? -15.375 8.531 17.484 1 83.81 211 LYS B CA 1
ATOM 4142 C C . LYS B 1 211 ? -14.281 8.859 16.469 1 83.81 211 LYS B C 1
ATOM 4144 O O . LYS B 1 211 ? -14.531 8.938 15.266 1 83.81 211 LYS B O 1
ATOM 4149 N N . SER B 1 212 ? -13.164 8.906 17.031 1 82.06 212 SER B N 1
ATOM 4150 C CA . SER B 1 212 ? -12.055 9.273 16.156 1 82.06 212 SER B CA 1
ATOM 4151 C C . SER B 1 212 ? -11.742 8.172 15.164 1 82.06 212 SER B C 1
ATOM 4153 O O . SER B 1 212 ? -12.023 6.996 15.422 1 82.06 212 SER B O 1
ATOM 4155 N N . THR B 1 213 ? -11.141 8.531 14.07 1 76.75 213 THR B N 1
ATOM 4156 C CA . THR B 1 213 ? -10.703 7.582 13.055 1 76.75 213 THR B CA 1
ATOM 4157 C C . THR B 1 213 ? -9.703 6.59 13.641 1 76.75 213 THR B C 1
ATOM 4159 O O . THR B 1 213 ? -9.719 5.406 13.297 1 76.75 213 THR B O 1
ATOM 4162 N N . MET B 1 214 ? -8.883 7.059 14.562 1 80.38 214 MET B N 1
ATOM 4163 C CA . MET B 1 214 ? -7.875 6.207 15.188 1 80.38 214 MET B CA 1
ATOM 4164 C C . MET B 1 214 ? -8.531 5.039 15.922 1 80.38 214 MET B C 1
ATOM 4166 O O . MET B 1 214 ? -8.016 3.92 15.898 1 80.38 214 MET B O 1
ATOM 4170 N N . CYS B 1 215 ? -9.633 5.391 16.5 1 81.19 215 CYS B N 1
ATOM 4171 C CA . CYS B 1 215 ? -10.336 4.383 17.281 1 81.19 215 CYS B CA 1
ATOM 4172 C C . CYS B 1 215 ? -11.266 3.557 16.406 1 81.19 215 CYS B C 1
ATOM 4174 O O . CYS B 1 215 ? -11.227 2.326 16.438 1 81.19 215 CYS B O 1
ATOM 4176 N N . THR B 1 216 ? -12.016 4.234 15.578 1 78.75 216 THR B N 1
ATOM 4177 C CA . THR B 1 216 ? -13.023 3.555 14.781 1 78.75 216 THR B CA 1
ATOM 4178 C C . THR B 1 216 ? -12.375 2.654 13.734 1 78.75 216 THR B C 1
ATOM 4180 O O . THR B 1 216 ? -12.961 1.65 13.32 1 78.75 216 THR B O 1
ATOM 4183 N N . ARG B 1 217 ? -11.148 2.943 13.438 1 74.94 217 ARG B N 1
ATOM 4184 C CA . ARG B 1 217 ? -10.438 2.133 12.453 1 74.94 217 ARG B CA 1
ATOM 4185 C C . ARG B 1 217 ? -9.602 1.053 13.133 1 74.94 217 ARG B C 1
ATOM 4187 O O . ARG B 1 217 ? -8.914 0.274 12.461 1 74.94 217 ARG B O 1
ATOM 4194 N N . GLY B 1 218 ? -9.617 1.049 14.438 1 76.69 218 GLY B N 1
ATOM 4195 C CA . GLY B 1 218 ? -9.047 -0.054 15.195 1 76.69 218 GLY B CA 1
ATOM 4196 C C . GLY B 1 218 ? -7.559 0.101 15.445 1 76.69 218 GLY B C 1
ATOM 4197 O O . GLY B 1 218 ? -6.875 -0.872 15.758 1 76.69 218 GLY B O 1
ATOM 4198 N N . HIS B 1 219 ? -7.051 1.278 15.188 1 77.81 219 HIS B N 1
ATOM 4199 C CA . HIS B 1 219 ? -5.629 1.486 15.453 1 77.81 219 HIS B CA 1
ATOM 4200 C C . HIS B 1 219 ? -5.34 1.42 16.953 1 77.81 219 HIS B C 1
ATOM 4202 O O . HIS B 1 219 ? -4.289 0.919 17.359 1 77.81 219 HIS B O 1
ATOM 4208 N N . ILE B 1 220 ? -6.281 2.025 17.719 1 85.81 220 ILE B N 1
ATOM 4209 C CA . ILE B 1 220 ? -6.152 1.976 19.172 1 85.81 220 ILE B CA 1
ATOM 4210 C C .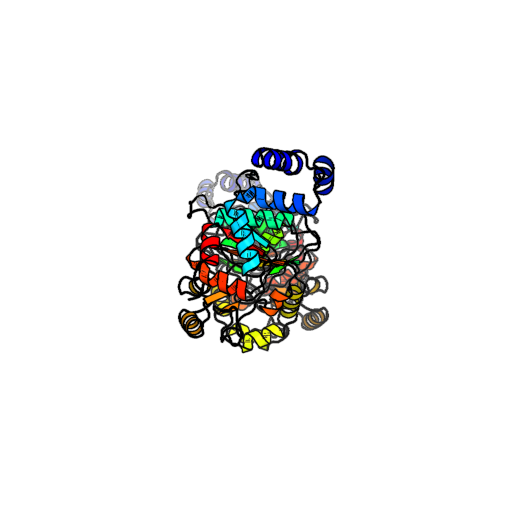 ILE B 1 220 ? -7.496 1.619 19.797 1 85.81 220 ILE B C 1
ATOM 4212 O O . ILE B 1 220 ? -8.539 1.743 19.156 1 85.81 220 ILE B O 1
ATOM 4216 N N . THR B 1 221 ? -7.422 1.188 21.031 1 88.25 221 THR B N 1
ATOM 4217 C CA . THR B 1 221 ? -8.633 0.747 21.703 1 88.25 221 THR B CA 1
ATOM 4218 C C . THR B 1 221 ? -9.289 1.905 22.453 1 88.25 221 THR B C 1
ATOM 4220 O O . THR B 1 221 ? -8.664 2.951 22.656 1 88.25 221 THR B O 1
ATOM 4223 N N . LYS B 1 222 ? -10.57 1.657 22.797 1 91.56 222 LYS B N 1
ATOM 4224 C CA . LYS B 1 222 ? -11.266 2.625 23.641 1 91.56 222 LYS B CA 1
ATOM 4225 C C . LYS B 1 222 ? -10.531 2.84 24.969 1 91.56 222 LYS B C 1
ATOM 4227 O O . LYS B 1 222 ? -10.5 3.953 25.484 1 91.56 222 LYS B O 1
ATOM 4232 N N . GLU B 1 223 ? -9.961 1.794 25.438 1 91.06 223 GLU B N 1
ATOM 4233 C CA . GLU B 1 223 ? -9.188 1.891 26.672 1 91.06 2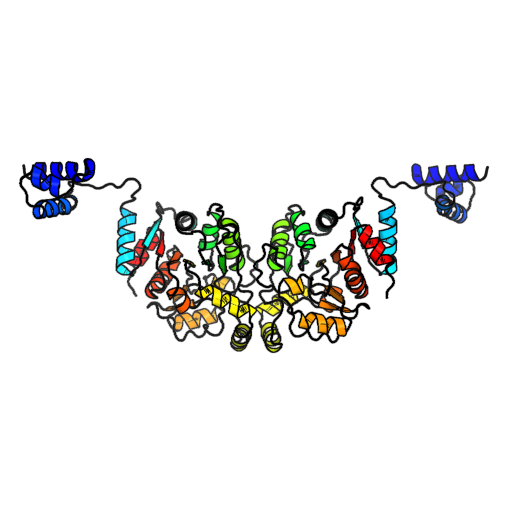23 GLU B CA 1
ATOM 4234 C C . GLU B 1 223 ? -7.945 2.76 26.484 1 91.06 223 GLU B C 1
ATOM 4236 O O . GLU B 1 223 ? -7.59 3.547 27.359 1 91.06 223 GLU B O 1
ATOM 4241 N N . ASP B 1 224 ? -7.281 2.666 25.328 1 91.62 224 ASP B N 1
ATOM 4242 C CA . ASP B 1 224 ? -6.145 3.527 25.016 1 91.62 224 ASP B CA 1
ATOM 4243 C C . ASP B 1 224 ? -6.551 5 25.031 1 91.62 224 ASP B C 1
ATOM 4245 O O . ASP B 1 224 ? -5.836 5.84 25.562 1 91.62 224 ASP B O 1
ATOM 4249 N N . ILE B 1 225 ? -7.719 5.262 24.484 1 92.94 225 ILE B N 1
ATOM 4250 C CA . ILE B 1 225 ? -8.211 6.633 24.391 1 92.94 225 ILE B CA 1
ATOM 4251 C C . ILE B 1 225 ? -8.438 7.188 25.797 1 92.94 225 ILE B C 1
ATOM 4253 O O . ILE B 1 225 ? -8.047 8.312 26.094 1 92.94 225 ILE B O 1
ATOM 4257 N N . LYS B 1 226 ? -9.047 6.375 26.625 1 92.88 226 LYS B N 1
ATOM 4258 C CA . LYS B 1 226 ? -9.312 6.797 27.984 1 92.88 226 LYS B CA 1
ATOM 4259 C C . LYS B 1 226 ? -8.023 7.125 28.734 1 92.88 226 LYS B C 1
ATOM 4261 O O . LYS B 1 226 ? -7.938 8.148 29.422 1 92.88 226 LYS B O 1
ATOM 4266 N N . ILE B 1 227 ? -7.074 6.332 28.547 1 93.44 227 ILE B N 1
ATOM 4267 C CA . ILE B 1 227 ? -5.789 6.523 29.219 1 93.44 227 ILE B CA 1
ATOM 4268 C C . ILE B 1 227 ? -5.125 7.801 28.703 1 93.44 227 ILE B C 1
ATOM 4270 O O . ILE B 1 227 ? -4.629 8.609 29.484 1 93.44 227 ILE B O 1
ATOM 4274 N N . LEU B 1 228 ? -5.133 8 27.422 1 95.19 228 LEU B N 1
ATOM 4275 C CA . LEU B 1 228 ? -4.512 9.172 26.812 1 95.19 228 LEU B CA 1
ATOM 4276 C C . LEU B 1 228 ? -5.215 10.453 27.25 1 95.19 228 LEU B C 1
ATOM 4278 O O . LEU B 1 228 ? -4.559 11.438 27.609 1 95.19 228 LEU B O 1
ATOM 4282 N N . ARG B 1 229 ? -6.496 10.398 27.266 1 95.12 229 ARG B N 1
ATOM 4283 C CA . ARG B 1 229 ? -7.27 11.57 27.656 1 95.12 229 ARG B CA 1
ATOM 4284 C C . ARG B 1 229 ? -7.02 11.922 29.125 1 95.12 229 ARG B C 1
ATOM 4286 O O . ARG B 1 229 ? -6.914 13.102 29.469 1 95.12 229 ARG B O 1
ATOM 4293 N N . LYS B 1 230 ? -6.941 10.898 29.938 1 95.12 230 LYS B N 1
ATOM 4294 C CA . LYS B 1 230 ? -6.648 11.102 31.359 1 95.12 230 LYS B CA 1
ATOM 4295 C C . LYS B 1 230 ? -5.301 11.789 31.547 1 95.12 230 LYS B C 1
ATOM 4297 O O . LYS B 1 230 ? -5.125 12.578 32.469 1 95.12 230 LYS B O 1
ATOM 4302 N N . GLU B 1 231 ? -4.43 11.531 30.609 1 95.62 231 GLU B N 1
ATOM 4303 C CA . GLU B 1 231 ? -3.088 12.102 30.688 1 95.62 231 GLU B CA 1
ATOM 4304 C C . GLU B 1 231 ? -3.012 13.445 29.984 1 95.62 231 GLU B C 1
ATOM 4306 O O . GLU B 1 231 ? -1.938 14.039 29.875 1 95.62 231 GLU B O 1
ATOM 4311 N N . GLY B 1 232 ? -4.094 13.914 29.422 1 96.19 232 GLY B N 1
ATOM 4312 C CA . GLY B 1 232 ? -4.172 15.266 28.891 1 96.19 232 GLY B CA 1
ATOM 4313 C C . GLY B 1 232 ? -4.027 15.328 27.391 1 96.19 232 GLY B C 1
ATOM 4314 O O . GLY B 1 232 ? -4.027 16.406 26.797 1 96.19 232 GLY B O 1
ATOM 4315 N N . PHE B 1 233 ? -3.877 14.195 26.734 1 97.19 233 PHE B N 1
ATOM 4316 C CA . PHE B 1 233 ? -3.814 14.18 25.281 1 97.19 233 PHE B CA 1
ATOM 4317 C C . PHE B 1 233 ? -5.188 14.461 24.672 1 97.19 233 PHE B C 1
ATOM 4319 O O . PHE B 1 233 ? -6.203 13.977 25.172 1 97.19 233 PHE B O 1
ATOM 4326 N N . VAL B 1 234 ? -5.23 15.266 23.562 1 96.69 234 VAL B N 1
ATOM 4327 C CA . VAL B 1 234 ? -6.535 15.703 23.078 1 96.69 234 VAL B CA 1
ATOM 4328 C C . VAL B 1 234 ? -6.633 15.469 21.562 1 96.69 234 VAL B C 1
ATOM 4330 O O . VAL B 1 234 ? -7.723 15.531 20.984 1 96.69 234 VAL B O 1
ATOM 4333 N N . GLY B 1 235 ? -5.504 15.242 20.922 1 96.56 235 GLY B N 1
ATOM 4334 C CA . GLY B 1 235 ? -5.477 15.016 19.484 1 96.56 235 GLY B CA 1
ATOM 4335 C C . GLY B 1 235 ? -4.207 14.328 19.016 1 96.56 235 GLY B C 1
ATOM 4336 O O . GLY B 1 235 ? -3.396 13.883 19.828 1 96.56 235 GLY B O 1
ATOM 4337 N N . ASP B 1 236 ? -4.105 14.164 17.703 1 96.56 236 ASP B N 1
ATOM 4338 C CA . ASP B 1 236 ? -2.875 13.594 17.156 1 96.56 236 ASP B CA 1
ATOM 4339 C C . ASP B 1 236 ? -2.555 14.195 15.797 1 96.56 236 ASP B C 1
ATOM 4341 O O . ASP B 1 236 ? -3.459 14.609 15.062 1 96.56 236 ASP B O 1
ATOM 4345 N N . ILE B 1 237 ? -1.32 14.32 15.523 1 97.12 237 ILE B N 1
ATOM 4346 C CA . ILE B 1 237 ? -0.825 14.594 14.172 1 97.12 237 ILE B CA 1
ATOM 4347 C C . ILE B 1 237 ? 0.112 13.469 13.734 1 97.12 237 ILE B C 1
ATOM 4349 O O . ILE B 1 237 ? 1.032 13.094 14.461 1 97.12 237 ILE B O 1
ATOM 4353 N N . ALA B 1 238 ? -0.141 12.914 12.555 1 96.38 238 ALA B N 1
ATOM 4354 C CA . ALA B 1 238 ? 0.62 11.773 12.055 1 96.38 238 ALA B CA 1
ATOM 4355 C C . ALA B 1 238 ? 0.711 10.664 13.102 1 96.38 238 ALA B C 1
ATOM 4357 O O . ALA B 1 238 ? 1.792 10.133 13.359 1 96.38 238 ALA B O 1
ATOM 4358 N N . MET B 1 239 ? -0.352 10.492 13.836 1 95 239 MET B N 1
ATOM 4359 C CA . MET B 1 239 ? -0.541 9.438 14.836 1 95 239 MET B CA 1
ATOM 4360 C C . MET B 1 239 ? 0.223 9.758 16.109 1 95 239 MET B C 1
ATOM 4362 O O . MET B 1 239 ? 0.267 8.938 17.031 1 95 239 MET B O 1
ATOM 4366 N N . ASN B 1 240 ? 0.833 10.961 16.219 1 96.94 240 ASN B N 1
ATOM 4367 C CA . ASN B 1 240 ? 1.433 11.398 17.469 1 96.94 240 ASN B CA 1
ATOM 4368 C C . ASN B 1 240 ? 0.401 12.039 18.391 1 96.94 240 ASN B C 1
ATOM 4370 O O . ASN B 1 240 ? -0.094 13.133 18.109 1 96.94 240 ASN B O 1
ATOM 4374 N N . PRO B 1 241 ? 0.126 11.422 19.516 1 97.25 241 PRO B N 1
ATOM 4375 C CA . PRO B 1 241 ? -0.752 12.109 20.469 1 97.25 241 PRO B CA 1
ATOM 4376 C C . PRO B 1 241 ? -0.13 13.383 21.031 1 97.25 241 PRO B C 1
ATOM 4378 O O . PRO B 1 241 ? 1.073 13.414 21.297 1 97.25 241 PRO B O 1
ATOM 4381 N N . ILE B 1 242 ? -0.973 14.367 21.141 1 97.81 242 ILE B N 1
ATOM 4382 C CA . ILE B 1 242 ? -0.509 15.664 21.625 1 97.81 242 ILE B CA 1
ATOM 4383 C C . ILE B 1 242 ? -1.456 16.188 22.703 1 97.81 242 ILE B C 1
ATOM 4385 O O . ILE B 1 242 ? -2.668 15.961 22.641 1 97.81 242 ILE B O 1
ATOM 4389 N N . ARG B 1 243 ? -0.873 16.875 23.688 1 98.06 243 ARG B N 1
ATOM 4390 C CA . ARG B 1 243 ? -1.657 17.469 24.766 1 98.06 243 ARG B CA 1
ATOM 4391 C C . ARG B 1 243 ? -2.178 18.844 24.375 1 98.06 243 ARG B C 1
ATOM 4393 O O . ARG B 1 243 ? -1.754 19.406 23.375 1 98.06 243 ARG B O 1
ATOM 4400 N N . LYS B 1 244 ? -3.078 19.312 25.188 1 96.38 244 LYS B N 1
ATOM 4401 C CA . LYS B 1 244 ? -3.717 20.594 24.953 1 96.38 244 LYS B CA 1
ATOM 4402 C C . LYS B 1 244 ? -2.68 21.719 24.844 1 96.38 244 LYS B C 1
ATOM 4404 O O . LYS B 1 244 ? -2.863 22.656 24.078 1 96.38 244 LYS B O 1
ATOM 4409 N N . ASP B 1 245 ? -1.593 21.562 25.531 1 96.62 245 ASP B N 1
ATOM 4410 C CA . ASP B 1 245 ? -0.585 22.609 25.562 1 96.62 245 ASP B CA 1
ATOM 4411 C C . ASP B 1 245 ? 0.462 22.406 24.469 1 96.62 245 ASP B C 1
ATOM 4413 O O . ASP B 1 245 ? 1.454 23.141 24.406 1 96.62 245 ASP B O 1
ATOM 4417 N N . GLY B 1 246 ? 0.289 21.375 23.703 1 97.31 246 GLY B N 1
ATOM 4418 C CA . GLY B 1 246 ? 1.193 21.125 22.578 1 97.31 246 GLY B CA 1
ATOM 4419 C C . GLY B 1 246 ? 2.307 20.156 22.938 1 97.31 246 GLY B C 1
ATOM 4420 O O . GLY B 1 246 ? 3.076 19.75 22.062 1 97.31 246 GLY B O 1
ATOM 4421 N N . SER B 1 247 ? 2.424 19.797 24.219 1 97.88 247 SER B N 1
ATOM 4422 C CA . SER B 1 247 ? 3.453 18.828 24.594 1 97.88 247 SER B CA 1
ATOM 4423 C C . SER B 1 247 ? 3.066 17.422 24.172 1 97.88 247 SER B C 1
ATOM 4425 O O . SER B 1 247 ? 1.884 17.109 24.016 1 97.88 247 SER B O 1
ATOM 4427 N N . TRP B 1 248 ? 4 16.547 23.938 1 96.56 248 TRP B N 1
ATOM 4428 C CA . TRP B 1 248 ? 3.736 15.211 23.438 1 96.56 248 TRP B CA 1
ATOM 4429 C C . TRP B 1 248 ? 4.613 14.18 24.156 1 96.56 248 TRP B C 1
ATOM 4431 O O . TRP B 1 248 ? 4.566 12.992 23.844 1 96.56 248 TRP B O 1
ATOM 4441 N N . ASP B 1 249 ? 5.391 14.539 25.078 1 95.12 249 ASP B N 1
ATOM 4442 C CA . ASP B 1 249 ? 6.379 13.68 25.734 1 95.12 249 ASP B CA 1
ATOM 4443 C C . ASP B 1 249 ? 5.699 12.641 26.625 1 95.12 249 ASP B C 1
ATOM 4445 O O . ASP B 1 249 ? 4.539 12.805 27.016 1 95.12 249 ASP B O 1
ATOM 4449 N N . ASN B 1 250 ? 6.348 11.555 26.922 1 94.44 250 ASN B N 1
ATOM 4450 C CA . ASN B 1 250 ? 5.941 10.508 27.859 1 94.44 250 ASN B CA 1
ATOM 4451 C C . ASN B 1 250 ? 4.586 9.922 27.469 1 94.44 250 ASN B C 1
ATOM 4453 O O . ASN B 1 250 ? 3.742 9.688 28.344 1 94.44 250 ASN B O 1
ATOM 4457 N N . CYS B 1 251 ? 4.309 9.828 26.203 1 94.5 251 CYS B N 1
ATOM 4458 C CA . CYS B 1 251 ? 3.1 9.148 25.75 1 94.5 251 CYS B CA 1
ATOM 4459 C C . CYS B 1 251 ? 3.266 7.637 25.828 1 94.5 251 CYS B C 1
ATOM 4461 O O . CYS B 1 251 ? 4.242 7.09 25.312 1 94.5 251 CYS B O 1
ATOM 4463 N N . PRO B 1 252 ? 2.342 6.977 26.438 1 90.88 252 PRO B N 1
ATOM 4464 C CA . PRO B 1 252 ? 2.453 5.527 26.594 1 90.88 252 PRO B CA 1
ATOM 4465 C C . PRO B 1 252 ? 2.361 4.77 25.281 1 90.88 252 PRO B C 1
ATOM 4467 O O . PRO B 1 252 ? 2.725 3.594 25.203 1 90.88 252 PRO B O 1
ATOM 4470 N N . LEU B 1 253 ? 1.964 5.418 24.219 1 92.81 253 LEU B N 1
ATOM 4471 C CA . LEU B 1 253 ? 1.763 4.758 22.938 1 92.81 253 LEU B CA 1
ATOM 4472 C C . LEU B 1 253 ? 2.986 4.93 22.047 1 92.81 253 LEU B C 1
ATOM 4474 O O . LEU B 1 253 ? 3.119 4.242 21.031 1 92.81 253 LEU B O 1
ATOM 4478 N N . THR B 1 254 ? 3.865 5.797 22.422 1 93.88 254 THR B N 1
ATOM 4479 C CA . THR B 1 254 ? 4.949 6.227 21.547 1 93.88 254 THR B CA 1
ATOM 4480 C C . THR B 1 254 ? 5.809 5.039 21.125 1 93.88 254 THR B C 1
ATOM 4482 O O . THR B 1 254 ? 6.184 4.922 19.953 1 93.88 254 THR B O 1
ATOM 4485 N N . ASP B 1 255 ? 6.027 4.121 22.016 1 95 255 ASP B N 1
ATOM 4486 C CA . ASP B 1 255 ? 6.938 3.008 21.766 1 95 255 ASP B CA 1
ATOM 4487 C C . ASP B 1 255 ? 6.246 1.904 20.969 1 95 255 ASP B C 1
ATOM 4489 O O . ASP B 1 255 ? 6.859 0.885 20.641 1 95 255 ASP B O 1
ATOM 4493 N N . ARG B 1 256 ? 5.047 2.158 20.531 1 95.38 256 ARG B N 1
ATOM 4494 C CA . ARG B 1 256 ? 4.301 1.177 19.75 1 95.38 256 ARG B CA 1
ATOM 4495 C C . ARG B 1 256 ? 3.924 1.738 18.391 1 95.38 256 ARG B C 1
ATOM 4497 O O . ARG B 1 256 ? 3.338 1.034 17.562 1 95.38 256 ARG B O 1
ATOM 4504 N N . LEU B 1 257 ? 4.234 2.959 18.188 1 96.06 257 LEU B N 1
ATOM 4505 C CA . LEU B 1 257 ? 3.812 3.639 16.969 1 96.06 257 LEU B CA 1
ATOM 4506 C C . LEU B 1 257 ? 4.945 3.689 15.945 1 96.06 257 LEU B C 1
ATOM 4508 O O . LEU B 1 257 ? 6.094 3.967 16.297 1 96.06 257 LEU B O 1
ATOM 4512 N N . LEU B 1 258 ? 4.656 3.354 14.711 1 97.62 258 LEU B N 1
ATOM 4513 C CA . LEU B 1 258 ? 5.586 3.531 13.602 1 97.62 258 LEU B CA 1
ATOM 4514 C C . LEU B 1 258 ? 5.152 4.688 12.711 1 97.62 258 LEU B C 1
ATOM 4516 O O . LEU B 1 258 ? 4.324 4.512 11.812 1 97.62 258 LEU B O 1
ATOM 4520 N N . ASN B 1 259 ? 5.699 5.809 12.992 1 97.69 259 ASN B N 1
ATOM 4521 C CA . ASN B 1 259 ? 5.344 7.055 12.32 1 97.69 259 ASN B CA 1
ATOM 4522 C C . ASN B 1 259 ? 6.441 8.102 12.461 1 97.69 259 ASN B C 1
ATOM 4524 O O . ASN B 1 259 ? 7.395 7.914 13.219 1 97.69 259 ASN B O 1
ATOM 4528 N N . ALA B 1 260 ? 6.395 9.141 11.625 1 97.94 260 ALA B N 1
ATOM 4529 C CA . ALA B 1 260 ? 7.27 10.297 11.812 1 97.94 260 ALA B CA 1
ATOM 4530 C C . ALA B 1 260 ? 7.012 10.969 13.156 1 97.94 260 ALA B C 1
ATOM 4532 O O . ALA B 1 260 ? 5.863 11.258 13.5 1 97.94 260 ALA B O 1
ATOM 4533 N N . SER B 1 261 ? 8.055 11.219 13.883 1 96.81 261 SER B N 1
ATOM 4534 C CA . SER B 1 261 ? 7.914 11.852 15.188 1 96.81 261 SER B CA 1
ATOM 4535 C C . SER B 1 261 ? 7.629 13.344 15.055 1 96.81 261 SER B C 1
ATOM 4537 O O . SER B 1 261 ? 7.816 13.922 13.984 1 96.81 261 SER B O 1
ATOM 4539 N N . VAL B 1 262 ? 7.164 13.938 16.156 1 97.31 262 VAL B N 1
ATOM 4540 C CA . VAL B 1 262 ? 6.945 15.383 16.172 1 97.31 262 VAL B CA 1
ATOM 4541 C C . VAL B 1 262 ? 8.266 16.109 15.945 1 97.31 262 VAL B C 1
ATOM 4543 O O . VAL B 1 262 ? 8.312 17.141 15.266 1 97.31 262 VAL B O 1
ATOM 4546 N N . GLU B 1 263 ? 9.344 15.57 16.453 1 95.88 263 GLU B N 1
ATOM 4547 C CA . GLU B 1 263 ? 10.664 16.141 16.234 1 95.88 263 GLU B CA 1
ATOM 4548 C C . GLU B 1 263 ? 11.031 16.141 14.758 1 95.88 263 GLU B C 1
ATOM 4550 O O . GLU B 1 263 ? 11.562 17.125 14.242 1 95.88 263 GLU B O 1
ATOM 4555 N N . ASN B 1 264 ? 10.75 15.016 14.156 1 96.62 264 ASN B N 1
ATOM 4556 C CA . ASN B 1 264 ? 10.984 14.938 12.719 1 96.62 264 ASN B CA 1
ATOM 4557 C C . ASN B 1 264 ? 10.172 15.984 11.961 1 96.62 264 ASN B C 1
ATOM 4559 O O . ASN B 1 264 ? 10.695 16.656 11.07 1 96.62 264 ASN B O 1
ATOM 4563 N N . LEU B 1 265 ? 8.898 16.125 12.32 1 98 265 LEU B N 1
ATOM 4564 C CA . LEU B 1 265 ? 8.023 17.094 11.656 1 98 265 LEU B CA 1
ATOM 4565 C C . LEU B 1 265 ? 8.555 18.516 11.812 1 98 265 LEU B C 1
ATOM 4567 O O . LEU B 1 265 ? 8.516 19.297 10.867 1 98 265 LEU B O 1
ATOM 4571 N N . ARG B 1 266 ? 9.07 18.812 12.953 1 96.69 266 ARG B N 1
ATOM 4572 C CA . ARG B 1 266 ? 9.609 20.141 13.227 1 96.69 266 ARG B CA 1
ATOM 4573 C C . ARG B 1 266 ? 10.789 20.453 12.305 1 96.69 266 ARG B C 1
ATOM 4575 O O . ARG B 1 266 ? 11.07 21.625 12.023 1 96.69 266 ARG B O 1
ATOM 4582 N N . GLY B 1 267 ? 11.43 19.438 11.859 1 96.38 267 GLY B N 1
ATOM 4583 C CA . GLY B 1 267 ? 12.586 19.609 11 1 96.38 267 GLY B CA 1
ATOM 4584 C C . GLY B 1 267 ? 12.219 19.812 9.539 1 96.38 267 GLY B C 1
ATOM 4585 O O . GLY B 1 267 ? 13.07 20.172 8.719 1 96.38 267 GLY B O 1
ATOM 4586 N N . ILE B 1 268 ? 10.977 19.703 9.203 1 97.62 268 ILE B N 1
ATOM 4587 C CA . ILE B 1 268 ? 10.516 19.828 7.828 1 97.62 268 ILE B CA 1
ATOM 4588 C C . ILE B 1 268 ? 10.25 21.297 7.508 1 97.62 268 ILE B C 1
ATOM 4590 O O . ILE B 1 268 ? 9.641 22.016 8.305 1 97.62 268 ILE B O 1
ATOM 4594 N N . GLY B 1 269 ? 10.633 21.797 6.383 1 96.69 269 GLY B N 1
ATOM 4595 C CA . GLY B 1 269 ? 10.609 23.203 6 1 96.69 269 GLY B CA 1
ATOM 4596 C C . GLY B 1 269 ? 9.211 23.781 5.941 1 96.69 269 GLY B C 1
ATOM 4597 O O . GLY B 1 269 ? 9 24.953 6.273 1 96.69 269 GLY B O 1
ATOM 4598 N N . ASN B 1 270 ? 8.273 23 5.48 1 98.31 270 ASN B N 1
ATOM 4599 C CA . ASN B 1 270 ? 6.879 23.422 5.406 1 98.31 270 ASN B CA 1
ATOM 4600 C C . ASN B 1 270 ? 5.922 22.297 5.781 1 98.31 270 ASN B C 1
ATOM 4602 O O . ASN B 1 270 ? 5.598 21.453 4.945 1 98.31 270 ASN B O 1
ATOM 4606 N N . VAL B 1 271 ? 5.48 22.359 7.016 1 98.81 271 VAL B N 1
ATOM 4607 C CA . VAL B 1 271 ? 4.473 21.406 7.488 1 98.81 271 VAL B CA 1
ATOM 4608 C C . VAL B 1 271 ? 3.084 22.031 7.355 1 98.81 271 VAL B C 1
ATOM 4610 O O . VAL B 1 271 ? 2.781 23.031 8 1 98.81 271 VAL B O 1
ATOM 4613 N N . ILE B 1 272 ? 2.244 21.406 6.527 1 98.81 272 ILE B N 1
ATOM 4614 C CA . ILE B 1 272 ? 0.923 21.922 6.188 1 98.81 272 ILE B CA 1
ATOM 4615 C C . ILE B 1 272 ? -0.151 21.094 6.895 1 98.81 272 ILE B C 1
ATOM 4617 O O . ILE B 1 272 ? -0.269 19.891 6.66 1 98.81 272 ILE B O 1
ATOM 4621 N N . LEU B 1 273 ? -0.884 21.719 7.738 1 98.88 273 LEU B N 1
ATOM 4622 C CA . LEU B 1 273 ? -2.023 21.094 8.391 1 98.88 273 LEU B CA 1
ATOM 4623 C C . LEU B 1 273 ? -3.326 21.469 7.691 1 98.88 273 LEU B C 1
ATOM 4625 O O . LEU B 1 273 ? -3.646 22.641 7.551 1 98.88 273 LEU B O 1
ATOM 4629 N N . VAL B 1 274 ? -4.023 20.453 7.23 1 98.62 274 VAL B N 1
ATOM 4630 C CA . VAL B 1 274 ? -5.332 20.641 6.613 1 98.62 274 VAL B CA 1
ATOM 4631 C C . VAL B 1 274 ? -6.414 20.031 7.496 1 98.62 274 VAL B C 1
ATOM 4633 O O . VAL B 1 274 ? -6.488 18.812 7.641 1 98.62 274 VAL B O 1
ATOM 4636 N N . ALA B 1 275 ? -7.23 20.859 8.078 1 97.81 275 ALA B N 1
ATOM 4637 C CA . ALA B 1 275 ? -8.227 20.359 9.016 1 97.81 275 ALA B CA 1
ATOM 4638 C C . ALA B 1 275 ? -9.375 21.359 9.188 1 97.81 275 ALA B C 1
ATOM 4640 O O . ALA B 1 275 ? -9.164 22.562 9.125 1 97.81 275 ALA B O 1
ATOM 4641 N N . CYS B 1 276 ? -10.547 20.797 9.406 1 96 276 CYS B N 1
ATOM 4642 C CA . CYS B 1 276 ? -11.727 21.609 9.664 1 96 276 CYS B CA 1
ATOM 4643 C C . CYS B 1 276 ? -12.766 20.828 10.453 1 96 276 CYS B C 1
ATOM 4645 O O . CYS B 1 276 ? -12.719 19.594 10.516 1 96 276 CYS B O 1
ATOM 4647 N N . GLY B 1 277 ? -13.625 21.594 11.148 1 93.25 277 GLY B N 1
ATOM 4648 C CA . GLY B 1 277 ? -14.719 20.984 11.891 1 93.25 277 GLY B CA 1
ATOM 4649 C C . GLY B 1 277 ? -14.711 21.359 13.359 1 93.25 277 GLY B C 1
ATOM 4650 O O . GLY B 1 277 ? -13.648 21.469 13.977 1 93.25 277 GLY B O 1
ATOM 4651 N N . ASP B 1 278 ? -15.898 21.438 13.891 1 91.5 278 ASP B N 1
ATOM 4652 C CA . ASP B 1 278 ? -16.062 21.828 15.289 1 91.5 278 ASP B CA 1
ATOM 4653 C C . ASP B 1 278 ? -15.438 20.797 16.234 1 91.5 278 ASP B C 1
ATOM 4655 O O . ASP B 1 278 ? -14.867 21.156 17.266 1 91.5 278 ASP B O 1
ATOM 4659 N N . GLU B 1 279 ? -15.539 19.641 15.844 1 91.88 279 GLU B N 1
ATOM 4660 C CA . GLU B 1 279 ? -15.055 18.547 16.688 1 91.88 279 GLU B CA 1
ATOM 4661 C C . GLU B 1 279 ? -13.531 18.5 16.703 1 91.88 279 GLU B C 1
ATOM 4663 O O . GLU B 1 279 ? -12.938 17.844 17.562 1 91.88 279 GLU B O 1
ATOM 4668 N N . LYS B 1 280 ? -12.883 19.328 15.781 1 94.44 280 LYS B N 1
ATOM 4669 C CA . LYS B 1 280 ? -11.43 19.25 15.648 1 94.44 280 LYS B CA 1
ATOM 4670 C C . LYS B 1 280 ? -10.766 20.484 16.266 1 94.44 280 LYS B C 1
ATOM 4672 O O . LYS B 1 280 ? -9.539 20.578 16.312 1 94.44 280 LYS B O 1
ATOM 4677 N N . VAL B 1 281 ? -11.508 21.344 16.812 1 96.69 281 VAL B N 1
ATOM 4678 C CA . VAL B 1 281 ? -10.984 22.625 17.25 1 96.69 281 VAL B CA 1
ATOM 4679 C C . VAL B 1 281 ? -9.906 22.406 18.312 1 96.69 281 VAL B C 1
ATOM 4681 O O . VAL B 1 281 ? -8.797 22.953 18.188 1 96.69 281 VAL B O 1
ATOM 4684 N N . GLU B 1 282 ? -10.188 21.578 19.297 1 96.44 282 GLU B N 1
ATOM 4685 C CA . GLU B 1 282 ? -9.227 21.328 20.359 1 96.44 282 GLU B CA 1
ATOM 4686 C C . GLU B 1 282 ? -7.957 20.672 19.828 1 96.44 282 GLU B C 1
ATOM 4688 O O . GLU B 1 282 ? -6.848 21.047 20.219 1 96.44 282 GLU B O 1
ATOM 4693 N N . ALA B 1 283 ? -8.133 19.797 18.984 1 97.25 283 ALA B N 1
ATOM 4694 C CA . ALA B 1 283 ? -7.008 19.094 18.375 1 97.25 283 ALA B CA 1
ATOM 4695 C C . ALA B 1 283 ? -6.168 20.031 17.516 1 97.25 283 ALA B C 1
ATOM 4697 O O . ALA B 1 283 ? -4.938 19.953 17.531 1 97.25 283 ALA B O 1
ATOM 4698 N N . ILE B 1 284 ? -6.844 20.875 16.766 1 98.44 284 ILE B N 1
ATOM 4699 C CA . ILE B 1 284 ? -6.137 21.844 15.914 1 98.44 284 ILE B CA 1
ATOM 4700 C C . ILE B 1 284 ? -5.316 22.797 16.781 1 98.44 284 ILE B C 1
ATOM 4702 O O . ILE B 1 284 ? -4.141 23.031 16.5 1 98.44 284 ILE B O 1
ATOM 4706 N N . GLN B 1 285 ? -5.891 23.25 17.828 1 98.25 285 GLN B N 1
ATOM 4707 C CA . GLN B 1 285 ? -5.16 24.125 18.734 1 98.25 285 GLN B CA 1
ATOM 4708 C C . GLN B 1 285 ? -3.92 23.438 19.297 1 98.25 285 GLN B C 1
ATOM 4710 O O . GLN B 1 285 ? -2.836 24.031 19.328 1 98.25 285 GLN B O 1
ATOM 4715 N N . ALA B 1 286 ? -4.125 22.25 19.734 1 97.88 286 ALA B N 1
ATOM 4716 C CA . ALA B 1 286 ? -3.012 21.484 20.281 1 97.88 286 ALA B CA 1
ATOM 4717 C C . ALA B 1 286 ? -1.899 21.312 19.25 1 97.88 286 ALA B C 1
ATOM 4719 O O . ALA B 1 286 ? -0.72 21.5 19.562 1 97.88 286 ALA B O 1
ATOM 4720 N N . ALA B 1 287 ? -2.279 21 18.031 1 98.44 287 ALA B N 1
ATOM 4721 C CA . ALA B 1 287 ? -1.313 20.812 16.953 1 98.44 287 ALA B CA 1
ATOM 4722 C C . ALA B 1 287 ? -0.52 22.094 16.703 1 98.44 287 ALA B C 1
ATOM 4724 O O . ALA B 1 287 ? 0.704 22.062 16.547 1 98.44 287 ALA B O 1
ATOM 4725 N N . LEU B 1 288 ? -1.206 23.203 16.719 1 98.31 288 LEU B N 1
ATOM 4726 C CA . LEU B 1 288 ? -0.562 24.484 16.469 1 98.31 288 LEU B CA 1
ATOM 4727 C C . LEU B 1 288 ? 0.403 24.828 17.594 1 98.31 288 LEU B C 1
ATOM 4729 O O . LEU B 1 288 ? 1.442 25.453 17.359 1 98.31 288 LEU B O 1
ATOM 4733 N N . ARG B 1 289 ? 0.155 24.359 18.766 1 97.5 289 ARG B N 1
ATOM 4734 C CA . ARG B 1 289 ? 0.97 24.688 19.938 1 97.5 289 ARG B CA 1
ATOM 4735 C C . ARG B 1 289 ? 2.232 23.828 19.969 1 97.5 289 ARG B C 1
ATOM 4737 O O . ARG B 1 289 ? 3.158 24.125 20.734 1 97.5 289 ARG B O 1
ATOM 4744 N N . THR B 1 290 ? 2.264 22.781 19.141 1 97.56 290 THR B N 1
ATOM 4745 C CA . THR B 1 290 ? 3.477 21.969 19.062 1 97.56 290 THR B CA 1
ATOM 4746 C C . THR B 1 290 ? 4.605 22.75 18.391 1 97.56 290 THR B C 1
ATOM 4748 O O . THR B 1 290 ? 5.77 22.359 18.469 1 97.56 290 THR B O 1
ATOM 4751 N N . LYS B 1 291 ? 4.227 23.797 17.625 1 96.69 291 LYS B N 1
ATOM 4752 C CA . LYS B 1 291 ? 5.145 24.609 16.844 1 96.69 291 LYS B CA 1
ATOM 4753 C C . LYS B 1 291 ? 5.777 23.797 15.711 1 96.69 291 LYS B C 1
ATOM 4755 O O . LYS B 1 291 ? 6.879 24.109 15.258 1 96.69 291 LYS B O 1
ATOM 4760 N N . SER B 1 292 ? 5.098 22.734 15.344 1 97.81 292 SER B N 1
ATOM 4761 C CA . SER B 1 292 ? 5.562 21.922 14.234 1 97.81 292 SER B CA 1
ATOM 4762 C C . SER B 1 292 ? 4.836 22.281 12.945 1 97.81 292 SER B C 1
ATOM 4764 O O . SER B 1 292 ? 5.242 21.844 11.859 1 97.81 292 SER B O 1
ATOM 4766 N N . ILE B 1 293 ? 3.801 23.078 13.023 1 98.62 293 ILE B N 1
ATOM 4767 C CA . ILE B 1 293 ? 2.979 23.422 11.867 1 98.62 293 ILE B CA 1
ATOM 4768 C C . ILE B 1 293 ? 3.416 24.766 11.305 1 98.62 293 ILE B C 1
ATOM 4770 O O . ILE B 1 293 ? 3.562 25.734 12.047 1 98.62 293 ILE B O 1
ATOM 4774 N N . ASP B 1 294 ? 3.645 24.828 10.008 1 98.38 294 ASP B N 1
ATOM 4775 C CA . ASP B 1 294 ? 4.035 26.078 9.359 1 98.38 294 ASP B CA 1
ATOM 4776 C C . ASP B 1 294 ? 2.842 26.734 8.672 1 98.38 294 ASP B C 1
ATOM 4778 O O . ASP B 1 294 ? 2.742 27.969 8.633 1 98.38 294 ASP B O 1
ATOM 4782 N N . THR B 1 295 ? 2.018 25.922 8.062 1 98.38 295 THR B N 1
ATOM 4783 C CA . THR B 1 295 ? 0.865 26.406 7.309 1 98.38 295 THR B CA 1
ATOM 4784 C C . THR B 1 295 ? -0.409 25.703 7.766 1 98.38 295 THR B C 1
ATOM 4786 O O . THR B 1 295 ? -0.438 24.469 7.887 1 98.38 295 THR B O 1
ATOM 4789 N N . LEU B 1 296 ? -1.457 26.469 8.086 1 98.69 296 LEU B N 1
ATOM 4790 C CA . LEU B 1 296 ? -2.775 25.938 8.398 1 98.69 296 LEU B CA 1
ATOM 4791 C C . LEU B 1 296 ? -3.777 26.281 7.301 1 98.69 296 LEU B C 1
ATOM 4793 O O . LEU B 1 296 ? -3.867 27.422 6.871 1 98.69 296 LEU B O 1
ATOM 4797 N N . ILE B 1 297 ? -4.418 25.25 6.812 1 97.88 297 ILE B N 1
ATOM 4798 C CA . ILE B 1 297 ? -5.535 25.438 5.895 1 97.88 297 ILE B CA 1
ATOM 4799 C C . ILE B 1 297 ? -6.824 24.938 6.535 1 97.88 297 ILE B C 1
ATOM 4801 O O . ILE B 1 297 ? -6.926 23.766 6.895 1 97.88 297 ILE B O 1
ATOM 4805 N N . THR B 1 298 ? -7.793 25.797 6.719 1 97.31 298 THR B N 1
ATOM 4806 C CA . THR B 1 298 ? -9.039 25.5 7.414 1 97.31 298 THR B CA 1
ATOM 4807 C C . THR B 1 298 ? -10.188 26.328 6.859 1 97.31 298 THR B C 1
ATOM 4809 O O . THR B 1 298 ? -10.062 26.938 5.797 1 97.31 298 THR B O 1
ATOM 4812 N N . ASP B 1 299 ? -11.383 26.141 7.465 1 94.12 299 ASP B N 1
ATOM 4813 C CA . ASP B 1 299 ? -12.531 26.938 7.043 1 94.12 299 ASP B CA 1
ATOM 4814 C C . ASP B 1 299 ? -12.797 28.078 8.023 1 94.12 299 ASP B C 1
ATOM 4816 O O . ASP B 1 299 ? -12.25 28.094 9.125 1 94.12 299 ASP B O 1
ATOM 4820 N N . GLU B 1 300 ? -13.641 28.953 7.594 1 91.81 300 GLU B N 1
ATOM 4821 C CA . GLU B 1 300 ? -13.93 30.172 8.344 1 91.81 300 GLU B CA 1
ATOM 4822 C C . GLU B 1 300 ? -14.445 29.844 9.742 1 91.81 300 GLU B C 1
ATOM 4824 O O . GLU B 1 300 ? -13.953 30.391 10.734 1 91.81 300 GLU B O 1
ATOM 4829 N N . THR B 1 301 ? -15.391 29 9.812 1 93.12 301 THR B N 1
ATOM 4830 C CA . THR B 1 301 ? -16 28.672 11.086 1 93.12 301 THR B CA 1
ATOM 4831 C C . THR B 1 301 ? -14.992 28.031 12.023 1 93.12 301 THR B C 1
ATOM 4833 O O . THR B 1 301 ? -14.883 28.406 13.195 1 93.12 301 THR B O 1
ATOM 4836 N N . THR B 1 302 ? -14.211 27.156 11.547 1 95.44 302 THR B N 1
ATOM 4837 C CA . THR B 1 302 ? -13.195 26.5 12.352 1 95.44 302 THR B CA 1
ATOM 4838 C C . THR B 1 302 ? -12.117 27.484 12.789 1 95.44 302 THR B C 1
ATOM 4840 O O . THR B 1 302 ? -11.68 27.469 13.938 1 95.44 302 THR B O 1
ATOM 4843 N N . ALA B 1 303 ? -11.766 28.328 11.859 1 95.44 303 ALA B N 1
ATOM 4844 C CA . ALA B 1 303 ? -10.758 29.328 12.172 1 95.44 303 ALA B CA 1
ATOM 4845 C C . ALA B 1 303 ? -11.195 30.203 13.352 1 95.44 303 ALA B C 1
ATOM 4847 O O . ALA B 1 303 ? -10.43 30.422 14.289 1 95.44 303 ALA B O 1
ATOM 4848 N N . ARG B 1 304 ? -12.438 30.641 13.297 1 94.06 304 ARG B N 1
ATOM 4849 C CA . ARG B 1 304 ? -12.969 31.469 14.367 1 94.06 304 ARG B CA 1
ATOM 4850 C C . ARG B 1 304 ? -12.953 30.719 15.695 1 94.06 304 ARG B C 1
ATOM 4852 O O . ARG B 1 304 ? -12.555 31.281 16.719 1 94.06 304 ARG B O 1
ATOM 4859 N N . ASN B 1 305 ? -13.352 29.516 15.617 1 95.88 305 ASN B N 1
ATOM 4860 C CA . ASN B 1 305 ? -13.406 28.719 16.844 1 95.88 305 ASN B CA 1
ATOM 4861 C C . ASN B 1 305 ? -12.016 28.438 17.391 1 95.88 305 ASN B C 1
ATOM 4863 O O . ASN B 1 305 ? -11.812 28.422 18.609 1 95.88 305 ASN B O 1
ATOM 4867 N N . VAL B 1 306 ? -11.094 28.234 16.547 1 97.31 306 VAL B N 1
ATOM 4868 C CA . VAL B 1 306 ? -9.719 27.969 16.969 1 97.31 306 VAL B CA 1
ATOM 4869 C C . VAL B 1 306 ? -9.133 29.219 17.625 1 97.31 306 VAL B C 1
ATOM 4871 O O . VAL B 1 306 ? -8.406 29.109 18.609 1 97.31 306 VAL B O 1
ATOM 4874 N N . ILE B 1 307 ? -9.461 30.391 17.109 1 95.5 307 ILE B N 1
ATOM 4875 C CA . ILE B 1 307 ? -8.922 31.641 17.594 1 95.5 307 ILE B CA 1
ATOM 4876 C C . ILE B 1 307 ? -9.531 31.984 18.953 1 95.5 307 ILE B C 1
ATOM 4878 O O . ILE B 1 307 ? -8.828 32.406 19.859 1 95.5 307 ILE B O 1
ATOM 4882 N N . PHE B 1 308 ? -10.891 31.672 19.078 1 89.62 308 PHE B N 1
ATOM 4883 C CA . PHE B 1 308 ? -11.602 32.281 20.203 1 89.62 308 PHE B CA 1
ATOM 4884 C C . PHE B 1 308 ? -11.906 31.219 21.266 1 89.62 308 PHE B C 1
ATOM 4886 O O . PHE B 1 308 ? -12.297 31.562 22.375 1 89.62 308 PHE B O 1
ATOM 4893 N N . ALA B 1 309 ? -11.914 30.047 20.828 1 78.88 309 ALA B N 1
ATOM 4894 C CA . ALA B 1 309 ? -12.148 29.031 21.859 1 78.88 309 ALA B CA 1
ATOM 4895 C C . ALA B 1 309 ? -11.102 29.125 22.969 1 78.88 309 ALA B C 1
ATOM 4897 O O . ALA B 1 309 ? -9.914 29.344 22.703 1 78.88 309 ALA B O 1
ATOM 4898 N N . SER B 1 310 ? -11.617 29.469 24.234 1 66.38 310 SER B N 1
ATOM 4899 C CA . SER B 1 310 ? -10.797 29.641 25.438 1 66.38 310 SER B CA 1
ATOM 4900 C C . SER B 1 310 ? -10.031 28.359 25.75 1 66.38 310 SER B C 1
ATOM 4902 O O . SER B 1 310 ? -10.492 27.25 25.453 1 66.38 310 SER B O 1
ATOM 4904 N N . ALA B 1 311 ? -8.609 28.438 25.828 1 54.53 311 ALA B N 1
ATOM 4905 C CA . ALA B 1 311 ? -7.883 27.312 26.406 1 54.53 311 ALA B CA 1
ATOM 4906 C C . ALA B 1 311 ? -8.555 26.812 27.672 1 54.53 311 ALA B C 1
ATOM 4908 O O . ALA B 1 311 ? -8.555 27.5 28.703 1 54.53 311 ALA B O 1
ATOM 4909 N N . SER B 1 312 ? -9.797 26.234 27.609 1 43.38 312 SER B N 1
ATOM 4910 C CA . SER B 1 312 ? -10.219 25.797 28.938 1 43.38 312 SER B CA 1
ATOM 4911 C C . SER B 1 312 ? -9.234 24.781 29.516 1 43.38 312 SER B C 1
ATOM 4913 O O . SER B 1 312 ? -8.57 24.062 28.781 1 43.38 312 SER B O 1
#

pLDDT: mean 89.86, std 11.31, range [42.81, 98.88]

Radius of gyration: 33.4 Å; Cα contacts (8 Å, |Δi|>4): 1245; chains: 2; bounding box: 53×124×81 Å

Solvent-accessible surface area (backbone atoms only — not comparable to full-atom values): 32111 Å² total; per-residue (Å²): 112,72,64,56,54,52,48,50,50,48,44,39,41,74,69,68,62,46,51,57,61,57,53,9,63,74,70,75,47,50,50,64,56,43,51,51,49,63,67,40,28,50,80,72,60,70,44,72,84,72,52,84,92,47,55,60,71,37,52,55,51,19,52,50,50,18,66,75,54,67,29,81,40,43,46,48,30,81,43,92,84,44,71,91,48,37,60,59,46,31,14,46,54,48,17,54,50,46,66,68,67,64,52,74,56,42,29,35,29,29,33,45,49,72,51,49,45,48,16,48,68,59,39,69,79,40,90,27,62,61,22,36,24,31,33,33,35,21,35,73,72,57,86,62,98,60,77,42,32,62,52,41,28,44,51,42,11,58,35,28,46,26,51,51,40,62,40,53,28,43,28,57,46,87,44,49,64,36,47,58,39,43,62,70,25,65,78,49,41,52,43,54,54,50,59,64,62,20,42,34,33,45,30,28,69,38,41,59,47,77,81,16,66,54,32,69,58,61,65,43,50,68,66,53,42,52,54,39,42,74,72,43,32,41,14,26,48,50,83,40,57,22,17,65,76,20,53,50,76,92,48,92,57,58,61,25,50,41,48,54,48,71,70,48,42,50,67,26,78,36,20,33,38,44,51,68,44,81,82,32,33,65,22,51,46,12,49,40,52,49,64,36,46,30,28,42,36,23,27,47,70,34,49,51,45,47,72,61,52,69,89,120,113,73,65,56,55,52,49,49,50,45,43,39,41,73,69,67,62,45,50,58,62,56,53,8,64,75,69,74,45,52,52,64,56,42,50,51,49,62,68,40,29,50,81,71,61,69,44,72,83,72,52,83,92,46,56,61,71,36,52,56,52,18,51,49,49,18,65,76,53,66,30,82,38,43,45,49,29,82,43,92,84,43,71,89,48,37,59,60,46,32,16,45,54,48,18,53,49,46,65,69,66,64,51,74,56,41,29,36,28,30,34,46,47,72,50,50,45,49,16,48,69,60,40,69,78,40,90,27,60,61,22,37,25,32,32,34,35,22,34,72,71,57,87,62,99,61,76,42,30,63,53,41,27,43,50,42,11,58,33,26,47,26,51,51,40,62,40,53,27,44,27,56,48,88,43,49,65,36,46,57,40,45,63,67,26,65,78,49,40,53,43,54,54,48,59,64,62,20,43,33,32,45,31,29,69,40,41,60,47,76,81,14,67,54,33,70,58,61,66,42,50,69,66,54,43,50,56,39,44,74,70,42,32,40,15,25,47,50,82,38,57,23,16,65,77,19,52,51,78,92,47,92,56,58,60,24,50,40,48,53,47,68,69,48,42,49,68,27,77,37,18,33,37,45,52,67,42,80,82,32,32,66,22,52,47,12,49,40,51,49,64,37,47,29,31,42,36,22,26,47,70,34,49,51,45,47,73,61,53,69,88,121